Protein AF-A0AB39V0V2-F1 (afdb_monomer)

pLDDT: mean 86.11, std 14.92, range [29.5, 98.44]

Mean predicted aligned error: 8.28 Å

Secondary structure (DSSP, 8-state):
-PPP--------S-TTS--TTEEEPTTS-EEE--HHHHHHTTTSS-EEEEE--STTTTS--EEEEEEE-GGGGB-TTT--B---TTHHHHHHH----SEEEEEETTEEEEEETT-SGGGGSPPPTTSSTT--B-HHHHHHHHHHHHTT--S--TTTT-S--HHHHHHT----TT-PPPTT-TTTT---TTS--EEEEEEESS-BS-SSSSTT-SS--TTS-----SS-TT--HHHHHHHHHHT-TTSSEEEEEEEEE-TTS-EEEEEEEEEEEES-GGGEEEETTT-TTTT-BSHHHHHHHHHHHS-S-TTSSS--PPEEEEEEEPP----EEEE-TTS-EEEE---EE----TT---S--TTT--PEEPEEEEEEEEE-SSEEEEEEEEESSTT---EEEEEPPPEE--

Sequence (410 aa):
MTPEDLVVRVEVCKTGLLEPNCKVYPSGTAKPTGILHQYGEDDRMRFGLLTGSNDNNLQGGILRKNVESFANEVNPVTGQFSGTSGIVSTLDALRIVNFIYKNNQGKDVWYYKCGWSWVTKPLENGYCNMWGNPVAEMMYEALRYFAGKKTPTADFVAGTRPLDKSLGLPDLSDTWIDPYDTRAGGYPHCAKPFQIVISDINPSYDSDRVPGSAFKDSSGVFFTGDMPASLDVKKLGDDITQHEPDVPGKHFIGESKLSSGVSEKDSTPSPKQVDSLGRIRGLAPEEPTKMGSYYAASLAYWGFMNDVHQGAAGTQNVQTFAVALSSPLPTIKIPLRNGRFVTLVPFAKSVGTTKNRTTTPYTENEPTNQIVDFYVESLSATSGSFLINFEDVEEGGTMTWMPLPDIAIP

Solvent-accessible surface area (backbone atoms only — not comparable to full-atom values): 23519 Å² total; per-residue (Å²): 131,80,86,76,91,73,89,82,79,86,84,68,35,40,94,96,62,65,52,95,50,41,45,73,24,81,70,72,38,48,32,77,55,51,70,64,51,74,30,12,59,78,57,78,40,65,50,54,35,72,42,73,35,43,43,30,16,38,34,26,39,44,48,37,29,62,64,35,66,44,38,72,40,41,35,84,46,57,62,42,72,61,78,44,88,28,63,66,48,34,64,70,41,64,69,94,66,62,67,43,80,44,77,58,92,90,39,82,46,73,48,51,79,61,64,82,78,56,65,75,47,80,90,51,75,48,49,54,44,84,46,60,36,12,50,25,21,30,51,51,51,52,50,42,39,62,35,48,43,52,60,66,62,65,79,38,65,57,79,78,54,65,60,38,54,73,49,60,44,55,77,37,61,88,62,49,55,27,52,58,40,57,92,75,73,24,38,63,54,84,66,77,47,73,43,78,47,77,44,61,76,71,42,15,38,22,38,29,74,39,32,49,39,76,35,52,39,99,84,71,46,68,39,80,64,92,68,63,85,85,59,25,32,20,60,42,15,43,57,53,32,76,76,36,80,84,58,53,42,78,40,53,30,6,30,28,48,41,96,88,70,53,71,52,67,56,40,40,63,43,77,36,70,38,75,34,51,23,34,38,29,3,45,39,75,80,35,15,69,43,37,7,44,50,38,43,58,21,51,40,51,48,32,52,76,33,64,48,28,88,90,44,66,82,70,48,37,29,45,70,45,79,48,69,44,84,76,89,78,78,75,49,72,45,80,43,99,84,79,47,68,52,73,51,74,85,79,49,62,43,86,74,74,97,84,76,85,80,86,77,61,86,56,75,58,46,40,48,25,41,78,76,46,79,43,80,76,42,76,59,100,47,34,42,33,47,43,45,34,29,33,54,35,55,86,69,70,56,84,42,88,49,82,55,75,81,44,81,48,133

Structure (mmCIF, N/CA/C/O backbone):
data_AF-A0AB39V0V2-F1
#
_entry.id   AF-A0AB39V0V2-F1
#
loop_
_atom_site.group_PDB
_atom_site.id
_atom_site.type_symbol
_atom_site.label_atom_id
_atom_site.label_alt_id
_atom_site.label_comp_id
_atom_site.label_asym_id
_atom_site.label_entity_id
_atom_site.label_seq_id
_atom_site.pdbx_PDB_ins_code
_atom_site.Cartn_x
_atom_site.Cartn_y
_atom_site.Cartn_z
_atom_site.occupancy
_atom_site.B_iso_or_equiv
_atom_site.auth_seq_id
_atom_site.auth_comp_id
_atom_site.auth_asym_id
_atom_site.auth_atom_id
_atom_site.pdbx_PDB_model_num
ATOM 1 N N . MET A 1 1 ? 2.447 41.686 5.052 1.00 43.62 1 MET A N 1
ATOM 2 C CA . MET A 1 1 ? 1.411 40.997 5.844 1.00 43.62 1 MET A CA 1
ATOM 3 C C . MET A 1 1 ? 1.952 39.617 6.143 1.00 43.62 1 MET A C 1
ATOM 5 O O . MET A 1 1 ? 2.301 38.924 5.199 1.00 43.62 1 MET A O 1
ATOM 9 N N . THR A 1 2 ? 2.140 39.270 7.411 1.00 47.88 2 THR A N 1
ATOM 10 C CA . THR A 1 2 ? 2.381 37.876 7.804 1.00 47.88 2 THR A CA 1
ATOM 11 C C . THR A 1 2 ? 1.064 37.119 7.631 1.00 47.88 2 THR A C 1
ATOM 13 O O . THR A 1 2 ? 0.041 37.660 8.060 1.00 47.88 2 THR A O 1
ATOM 16 N N . PRO A 1 3 ? 1.043 35.943 6.983 1.00 54.75 3 PRO A N 1
ATOM 17 C CA . PRO A 1 3 ? -0.140 35.091 6.977 1.00 54.75 3 PRO A CA 1
ATOM 18 C C . PRO A 1 3 ? -0.592 34.838 8.419 1.00 54.75 3 PRO A C 1
ATOM 20 O O . PRO A 1 3 ? 0.240 34.581 9.289 1.00 54.75 3 PRO A O 1
ATOM 23 N N . GLU A 1 4 ? -1.886 34.986 8.685 1.00 74.44 4 GLU A N 1
ATOM 24 C CA . GLU A 1 4 ? -2.479 34.627 9.971 1.00 74.44 4 GLU A CA 1
ATOM 25 C C . GLU A 1 4 ? -3.065 33.222 9.835 1.00 74.44 4 GLU A C 1
ATOM 27 O O . GLU A 1 4 ? -3.968 33.001 9.025 1.00 74.44 4 GLU A O 1
ATOM 32 N N . ASP A 1 5 ? -2.530 32.271 10.600 1.00 71.25 5 ASP A N 1
ATOM 33 C CA . ASP A 1 5 ? -3.052 30.908 10.633 1.00 71.25 5 ASP A CA 1
ATOM 34 C C . ASP A 1 5 ? -4.394 30.903 11.371 1.00 71.25 5 ASP A C 1
ATOM 36 O O . ASP A 1 5 ? -4.467 31.042 12.595 1.00 71.25 5 ASP A O 1
ATOM 40 N N . LEU A 1 6 ? -5.479 30.738 10.618 1.00 81.12 6 LEU A N 1
ATOM 41 C CA . LEU A 1 6 ? -6.822 30.621 11.171 1.00 81.12 6 LEU A CA 1
ATOM 42 C C . LEU A 1 6 ? -7.184 29.147 11.348 1.00 81.12 6 LEU A C 1
ATOM 44 O O . LEU A 1 6 ? -7.180 28.365 10.398 1.00 81.12 6 LEU A O 1
ATOM 48 N N . VAL A 1 7 ? -7.567 28.765 12.567 1.00 82.06 7 VAL A N 1
ATOM 49 C CA . VAL A 1 7 ? -8.121 27.432 12.821 1.00 82.06 7 VAL A CA 1
ATOM 50 C C . VAL A 1 7 ? -9.560 27.397 12.313 1.00 82.06 7 VAL A C 1
ATOM 52 O O . VAL A 1 7 ? -10.483 27.869 12.978 1.00 82.06 7 VAL A O 1
ATOM 55 N N . VAL A 1 8 ? -9.758 26.812 11.136 1.00 82.56 8 VAL A N 1
ATOM 56 C CA . VAL A 1 8 ? -11.090 26.562 10.580 1.00 82.56 8 VAL A CA 1
ATOM 57 C C . VAL A 1 8 ? -11.610 25.231 11.120 1.00 82.56 8 VAL A C 1
ATOM 59 O O . VAL A 1 8 ? -10.967 24.194 10.974 1.00 82.56 8 VAL A O 1
ATOM 62 N N . ARG A 1 9 ? -12.785 25.247 11.757 1.00 84.38 9 ARG A N 1
ATOM 63 C CA . ARG A 1 9 ? -13.488 24.034 12.201 1.00 84.38 9 ARG A CA 1
ATOM 64 C C . ARG A 1 9 ? -14.801 23.910 11.447 1.00 84.38 9 ARG A C 1
ATOM 66 O O . ARG A 1 9 ? -15.604 24.840 11.461 1.00 84.38 9 ARG A O 1
ATOM 73 N N . VAL A 1 10 ? -15.020 22.758 10.821 1.00 84.00 10 VAL A N 1
ATOM 74 C CA . VAL A 1 10 ? -16.275 22.447 10.132 1.00 84.00 10 VAL A CA 1
ATOM 75 C C . VAL A 1 10 ? -17.222 21.772 11.119 1.00 84.00 10 VAL A C 1
ATOM 77 O O . VAL A 1 10 ? -16.910 20.722 11.679 1.00 84.00 10 VAL A O 1
ATOM 80 N N . GLU A 1 11 ? -18.380 22.387 11.355 1.00 86.56 11 GLU A N 1
ATOM 81 C CA . GLU A 1 11 ? -19.471 21.771 12.110 1.00 86.56 11 GLU A CA 1
ATOM 82 C C . GLU A 1 11 ? -20.291 20.886 11.163 1.00 86.56 11 GLU A C 1
ATOM 84 O O . GLU A 1 11 ? -20.930 21.382 10.238 1.00 86.56 11 GLU A O 1
ATOM 89 N N . VAL A 1 12 ? -20.264 19.574 11.394 1.00 89.31 12 VAL A N 1
ATOM 90 C CA . VAL A 1 12 ? -20.989 18.563 10.607 1.00 89.31 12 VAL A CA 1
ATOM 91 C C . VAL A 1 12 ? -22.216 18.060 11.362 1.00 89.31 12 VAL A C 1
ATOM 93 O O . VAL A 1 12 ? -22.239 18.066 12.594 1.00 89.31 12 VAL A O 1
ATOM 96 N N . CYS A 1 13 ? -23.236 17.604 10.630 1.00 92.00 13 CYS A N 1
ATOM 97 C CA . CYS A 1 13 ? -24.512 17.154 11.199 1.00 92.00 13 CYS A CA 1
ATOM 98 C C . CYS A 1 13 ? -25.177 18.183 12.125 1.00 92.00 13 CYS A C 1
ATOM 100 O O . CYS A 1 13 ? -25.738 17.850 13.171 1.00 92.00 13 CYS A O 1
ATOM 102 N N . LYS A 1 14 ? -25.140 19.450 11.708 1.00 91.44 14 LYS A N 1
ATOM 103 C CA . LYS A 1 14 ? -25.810 20.555 12.389 1.00 91.44 14 LYS A CA 1
ATOM 104 C C . LYS A 1 14 ? -27.323 20.480 12.185 1.00 91.44 14 LYS A C 1
ATOM 106 O O . LYS A 1 14 ? -27.796 20.285 11.066 1.00 91.44 14 LYS A O 1
ATOM 111 N N . THR A 1 15 ? -28.098 20.704 13.244 1.00 88.75 15 THR A N 1
ATOM 112 C CA . THR A 1 15 ? -29.564 20.793 13.154 1.00 88.75 15 THR A CA 1
ATOM 113 C C . THR A 1 15 ? -29.985 21.816 12.094 1.00 88.75 15 THR A C 1
ATOM 115 O O . THR A 1 15 ? -29.557 22.967 12.131 1.00 88.75 15 THR A O 1
ATOM 118 N N . GLY A 1 16 ? -30.826 21.390 11.147 1.00 89.69 16 GLY A N 1
ATOM 119 C CA . GLY A 1 16 ? -31.263 22.202 10.003 1.00 89.69 16 GLY A CA 1
ATOM 120 C C . GLY A 1 16 ? -30.380 22.094 8.751 1.00 89.69 16 GLY A C 1
ATOM 121 O O . GLY A 1 16 ? -30.812 22.534 7.693 1.00 89.69 16 GLY A O 1
ATOM 122 N N . LEU A 1 17 ? -29.197 21.473 8.847 1.00 91.50 17 LEU A N 1
ATOM 123 C CA . LEU A 1 17 ? -28.256 21.207 7.746 1.00 91.50 17 LEU A CA 1
ATOM 124 C C . LEU A 1 17 ? -27.748 19.752 7.806 1.00 91.50 17 LEU A C 1
ATOM 126 O O . LEU A 1 17 ? -26.554 19.489 7.681 1.00 91.50 17 LEU A O 1
ATOM 130 N N . LEU A 1 18 ? -28.645 18.801 8.082 1.00 91.38 18 LEU A N 1
ATOM 131 C CA . LEU A 1 18 ? -28.282 17.388 8.185 1.00 91.38 18 LEU A CA 1
ATOM 132 C C . LEU A 1 18 ? -28.082 16.778 6.796 1.00 91.38 18 LEU A C 1
ATOM 134 O O . LEU A 1 18 ? -28.956 16.868 5.936 1.00 91.38 18 LEU A O 1
ATOM 138 N N . GLU A 1 19 ? -26.948 16.116 6.615 1.00 92.31 19 GLU A N 1
ATOM 139 C CA . GLU A 1 19 ? -26.642 15.321 5.429 1.00 92.31 19 GLU A CA 1
ATOM 140 C C . GLU A 1 19 ? -27.215 13.894 5.565 1.00 92.31 19 GLU A C 1
ATOM 142 O O . GLU A 1 19 ? -27.475 13.437 6.683 1.00 92.31 19 GLU A O 1
ATOM 147 N N . PRO A 1 20 ? -27.398 13.142 4.459 1.00 93.25 20 PRO A N 1
ATOM 148 C CA . PRO A 1 20 ? -27.966 11.788 4.500 1.00 93.25 20 PRO A CA 1
ATOM 149 C C . PRO A 1 20 ? -27.191 10.786 5.368 1.00 93.25 20 PRO A C 1
ATOM 151 O O . PRO A 1 20 ? -27.759 9.802 5.833 1.00 93.25 20 PRO A O 1
ATOM 154 N N . ASN A 1 21 ? -25.897 11.020 5.587 1.00 93.69 21 ASN A N 1
ATOM 155 C CA . ASN A 1 21 ? -25.030 10.188 6.418 1.00 93.69 21 ASN A CA 1
ATOM 156 C C . ASN A 1 21 ? -25.037 10.587 7.908 1.00 93.69 21 ASN A C 1
ATOM 158 O O . ASN A 1 21 ? -24.301 9.992 8.700 1.00 93.69 21 ASN A O 1
ATOM 162 N N . CYS A 1 22 ? -25.847 11.566 8.316 1.00 94.81 22 CYS A N 1
ATOM 163 C CA . CYS A 1 22 ? -25.999 11.952 9.715 1.00 94.81 22 CYS A CA 1
ATOM 164 C C . CYS A 1 22 ? -26.947 11.003 10.460 1.00 94.81 22 CYS A C 1
ATOM 166 O O . CYS A 1 22 ? -28.155 10.992 10.227 1.00 94.81 22 CYS A O 1
ATOM 168 N N . LYS A 1 23 ? -26.405 10.246 11.417 1.00 94.06 23 LYS A N 1
ATOM 169 C CA . LYS A 1 23 ? -27.163 9.362 12.312 1.00 94.06 23 LYS A CA 1
ATOM 170 C C . LYS A 1 23 ? -27.414 10.059 13.646 1.00 94.06 23 LYS A C 1
ATOM 172 O O . LYS A 1 23 ? -26.481 10.591 14.247 1.00 94.06 23 LYS A O 1
ATOM 177 N N . VAL A 1 24 ? -28.657 10.026 14.124 1.00 94.38 24 VAL A N 1
ATOM 178 C CA . VAL A 1 24 ? -29.021 10.491 15.471 1.00 94.38 24 VAL A CA 1
ATOM 179 C C . VAL A 1 24 ? -28.856 9.339 16.457 1.00 94.38 24 VAL A C 1
ATOM 181 O O . VAL A 1 24 ? -29.475 8.287 16.299 1.00 94.38 24 VAL A O 1
ATOM 184 N N . TYR A 1 25 ? -28.017 9.539 17.467 1.00 94.75 25 TYR A N 1
ATOM 185 C CA . TYR A 1 25 ? -27.771 8.572 18.536 1.00 94.75 25 TYR A CA 1
ATOM 186 C C . TYR A 1 25 ? -28.737 8.782 19.718 1.00 94.75 25 TYR A C 1
ATOM 188 O O . TYR A 1 25 ? -29.336 9.856 19.822 1.00 94.75 25 TYR A O 1
ATOM 196 N N . PRO A 1 26 ? -28.901 7.799 20.631 1.00 96.62 26 PRO A N 1
ATOM 197 C CA . PRO A 1 26 ? -29.847 7.879 21.751 1.00 96.62 26 PRO A CA 1
ATOM 198 C C . PRO A 1 26 ? -29.734 9.133 22.631 1.00 96.62 26 PRO A C 1
ATOM 200 O O . PRO A 1 26 ? -30.733 9.562 23.201 1.00 96.62 26 PRO A O 1
ATOM 203 N N . SER A 1 27 ? -28.556 9.760 22.720 1.00 94.19 27 SER A N 1
ATOM 204 C CA . SER A 1 27 ? -28.368 11.036 23.425 1.00 94.19 27 SER A CA 1
ATOM 205 C C . SER A 1 27 ? -29.031 12.244 22.744 1.00 94.19 27 SER A C 1
ATOM 207 O O . SER A 1 27 ? -28.947 13.351 23.268 1.00 94.19 27 SER A O 1
ATOM 209 N N . GLY A 1 28 ? -29.621 12.069 21.559 1.00 91.25 28 GLY A N 1
ATOM 210 C CA . GLY A 1 28 ? -30.130 13.146 20.707 1.00 91.25 28 GLY A CA 1
ATOM 211 C C . GLY A 1 28 ? -29.056 13.825 19.849 1.00 91.25 28 GLY A C 1
ATOM 212 O O . GLY A 1 28 ? -29.362 14.763 19.117 1.00 91.25 28 GLY A O 1
ATOM 213 N N . THR A 1 29 ? -27.804 13.361 19.909 1.00 90.69 29 THR A N 1
ATOM 214 C CA . THR A 1 29 ? -26.690 13.931 19.139 1.00 90.69 29 THR A CA 1
ATOM 215 C C . THR A 1 29 ? -26.644 13.328 17.738 1.00 90.69 29 THR A C 1
ATOM 217 O O . THR A 1 29 ? -26.641 12.105 17.591 1.00 90.69 29 THR A O 1
ATOM 220 N N . ALA A 1 30 ? -26.553 14.172 16.708 1.00 93.69 30 ALA A N 1
ATOM 221 C CA . ALA A 1 30 ? -26.309 13.734 15.337 1.00 93.69 30 ALA A CA 1
ATOM 222 C C . ALA A 1 30 ? -24.800 13.658 15.044 1.00 93.69 30 ALA A C 1
ATOM 224 O O . ALA A 1 30 ? -24.048 14.571 15.399 1.00 93.69 30 ALA A O 1
ATOM 225 N N . LYS A 1 31 ? -24.349 12.575 14.404 1.00 93.69 31 LYS A N 1
ATOM 226 C CA . LYS A 1 31 ? -22.950 12.370 13.993 1.00 93.69 31 LYS A CA 1
ATOM 227 C C . LYS A 1 31 ? -22.867 11.839 12.564 1.00 93.69 31 LYS A C 1
ATOM 229 O O . LYS A 1 31 ? -23.744 11.065 12.170 1.00 93.69 31 LYS A O 1
ATOM 234 N N . PRO A 1 32 ? -21.833 12.224 11.794 1.00 93.81 32 PRO A N 1
ATOM 235 C CA . PRO A 1 32 ? -21.615 11.649 10.478 1.00 93.81 32 PRO A CA 1
ATOM 236 C C . PRO A 1 32 ? -21.217 10.185 10.642 1.00 93.81 32 PRO A C 1
ATOM 238 O O . PRO A 1 32 ? -20.422 9.834 11.513 1.00 93.81 32 PRO A O 1
ATOM 241 N N . THR A 1 33 ? -21.777 9.332 9.801 1.00 94.19 33 THR A N 1
ATOM 242 C CA . THR A 1 33 ? -21.478 7.901 9.767 1.00 94.19 33 THR A CA 1
ATOM 243 C C . THR A 1 33 ? -20.974 7.501 8.385 1.00 94.19 33 THR A C 1
ATOM 245 O O . THR A 1 33 ? -21.123 8.236 7.410 1.00 94.19 33 THR A O 1
ATOM 248 N N . GLY A 1 34 ? -20.320 6.346 8.310 1.00 92.12 34 GLY A N 1
ATOM 249 C CA . GLY A 1 34 ? -19.738 5.805 7.081 1.00 92.12 34 GLY A CA 1
ATOM 250 C C . GLY A 1 34 ? -19.678 4.282 7.132 1.00 92.12 34 GLY A C 1
ATOM 251 O O . GLY A 1 34 ? -20.298 3.678 8.001 1.00 92.12 34 GLY A O 1
ATOM 252 N N . ILE A 1 35 ? -18.903 3.657 6.244 1.00 91.50 35 ILE A N 1
ATOM 253 C CA . ILE A 1 35 ? -18.859 2.189 6.088 1.00 91.50 35 ILE A CA 1
ATOM 254 C C . ILE A 1 35 ? -18.529 1.470 7.407 1.00 91.50 35 ILE A C 1
ATOM 256 O O . ILE A 1 35 ? -19.228 0.529 7.776 1.00 91.50 35 ILE A O 1
ATOM 260 N N . LEU A 1 36 ? -17.525 1.946 8.154 1.00 93.62 36 LEU A N 1
ATOM 261 C CA . LEU A 1 36 ? -17.166 1.362 9.455 1.00 93.62 36 LEU A CA 1
ATOM 262 C C . LEU A 1 36 ? -18.333 1.402 10.447 1.00 93.62 36 LEU A C 1
ATOM 264 O O . LEU A 1 36 ? -18.591 0.424 11.135 1.00 93.62 36 LEU A O 1
ATOM 268 N N . HIS A 1 37 ? -19.089 2.498 10.473 1.00 94.56 37 HIS A N 1
ATOM 269 C CA . HIS A 1 37 ? -20.271 2.628 11.325 1.00 94.56 37 HIS A CA 1
ATOM 270 C C . HIS A 1 37 ? -21.397 1.699 10.849 1.00 94.56 37 HIS A C 1
ATOM 272 O O . HIS A 1 37 ? -21.966 0.949 11.635 1.00 94.56 37 HIS A O 1
ATOM 278 N N . GLN A 1 38 ? -21.683 1.709 9.542 1.00 92.50 38 GLN A N 1
ATOM 279 C CA . GLN A 1 38 ? -22.791 0.973 8.931 1.00 92.50 38 GLN A CA 1
ATOM 280 C C . GLN A 1 38 ? -22.679 -0.545 9.104 1.00 92.50 38 GLN A C 1
ATOM 282 O O . GLN A 1 38 ? -23.706 -1.201 9.263 1.00 92.50 38 GLN A O 1
ATOM 287 N N . TYR A 1 39 ? -21.465 -1.093 9.028 1.00 94.25 39 TYR A N 1
ATOM 288 C CA . TYR A 1 39 ? -21.240 -2.539 9.101 1.00 94.25 39 TYR A CA 1
ATOM 289 C C . TYR A 1 39 ? -20.540 -2.989 10.385 1.00 94.25 39 TYR A C 1
ATOM 291 O O . TYR A 1 39 ? -20.510 -4.184 10.670 1.00 94.25 39 TYR A O 1
ATOM 299 N N . GLY A 1 40 ? -19.932 -2.068 11.131 1.00 94.06 40 GLY A N 1
ATOM 300 C CA . GLY A 1 40 ? -19.109 -2.385 12.293 1.00 94.06 40 GLY A CA 1
ATOM 301 C C . GLY A 1 40 ? -19.770 -2.111 13.643 1.00 94.06 40 GLY A C 1
ATOM 302 O O . GLY A 1 40 ? -19.405 -2.770 14.610 1.00 94.06 40 GLY A O 1
ATOM 303 N N . GLU A 1 41 ? -20.745 -1.196 13.738 1.00 93.19 41 GLU A N 1
ATOM 304 C CA . GLU A 1 41 ? -21.463 -0.956 15.006 1.00 93.19 41 GLU A CA 1
ATOM 305 C C . GLU A 1 41 ? -22.414 -2.098 15.377 1.00 93.19 41 GLU A C 1
ATOM 307 O O . GLU A 1 41 ? -22.618 -2.375 16.556 1.00 93.19 41 GLU A O 1
ATOM 312 N N . ASP A 1 42 ? -23.012 -2.747 14.379 1.00 92.19 42 ASP A N 1
ATOM 313 C CA . ASP A 1 42 ? -23.912 -3.887 14.559 1.00 92.19 42 ASP A CA 1
ATOM 314 C C . ASP A 1 42 ? -23.267 -5.216 14.164 1.00 92.19 42 ASP A C 1
ATOM 316 O O . ASP A 1 42 ? -23.951 -6.232 14.030 1.00 92.19 42 ASP A O 1
ATOM 320 N N . ASP A 1 43 ? -21.939 -5.214 14.015 1.00 93.75 43 ASP A N 1
ATOM 321 C CA . ASP A 1 43 ? -21.153 -6.425 13.869 1.00 93.75 43 ASP A CA 1
ATOM 322 C C . ASP A 1 43 ? -21.511 -7.271 12.624 1.00 93.75 43 ASP A C 1
ATOM 324 O O . ASP A 1 43 ? -21.269 -8.483 12.597 1.00 93.75 43 ASP A O 1
ATOM 328 N N . ARG A 1 44 ? -22.022 -6.652 11.551 1.00 93.19 44 ARG A N 1
ATOM 329 C CA . ARG A 1 44 ? -22.174 -7.317 10.239 1.00 93.19 44 ARG A CA 1
ATOM 330 C C . ARG A 1 44 ? -20.835 -7.643 9.588 1.00 93.19 44 ARG A C 1
ATOM 332 O O . ARG A 1 44 ? -20.734 -8.616 8.845 1.00 93.19 44 ARG A O 1
ATOM 339 N N . MET A 1 45 ? -19.824 -6.825 9.852 1.00 94.94 45 MET A N 1
ATOM 340 C CA . MET A 1 45 ? -18.439 -7.041 9.454 1.00 94.94 45 MET A CA 1
ATOM 341 C C . MET A 1 45 ? -17.516 -6.827 10.652 1.00 94.94 45 MET A C 1
ATOM 343 O O . MET A 1 45 ? -17.864 -6.176 11.638 1.00 94.94 45 MET A O 1
ATOM 347 N N . ARG 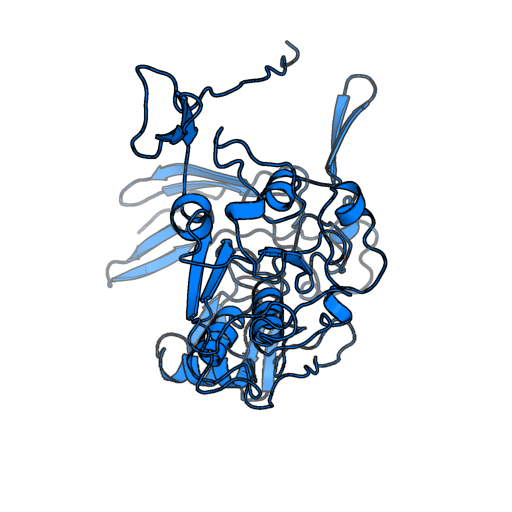A 1 46 ? -16.328 -7.418 10.571 1.00 95.94 46 ARG A N 1
ATOM 348 C CA . ARG A 1 46 ? -15.228 -7.207 11.512 1.00 95.94 46 ARG A CA 1
ATOM 349 C C . ARG A 1 46 ? -14.103 -6.525 10.762 1.00 95.94 46 ARG A C 1
ATOM 351 O O . ARG A 1 46 ? -13.883 -6.826 9.590 1.00 95.94 46 ARG A O 1
ATOM 358 N N . PHE A 1 47 ? -13.422 -5.606 11.429 1.00 96.88 47 PHE A N 1
ATOM 359 C CA . PHE A 1 47 ? -12.432 -4.753 10.790 1.00 96.88 47 PHE A CA 1
ATOM 360 C C . PHE A 1 47 ? -11.100 -4.873 11.515 1.00 96.88 47 PHE A C 1
ATOM 362 O O . PHE A 1 47 ? -11.040 -4.830 12.742 1.00 96.88 47 PHE A O 1
ATOM 369 N N . GLY A 1 48 ? -10.042 -5.025 10.727 1.00 97.06 48 GLY A N 1
ATOM 370 C CA . GLY A 1 48 ? -8.661 -4.840 11.148 1.00 97.06 48 GLY A CA 1
ATOM 371 C C . GLY A 1 48 ? -8.046 -3.690 10.357 1.00 97.06 48 GLY A C 1
ATOM 372 O O . GLY A 1 48 ? -8.663 -3.164 9.427 1.00 97.06 48 GLY A O 1
ATOM 373 N N . LEU A 1 49 ? -6.830 -3.302 10.723 1.00 97.88 49 LEU A N 1
ATOM 374 C CA . LEU A 1 49 ? -6.088 -2.266 10.013 1.00 97.88 49 LEU A CA 1
ATOM 375 C C . LEU A 1 49 ? -4.624 -2.655 9.908 1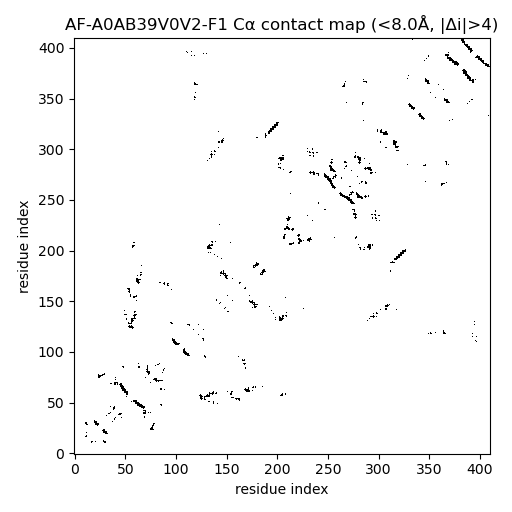.00 97.88 49 LEU A C 1
ATOM 377 O O . LEU A 1 49 ? -3.999 -2.990 10.912 1.00 97.88 49 LEU A O 1
ATOM 381 N N . LEU A 1 50 ? -4.084 -2.544 8.702 1.00 97.69 50 LEU A N 1
ATOM 382 C CA . LEU A 1 50 ? -2.663 -2.617 8.406 1.00 97.69 50 LEU A CA 1
ATOM 383 C C . LEU A 1 50 ? -2.284 -1.334 7.668 1.00 97.69 50 LEU A C 1
ATOM 385 O O . LEU A 1 50 ? -3.028 -0.881 6.798 1.00 97.69 50 LEU A O 1
ATOM 389 N N . THR A 1 51 ? -1.159 -0.732 8.038 1.00 96.19 51 THR A N 1
ATOM 390 C CA . THR A 1 51 ? -0.637 0.469 7.370 1.00 96.19 51 THR A CA 1
ATOM 391 C C . THR A 1 51 ? 0.851 0.313 7.099 1.00 96.19 51 THR A C 1
ATOM 393 O O . THR A 1 51 ? 1.513 -0.495 7.750 1.00 96.19 51 THR A O 1
ATOM 396 N N . GLY A 1 52 ? 1.405 1.159 6.232 1.00 93.94 52 GLY A N 1
ATOM 397 C CA . GLY A 1 52 ? 2.850 1.362 6.173 1.00 93.94 52 GLY A CA 1
ATOM 398 C C . GLY A 1 52 ? 3.430 1.826 7.519 1.00 93.94 52 GLY A C 1
ATOM 399 O O . GLY A 1 52 ? 2.704 2.211 8.452 1.00 93.94 52 GLY A O 1
ATOM 400 N N . SER A 1 53 ? 4.753 1.769 7.611 1.00 93.31 53 SER A N 1
ATOM 401 C CA . SER A 1 53 ? 5.559 2.253 8.735 1.00 93.31 53 SER A CA 1
ATOM 402 C C . SER A 1 53 ? 6.343 3.480 8.295 1.00 93.31 53 SER A C 1
ATOM 404 O O . SER A 1 53 ? 6.898 3.469 7.203 1.00 93.31 53 SER A O 1
ATOM 406 N N . ASN A 1 54 ? 6.457 4.517 9.126 1.00 91.88 54 ASN A N 1
ATOM 407 C CA . ASN A 1 54 ? 7.360 5.625 8.795 1.00 91.88 54 ASN A CA 1
ATOM 408 C C . ASN A 1 54 ? 8.819 5.177 8.935 1.00 91.88 54 ASN A C 1
ATOM 410 O O . ASN A 1 54 ? 9.682 5.571 8.158 1.00 91.88 54 ASN A O 1
ATOM 414 N N . ASP A 1 55 ? 9.107 4.348 9.937 1.00 93.00 55 ASP A N 1
ATOM 415 C CA . ASP A 1 55 ? 10.462 3.881 10.231 1.00 93.00 55 ASP A CA 1
ATOM 416 C C . ASP A 1 55 ? 10.942 2.784 9.258 1.00 93.00 55 ASP A C 1
ATOM 418 O O . ASP A 1 55 ? 12.144 2.627 9.085 1.00 93.00 55 ASP A O 1
ATOM 422 N N . ASN A 1 56 ? 10.020 2.066 8.601 1.00 93.75 56 ASN A N 1
ATOM 423 C CA . ASN A 1 56 ? 10.290 1.106 7.519 1.00 93.75 56 ASN A CA 1
ATOM 424 C C . ASN A 1 56 ? 9.479 1.482 6.266 1.00 93.75 56 ASN A C 1
ATOM 426 O O . ASN A 1 56 ? 8.676 0.706 5.762 1.00 93.75 56 ASN A O 1
ATOM 430 N N . ASN A 1 57 ? 9.646 2.718 5.800 1.00 92.06 57 ASN A N 1
ATOM 431 C CA . ASN A 1 57 ? 8.830 3.342 4.755 1.00 92.06 57 ASN A CA 1
ATOM 432 C C . ASN A 1 57 ? 8.912 2.679 3.374 1.00 92.06 57 ASN A C 1
ATOM 434 O O . ASN A 1 57 ? 7.990 2.829 2.575 1.00 92.06 57 ASN A O 1
ATOM 438 N N . LEU A 1 58 ? 9.984 1.939 3.091 1.00 93.25 58 LEU A N 1
ATOM 439 C CA . LEU A 1 58 ? 10.155 1.247 1.812 1.00 93.25 58 LEU A CA 1
ATOM 440 C C . LEU A 1 58 ? 9.814 -0.240 1.891 1.00 93.25 58 LEU A C 1
ATOM 442 O O . LEU A 1 58 ? 10.090 -0.951 0.935 1.00 93.25 58 LEU A O 1
ATOM 446 N N . GLN A 1 59 ? 9.328 -0.729 3.037 1.00 92.69 59 GLN A N 1
ATOM 447 C CA . GLN A 1 59 ? 9.158 -2.160 3.268 1.00 92.69 59 GLN A CA 1
ATOM 448 C C . GLN A 1 59 ? 7.868 -2.480 4.023 1.00 92.69 59 GLN A C 1
ATOM 450 O O . GLN A 1 59 ? 7.667 -2.041 5.155 1.00 92.69 59 GLN A O 1
ATOM 455 N N . GLY A 1 60 ? 7.039 -3.327 3.417 1.00 87.06 60 GLY A N 1
ATOM 456 C CA . GLY A 1 60 ? 5.859 -3.941 4.024 1.00 87.06 60 GLY A CA 1
ATOM 457 C C . GLY A 1 60 ? 4.923 -3.018 4.799 1.00 87.06 60 GLY A C 1
ATOM 458 O O . GLY A 1 60 ? 4.724 -1.848 4.478 1.00 87.06 60 GLY A O 1
ATOM 459 N N . GLY A 1 61 ? 4.279 -3.590 5.817 1.00 93.31 61 GLY A N 1
ATOM 460 C CA . GLY A 1 61 ? 3.353 -2.871 6.681 1.00 93.31 61 GLY A CA 1
ATOM 461 C C . GLY A 1 61 ? 3.209 -3.511 8.053 1.00 93.31 61 GLY A C 1
ATOM 462 O O . GLY A 1 61 ? 3.648 -4.633 8.297 1.00 93.31 61 GLY A O 1
ATOM 463 N N . ILE A 1 62 ? 2.594 -2.765 8.961 1.00 96.12 62 ILE A N 1
ATOM 464 C CA . ILE A 1 62 ? 2.418 -3.124 10.364 1.00 96.12 62 ILE A CA 1
ATOM 465 C C . ILE A 1 62 ? 0.928 -3.248 10.648 1.00 96.12 62 ILE A C 1
ATOM 467 O O . ILE A 1 62 ? 0.140 -2.356 10.321 1.00 96.12 62 ILE A O 1
ATOM 471 N N . LEU A 1 63 ? 0.541 -4.347 11.296 1.00 97.56 63 LEU A N 1
ATOM 472 C CA . LEU A 1 63 ? -0.809 -4.513 11.816 1.00 97.56 63 LEU A CA 1
ATOM 473 C C . LEU A 1 63 ? -1.042 -3.510 12.957 1.00 97.56 63 LEU A C 1
ATOM 475 O O . LEU A 1 63 ? -0.351 -3.530 13.976 1.00 97.56 63 LEU A O 1
ATOM 479 N N . ARG A 1 64 ? -2.027 -2.634 12.772 1.00 97.19 64 ARG A N 1
ATOM 480 C CA . ARG A 1 64 ? -2.441 -1.577 13.709 1.00 97.19 64 ARG A CA 1
ATOM 481 C C . ARG A 1 64 ? -3.686 -1.958 14.509 1.00 97.19 64 ARG A C 1
ATOM 483 O O . ARG A 1 64 ? -3.917 -1.416 15.583 1.00 97.19 64 ARG A O 1
ATOM 490 N N . LYS A 1 65 ? -4.484 -2.902 14.004 1.00 97.12 65 LYS A N 1
ATOM 491 C CA . LYS A 1 65 ? -5.621 -3.496 14.719 1.00 97.12 65 LYS A CA 1
ATOM 492 C C . LYS A 1 65 ? -5.865 -4.910 14.195 1.00 97.12 65 LYS A C 1
ATOM 494 O O . LYS A 1 65 ? -5.964 -5.090 12.980 1.00 97.12 65 LYS A O 1
ATOM 499 N N . ASN A 1 66 ? -5.983 -5.885 15.097 1.00 97.38 66 ASN A N 1
ATOM 500 C CA . ASN A 1 66 ? -6.495 -7.214 14.754 1.00 97.38 66 ASN A CA 1
ATOM 501 C C . ASN A 1 66 ? -7.915 -7.093 14.184 1.00 97.38 66 ASN A C 1
ATOM 503 O O . ASN A 1 66 ? -8.621 -6.128 14.467 1.00 97.38 66 ASN A O 1
ATOM 507 N N . VAL A 1 67 ? -8.353 -8.074 13.398 1.00 97.00 67 VAL A N 1
ATOM 508 C CA . VAL A 1 67 ? -9.747 -8.119 12.947 1.00 97.00 67 VAL A CA 1
ATOM 509 C C . VAL A 1 67 ? -10.649 -8.341 14.158 1.00 97.00 67 VAL A C 1
ATOM 511 O O . VAL A 1 67 ? -10.667 -9.418 14.748 1.00 97.00 67 VAL A O 1
ATOM 514 N N . GLU A 1 68 ? -11.401 -7.311 14.539 1.00 95.44 68 GLU A N 1
ATOM 515 C CA . GLU A 1 68 ? -12.322 -7.357 15.673 1.00 95.44 68 GLU A CA 1
ATOM 516 C C . GLU A 1 68 ? -13.568 -6.483 15.462 1.00 95.44 68 GLU A C 1
ATOM 518 O O . GLU A 1 68 ? -13.775 -5.904 14.389 1.00 95.44 68 GLU A O 1
ATOM 523 N N . SER A 1 69 ? -14.464 -6.463 16.454 1.00 95.19 69 SER A N 1
ATOM 524 C CA . SER A 1 69 ? -15.661 -5.617 16.423 1.00 95.19 69 SER A CA 1
ATOM 525 C C . SER A 1 69 ? -15.254 -4.148 16.433 1.00 95.19 69 SER A C 1
ATOM 527 O O . SER A 1 69 ? -14.486 -3.733 17.295 1.00 95.19 69 SER A O 1
ATOM 529 N N . PHE A 1 70 ? -15.790 -3.354 15.504 1.00 96.19 70 PHE A N 1
ATOM 530 C CA . PHE A 1 70 ? -15.578 -1.903 15.488 1.00 96.19 70 PHE A CA 1
ATOM 531 C C . PHE A 1 70 ? -16.428 -1.179 16.543 1.00 96.19 70 PHE A C 1
ATOM 533 O O . PHE A 1 70 ? -16.128 -0.044 16.910 1.00 96.19 70 PHE A O 1
ATOM 540 N N . ALA A 1 71 ? -17.457 -1.834 17.090 1.00 95.25 71 ALA A N 1
ATOM 541 C CA . ALA A 1 71 ? -18.301 -1.260 18.132 1.00 95.25 71 ALA A CA 1
ATOM 542 C C . ALA A 1 71 ? -17.504 -0.848 19.387 1.00 95.25 71 ALA A C 1
ATOM 544 O O . ALA A 1 71 ? -17.950 0.016 20.138 1.00 95.25 71 ALA A O 1
ATOM 545 N N . ASN A 1 72 ? -16.303 -1.404 19.606 1.00 94.62 72 ASN A N 1
ATOM 546 C CA . ASN A 1 72 ? -15.424 -0.997 20.706 1.00 94.62 72 ASN A CA 1
ATOM 547 C C . ASN A 1 72 ? -14.785 0.399 20.526 1.00 94.62 72 ASN A C 1
ATOM 549 O O . ASN A 1 72 ? -14.261 0.961 21.495 1.00 94.62 72 ASN A O 1
ATOM 553 N N . GLU A 1 73 ? -14.851 0.981 19.325 1.00 96.38 73 GLU A N 1
ATOM 554 C CA . GLU A 1 73 ? -14.327 2.314 19.005 1.00 96.38 73 GLU A CA 1
ATOM 555 C C . GLU A 1 73 ? -15.401 3.412 19.010 1.00 96.38 73 GLU A C 1
ATOM 557 O O . GLU A 1 73 ? -15.050 4.589 18.946 1.00 96.38 73 GLU A O 1
ATOM 562 N N . VAL A 1 74 ? -16.692 3.073 19.137 1.00 95.88 74 VAL A N 1
ATOM 563 C CA . VAL A 1 74 ? -17.811 4.032 19.083 1.00 95.88 74 VAL A CA 1
ATOM 564 C C . VAL A 1 74 ? -18.701 3.902 20.316 1.00 95.88 74 VAL A C 1
ATOM 566 O O . VAL A 1 74 ? -19.146 2.819 20.681 1.00 95.88 74 VAL A O 1
ATOM 569 N N . ASN A 1 75 ? -19.022 5.024 20.957 1.00 94.62 75 ASN A N 1
ATOM 570 C CA . ASN A 1 75 ? -20.001 5.054 22.035 1.00 94.62 75 ASN A CA 1
ATOM 571 C C . ASN A 1 75 ? -21.426 4.896 21.460 1.00 94.62 75 ASN A C 1
ATOM 573 O O . ASN A 1 75 ? -21.889 5.798 20.755 1.00 94.62 75 ASN A O 1
ATOM 577 N N . PRO A 1 76 ? -22.173 3.829 21.803 1.00 93.69 76 PRO A N 1
ATOM 578 C CA . PRO A 1 76 ? -23.484 3.559 21.206 1.00 93.69 76 PRO A CA 1
ATOM 579 C C . PRO A 1 76 ? -24.574 4.559 21.625 1.00 93.69 76 PRO A C 1
ATOM 581 O O . PRO A 1 76 ? -25.631 4.616 21.001 1.00 93.69 76 PRO A O 1
ATOM 584 N N . VAL A 1 77 ? -24.343 5.353 22.677 1.00 95.19 77 VAL A N 1
ATOM 585 C CA . VAL A 1 77 ? -25.291 6.356 23.184 1.00 95.19 77 VAL A CA 1
ATOM 586 C C . VAL A 1 77 ? -25.053 7.723 22.550 1.00 95.19 77 VAL A C 1
ATOM 588 O O . VAL A 1 77 ? -26.022 8.430 22.285 1.00 95.19 77 VAL A O 1
ATOM 591 N N . THR A 1 78 ? -23.794 8.106 22.310 1.00 94.38 78 THR A N 1
ATOM 592 C CA . THR A 1 78 ? -23.433 9.465 21.855 1.00 94.38 78 THR A CA 1
ATOM 593 C C . THR A 1 78 ? -22.890 9.539 20.428 1.00 9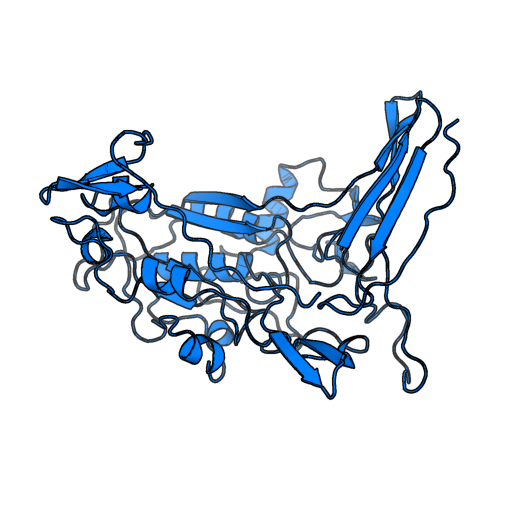4.38 78 THR A C 1
ATOM 595 O O . THR A 1 78 ? -22.804 10.638 19.872 1.00 94.38 78 THR A O 1
ATOM 598 N N . GLY A 1 79 ? -22.481 8.407 19.848 1.00 92.62 79 GLY A N 1
ATOM 599 C CA . GLY A 1 79 ? -21.811 8.334 18.546 1.00 92.62 79 GLY A CA 1
ATOM 600 C C . GLY A 1 79 ? -20.405 8.929 18.525 1.00 92.62 79 GLY A C 1
ATOM 601 O O . GLY A 1 79 ? -19.861 9.194 17.458 1.00 92.62 79 GLY A O 1
ATOM 602 N N . GLN A 1 80 ? -19.827 9.220 19.692 1.00 93.62 80 GLN A N 1
ATOM 603 C CA . GLN A 1 80 ? -18.452 9.702 19.801 1.00 93.62 80 GLN A CA 1
ATOM 604 C C . GLN A 1 80 ? -17.480 8.529 19.802 1.00 93.62 80 GLN A C 1
ATOM 606 O O . GLN A 1 80 ? -17.778 7.480 20.374 1.00 93.62 80 GLN A O 1
ATOM 611 N N . PHE A 1 81 ? -16.295 8.731 19.232 1.00 94.88 81 PHE A N 1
ATOM 612 C CA . PHE A 1 81 ? -15.230 7.747 19.340 1.00 94.88 81 PHE A CA 1
ATOM 613 C C . PHE A 1 81 ? -14.767 7.594 20.794 1.00 94.88 81 PHE A C 1
ATOM 615 O O . PHE A 1 81 ? -14.652 8.579 21.525 1.00 94.88 81 PHE A O 1
ATOM 622 N N . SER A 1 82 ? -14.528 6.355 21.221 1.00 90.12 82 SER A N 1
ATOM 623 C CA . SER A 1 82 ? -14.251 5.991 22.620 1.00 90.12 82 SER A CA 1
ATOM 624 C C . SER A 1 82 ? -12.796 6.211 23.053 1.00 90.12 82 SER A C 1
ATOM 626 O O . SER A 1 82 ? -12.472 6.015 24.222 1.00 90.12 82 SER A O 1
ATOM 628 N N . GLY A 1 83 ? -11.914 6.612 22.129 1.00 88.00 83 GLY A N 1
ATOM 629 C CA . GLY A 1 83 ? -10.472 6.730 22.371 1.00 88.00 83 GLY A CA 1
ATOM 630 C C . GLY A 1 83 ? -9.740 5.384 22.437 1.00 88.00 83 GLY A C 1
ATOM 631 O O . GLY A 1 83 ? -8.552 5.358 22.753 1.00 88.00 83 GLY A O 1
ATOM 632 N N . THR A 1 84 ? -10.428 4.273 22.146 1.00 93.50 84 THR A N 1
ATOM 633 C CA . THR A 1 84 ? -9.820 2.945 22.006 1.00 93.50 84 THR A CA 1
ATOM 634 C C . THR A 1 84 ? -8.710 2.981 20.955 1.00 93.50 84 THR A C 1
ATOM 636 O O . THR A 1 84 ? -8.891 3.521 19.864 1.00 93.50 84 THR A O 1
ATOM 639 N N . SER A 1 85 ? -7.562 2.386 21.285 1.00 93.94 85 SER A N 1
ATOM 640 C CA . SER A 1 85 ? -6.460 2.214 20.340 1.00 93.94 85 SER A CA 1
ATOM 641 C C . SER A 1 85 ? -6.876 1.221 19.252 1.00 93.94 85 SER A C 1
ATOM 643 O O . SER A 1 85 ? -7.164 0.062 19.547 1.00 93.94 85 SER A O 1
ATOM 645 N N . GLY A 1 86 ? -6.972 1.684 18.010 1.00 94.88 86 GLY A N 1
ATOM 646 C CA . GLY A 1 86 ? -7.519 0.898 16.910 1.00 94.88 86 GLY A CA 1
ATOM 647 C C . GLY A 1 86 ? -7.513 1.659 15.589 1.00 94.88 86 GLY A C 1
ATOM 648 O O . GLY A 1 86 ? -6.580 2.410 15.304 1.00 94.88 86 GLY A O 1
ATOM 649 N N . ILE A 1 87 ? -8.543 1.462 14.768 1.00 96.62 87 ILE A N 1
ATOM 650 C CA . ILE A 1 87 ? -8.641 2.044 13.426 1.00 96.62 87 ILE A CA 1
ATOM 651 C C . ILE A 1 87 ? -8.677 3.571 13.502 1.00 96.62 87 ILE A C 1
ATOM 653 O O . ILE A 1 87 ? -7.856 4.233 12.871 1.00 96.62 87 ILE A O 1
ATOM 657 N N . VAL A 1 88 ? -9.589 4.135 14.295 1.00 95.81 88 VAL A N 1
ATOM 658 C CA . VAL A 1 88 ? -9.821 5.583 14.370 1.00 95.81 88 VAL A CA 1
ATOM 659 C C . VAL A 1 88 ? -8.589 6.294 14.907 1.00 95.81 88 VAL A C 1
ATOM 661 O O . VAL A 1 88 ? -8.119 7.237 14.279 1.00 95.81 88 VAL A O 1
ATOM 664 N N . SER A 1 89 ? -8.028 5.824 16.027 1.00 95.38 89 SER A N 1
ATOM 665 C CA . SER A 1 89 ? -6.840 6.451 16.616 1.00 95.38 89 SER A CA 1
ATOM 666 C C . SER A 1 89 ? -5.625 6.371 15.691 1.00 95.38 89 SER A C 1
ATOM 668 O O . SER A 1 89 ? -4.803 7.279 15.686 1.00 95.38 89 SER A O 1
ATOM 670 N N . THR A 1 90 ? -5.496 5.289 14.914 1.00 96.44 90 THR A N 1
ATOM 671 C CA . THR A 1 90 ? -4.405 5.146 13.942 1.00 96.44 90 THR A CA 1
ATOM 672 C C . THR A 1 90 ? -4.563 6.155 12.816 1.00 96.44 90 THR A C 1
ATOM 674 O O . THR A 1 90 ? -3.617 6.877 12.524 1.00 96.44 90 THR A O 1
ATOM 677 N N . LEU A 1 91 ? -5.748 6.225 12.200 1.00 94.38 91 LEU A N 1
ATOM 678 C CA . LEU A 1 91 ? -6.007 7.140 11.088 1.00 94.38 91 LEU A CA 1
ATOM 679 C C . LEU A 1 91 ? -5.884 8.611 11.515 1.00 94.38 91 LEU A C 1
ATOM 681 O O . LEU A 1 91 ? -5.353 9.407 10.749 1.00 94.38 91 LEU A O 1
ATOM 685 N N . ASP A 1 92 ? -6.303 8.956 12.736 1.00 93.62 92 ASP A N 1
ATOM 686 C CA . ASP A 1 92 ? -6.148 10.301 13.316 1.00 93.62 92 ASP A CA 1
ATOM 687 C C . ASP A 1 92 ? -4.676 10.662 13.603 1.00 93.62 92 ASP A C 1
ATOM 689 O O . ASP A 1 92 ? -4.274 11.822 13.515 1.00 93.62 92 ASP A O 1
ATOM 693 N N . ALA A 1 93 ? -3.843 9.664 13.913 1.00 94.25 93 ALA A N 1
ATOM 694 C CA . ALA A 1 93 ? -2.422 9.857 14.188 1.00 94.25 93 ALA A CA 1
ATOM 695 C C . ALA A 1 93 ? -1.556 10.016 12.924 1.00 94.25 93 ALA A C 1
ATOM 697 O O . ALA A 1 93 ? -0.435 10.531 13.024 1.00 94.25 93 ALA A O 1
ATOM 698 N N . LEU A 1 94 ? -2.038 9.584 11.750 1.00 91.31 94 LEU A N 1
ATOM 699 C CA . LEU A 1 94 ? -1.310 9.721 10.486 1.00 91.31 94 LEU A CA 1
ATOM 700 C C . LEU A 1 94 ? -1.133 11.201 10.130 1.00 91.31 94 LEU A C 1
ATOM 702 O O . LEU A 1 94 ? -2.091 11.958 9.998 1.00 91.31 94 LEU A O 1
ATOM 706 N N . ARG A 1 95 ? 0.121 11.620 9.959 1.00 87.56 95 ARG A N 1
ATOM 707 C CA . ARG A 1 95 ? 0.487 13.000 9.624 1.00 87.56 95 ARG A CA 1
ATOM 708 C C . ARG A 1 95 ? 1.856 13.050 8.972 1.00 87.56 95 ARG A C 1
ATOM 710 O O . ARG A 1 95 ? 2.652 12.128 9.128 1.00 87.56 95 ARG A O 1
ATOM 717 N N . ILE A 1 96 ? 2.147 14.165 8.308 1.00 85.31 96 ILE A N 1
ATOM 718 C CA . ILE A 1 96 ? 3.484 14.435 7.780 1.00 85.31 96 ILE A CA 1
ATOM 719 C C . ILE A 1 96 ? 4.484 14.451 8.945 1.00 85.31 96 ILE A C 1
ATOM 721 O O . ILE A 1 96 ? 4.327 15.213 9.902 1.00 85.31 96 ILE A O 1
ATOM 725 N N . VAL A 1 97 ? 5.519 13.615 8.862 1.00 84.69 97 VAL A N 1
ATOM 726 C CA . VAL A 1 97 ? 6.630 13.568 9.818 1.00 84.69 97 VAL A CA 1
ATOM 727 C C . VAL A 1 97 ? 7.897 14.161 9.228 1.00 84.69 97 VAL A C 1
ATOM 729 O O . VAL A 1 97 ? 8.086 14.220 8.016 1.00 84.69 97 VAL A O 1
ATOM 732 N N . ASN A 1 98 ? 8.802 14.594 10.108 1.00 83.56 98 ASN A N 1
ATOM 733 C CA . ASN A 1 98 ? 10.131 15.093 9.747 1.00 83.56 98 ASN A CA 1
ATOM 734 C C . ASN A 1 98 ? 10.154 16.305 8.790 1.00 83.56 98 ASN A C 1
ATOM 736 O O . ASN A 1 98 ? 11.240 16.697 8.357 1.00 83.56 98 ASN A O 1
ATOM 740 N N . PHE A 1 99 ? 9.011 16.940 8.517 1.00 82.50 99 PHE A N 1
ATOM 741 C CA . PHE A 1 99 ? 8.945 18.257 7.894 1.00 82.50 99 PHE A CA 1
ATOM 742 C C . PHE A 1 99 ? 9.260 19.333 8.934 1.00 82.50 99 PHE A C 1
ATOM 744 O O . PHE A 1 99 ? 8.674 19.369 10.019 1.00 82.50 99 PHE A O 1
ATOM 751 N N . ILE A 1 100 ? 10.223 20.194 8.624 1.00 76.31 100 ILE A N 1
ATOM 752 C CA . ILE A 1 100 ? 10.683 21.254 9.514 1.00 76.31 100 ILE A CA 1
ATOM 753 C C . ILE A 1 100 ? 10.317 22.587 8.883 1.00 76.31 100 ILE A C 1
ATOM 755 O O . ILE A 1 100 ? 10.745 22.864 7.771 1.00 76.31 100 ILE A O 1
ATOM 759 N N . TYR A 1 101 ? 9.612 23.428 9.638 1.00 77.56 101 TYR A N 1
ATOM 760 C CA . TYR A 1 101 ? 9.387 24.837 9.326 1.00 77.56 101 TYR A CA 1
ATOM 761 C C . TYR A 1 101 ? 9.997 25.695 10.439 1.00 77.56 101 TYR A C 1
ATOM 763 O O . TYR A 1 101 ? 9.664 25.523 11.615 1.00 77.56 101 TYR A O 1
ATOM 771 N N . LYS A 1 102 ? 10.945 26.572 10.102 1.00 76.50 102 LYS A N 1
ATOM 772 C CA . LYS A 1 102 ? 11.660 27.426 11.064 1.00 76.50 102 LYS A CA 1
ATOM 773 C C . LYS A 1 102 ? 11.841 28.827 10.505 1.00 76.50 102 LYS A C 1
ATOM 775 O O . LYS A 1 102 ? 12.343 28.979 9.399 1.00 76.50 102 LYS A O 1
ATOM 780 N N . ASN A 1 103 ? 11.568 29.848 11.312 1.00 72.62 103 ASN A N 1
ATOM 781 C CA . ASN A 1 103 ? 12.025 31.201 11.014 1.00 72.62 103 ASN A CA 1
ATOM 782 C C . ASN A 1 103 ? 13.480 31.358 11.484 1.00 72.62 103 ASN A C 1
ATOM 784 O O . ASN A 1 103 ? 13.778 31.228 12.673 1.00 72.62 103 ASN A O 1
ATOM 788 N N . ASN A 1 104 ? 14.393 31.609 10.551 1.00 70.88 104 ASN A N 1
ATOM 789 C CA . ASN A 1 104 ? 15.798 31.869 10.823 1.00 70.88 104 ASN A CA 1
ATOM 790 C C . ASN A 1 104 ? 16.130 33.329 10.484 1.00 70.88 104 ASN A C 1
ATOM 792 O O . ASN A 1 104 ? 16.357 33.675 9.325 1.00 70.88 104 ASN A O 1
ATOM 796 N N . GLN A 1 105 ? 16.149 34.188 11.508 1.00 74.31 105 GLN A N 1
ATOM 797 C CA . GLN A 1 105 ? 16.505 35.613 11.399 1.00 74.31 105 GLN A CA 1
ATOM 798 C C . GLN A 1 105 ? 15.678 36.382 10.348 1.00 74.31 105 GLN A C 1
ATOM 800 O O . GLN A 1 105 ? 16.216 37.169 9.571 1.00 74.31 105 GLN A O 1
ATOM 805 N N . GLY A 1 106 ? 14.360 36.154 10.314 1.00 71.00 106 GLY A N 1
ATOM 806 C CA . GLY A 1 106 ? 13.451 36.822 9.377 1.00 71.00 106 GLY A CA 1
ATOM 807 C C . GLY A 1 106 ? 13.353 36.155 8.003 1.00 71.00 106 GLY A C 1
ATOM 808 O O . GLY A 1 106 ? 12.690 36.696 7.123 1.00 71.00 106 GLY A O 1
ATOM 809 N N . LYS A 1 107 ? 13.983 34.989 7.814 1.00 67.62 107 LYS A N 1
ATOM 810 C CA . LYS A 1 107 ? 13.774 34.122 6.650 1.00 67.62 107 LYS A CA 1
ATOM 811 C C . LYS A 1 107 ? 13.120 32.828 7.092 1.00 67.62 107 LYS A C 1
ATOM 813 O O . LYS A 1 107 ? 13.674 32.118 7.928 1.00 67.62 107 LYS A O 1
ATOM 818 N N . ASP A 1 108 ? 11.971 32.516 6.520 1.00 73.38 108 ASP A N 1
ATOM 819 C CA . ASP A 1 108 ? 11.363 31.210 6.716 1.00 73.38 108 ASP A CA 1
ATOM 820 C C . ASP A 1 108 ? 12.182 30.160 5.956 1.00 73.38 108 ASP A C 1
ATOM 822 O O . ASP A 1 108 ? 12.599 30.365 4.816 1.00 73.38 108 ASP A O 1
ATOM 826 N N . VAL A 1 109 ? 12.492 29.065 6.643 1.00 68.81 109 VAL A N 1
ATOM 827 C CA . VAL A 1 109 ? 13.265 27.934 6.141 1.00 68.81 109 VAL A CA 1
ATOM 828 C C . VAL A 1 109 ? 12.419 26.691 6.343 1.00 68.81 109 VAL A C 1
ATOM 830 O O . VAL A 1 109 ? 12.026 26.375 7.469 1.00 68.81 109 VAL A O 1
ATOM 833 N N . TRP A 1 110 ? 12.178 25.972 5.254 1.00 72.44 110 TRP A N 1
ATOM 834 C CA . TRP A 1 110 ? 11.453 24.713 5.255 1.00 72.44 110 TRP A CA 1
ATOM 835 C C . TRP A 1 110 ? 12.266 23.630 4.561 1.00 72.44 110 TRP A C 1
ATOM 837 O O . TRP A 1 110 ? 12.903 23.880 3.541 1.00 72.44 110 TRP A O 1
ATOM 847 N N . TYR A 1 111 ? 12.297 22.440 5.150 1.00 70.75 111 TYR A N 1
ATOM 848 C CA . TYR A 1 111 ? 12.920 21.262 4.551 1.00 70.75 111 TYR A CA 1
ATOM 849 C C . TYR A 1 111 ? 12.456 20.001 5.271 1.00 70.75 111 TYR A C 1
ATOM 851 O O . TYR A 1 111 ? 12.140 20.016 6.464 1.00 70.75 111 TYR A O 1
ATOM 859 N N . TYR A 1 112 ? 12.485 18.881 4.561 1.00 75.56 112 TYR A N 1
ATOM 860 C CA . TYR A 1 112 ? 12.438 17.577 5.202 1.00 75.56 112 TYR A CA 1
ATOM 861 C C . TYR A 1 112 ? 13.789 17.271 5.837 1.00 75.56 112 TYR A C 1
ATOM 863 O O . TYR A 1 112 ? 14.836 17.510 5.236 1.00 75.56 112 TYR A O 1
ATOM 871 N N . LYS A 1 113 ? 13.784 16.686 7.040 1.00 73.19 113 LYS A N 1
ATOM 872 C CA . LYS A 1 113 ? 14.994 16.298 7.795 1.00 73.19 113 LYS A CA 1
ATOM 873 C C . LYS A 1 113 ? 16.002 15.485 6.967 1.00 73.19 113 LYS A C 1
ATOM 875 O O . LYS A 1 113 ? 17.181 15.446 7.304 1.00 73.19 113 LYS A O 1
ATOM 880 N N . CYS A 1 114 ? 15.522 14.838 5.912 1.00 73.06 114 CYS A N 1
ATOM 881 C CA . CYS A 1 114 ? 16.282 13.975 5.034 1.00 73.06 114 CYS A CA 1
ATOM 882 C C . CYS A 1 114 ? 17.184 14.743 4.024 1.00 73.06 114 CYS A C 1
ATOM 884 O O . CYS A 1 114 ? 18.147 14.192 3.496 1.00 73.06 114 CYS A O 1
ATOM 886 N N . GLY A 1 115 ? 16.986 16.061 3.879 1.00 67.62 115 GLY A N 1
ATOM 887 C CA . GLY A 1 115 ? 17.918 16.979 3.216 1.00 67.62 115 GLY A CA 1
ATOM 888 C C . GLY A 1 115 ? 18.221 16.664 1.743 1.00 67.62 115 GLY A C 1
ATOM 889 O O . GLY A 1 115 ? 17.534 15.896 1.089 1.00 67.62 115 GLY A O 1
ATOM 890 N N . TRP A 1 116 ? 19.293 17.271 1.228 1.00 62.34 116 TRP A N 1
ATOM 891 C CA . TRP A 1 116 ? 19.643 17.303 -0.204 1.00 62.34 116 TRP A CA 1
ATOM 892 C C . TRP A 1 116 ? 20.633 16.227 -0.668 1.00 62.34 116 TRP A C 1
ATOM 894 O O . TRP A 1 116 ? 21.053 16.208 -1.821 1.00 62.34 116 TRP A O 1
ATOM 904 N N . SER A 1 117 ? 21.102 15.365 0.232 1.00 54.53 117 SER A N 1
ATOM 905 C CA . SER A 1 117 ? 22.280 14.518 -0.013 1.00 54.53 117 SER A CA 1
ATOM 906 C C . SER A 1 117 ? 22.031 13.327 -0.956 1.00 54.53 117 SER A C 1
ATOM 908 O O . SER A 1 117 ? 22.969 12.597 -1.278 1.00 54.53 117 SER A O 1
ATOM 910 N N . TRP A 1 118 ? 20.796 13.140 -1.427 1.00 57.03 118 TRP A N 1
ATOM 911 C CA . TRP A 1 118 ? 20.320 11.896 -2.048 1.00 57.03 118 TRP A CA 1
ATOM 912 C C . TRP A 1 118 ? 20.210 11.952 -3.571 1.00 57.03 118 TRP A C 1
ATOM 914 O O . TRP A 1 118 ? 19.944 10.944 -4.206 1.00 57.03 118 TRP A O 1
ATOM 924 N N . VAL A 1 119 ? 20.639 13.058 -4.189 1.00 58.84 119 VAL A N 1
ATOM 925 C CA . VAL A 1 119 ? 20.866 13.128 -5.648 1.00 58.84 119 VAL A CA 1
ATOM 926 C C . VAL A 1 119 ? 21.995 12.190 -6.121 1.00 58.84 119 VAL A C 1
ATOM 928 O O . VAL A 1 119 ? 22.268 12.088 -7.312 1.00 58.84 119 VAL A O 1
ATOM 931 N N . THR A 1 120 ? 22.708 11.528 -5.199 1.00 59.09 120 THR A N 1
ATOM 932 C CA . THR A 1 120 ? 23.904 10.720 -5.501 1.00 59.09 120 THR A CA 1
ATOM 933 C C . THR A 1 120 ? 23.783 9.227 -5.183 1.00 59.09 120 THR A C 1
ATOM 935 O O . THR A 1 120 ? 24.683 8.474 -5.563 1.00 59.09 120 THR A O 1
ATOM 938 N N . LYS A 1 121 ? 22.706 8.772 -4.523 1.00 66.31 121 LYS A N 1
ATOM 939 C CA . LYS A 1 121 ? 22.487 7.349 -4.200 1.00 66.31 121 LYS A CA 1
ATOM 940 C C . LYS A 1 121 ? 20.993 7.001 -4.073 1.00 66.31 121 LYS A C 1
ATOM 942 O O . LYS A 1 121 ? 20.216 7.913 -3.811 1.00 66.31 121 LYS A O 1
ATOM 947 N N . PRO A 1 122 ? 20.597 5.719 -4.226 1.00 73.62 122 PRO A N 1
ATOM 948 C CA . PRO A 1 122 ? 19.209 5.297 -4.052 1.00 73.62 122 PRO A CA 1
ATOM 949 C C . PRO A 1 122 ? 18.694 5.592 -2.642 1.00 73.62 122 PRO A C 1
ATOM 951 O O . PRO A 1 122 ? 19.478 5.617 -1.686 1.00 73.62 122 PRO A O 1
ATOM 954 N N . LEU A 1 123 ? 17.375 5.742 -2.513 1.00 80.50 123 LEU A N 1
ATOM 955 C CA . LEU A 1 123 ? 16.728 5.874 -1.216 1.00 80.50 123 LEU A CA 1
ATOM 956 C C . LEU A 1 123 ? 16.899 4.587 -0.391 1.00 80.50 123 LEU A C 1
ATOM 958 O O . LEU A 1 123 ? 16.723 3.473 -0.885 1.00 80.50 123 LEU A O 1
ATOM 962 N N . GLU A 1 124 ? 17.267 4.754 0.877 1.00 85.31 124 GLU A N 1
ATOM 963 C CA . GLU A 1 124 ? 17.451 3.666 1.838 1.00 85.31 124 GLU A CA 1
ATOM 964 C C . GLU A 1 124 ? 16.225 3.567 2.755 1.00 85.31 124 GLU A C 1
ATOM 966 O O . GLU A 1 124 ? 15.638 4.583 3.135 1.00 85.31 124 GLU A O 1
ATOM 971 N N . ASN A 1 125 ? 15.850 2.345 3.144 1.00 89.38 125 ASN A N 1
ATOM 972 C CA . ASN A 1 125 ? 14.738 2.132 4.068 1.00 89.38 125 ASN A CA 1
ATOM 973 C C . ASN A 1 125 ? 14.999 2.806 5.431 1.00 89.38 125 ASN A C 1
ATOM 975 O O . ASN A 1 125 ? 16.119 2.783 5.944 1.00 89.38 125 ASN A O 1
ATOM 979 N N . GLY A 1 126 ? 13.958 3.404 6.011 1.00 88.44 126 GLY A N 1
ATOM 980 C CA . GLY A 1 126 ? 14.017 4.178 7.253 1.00 88.44 126 GLY A CA 1
ATOM 981 C C . GLY A 1 126 ? 14.535 5.605 7.088 1.00 88.44 126 GLY A C 1
ATOM 982 O O . GLY A 1 126 ? 14.674 6.337 8.074 1.00 88.44 126 GLY A O 1
ATOM 983 N N . TYR A 1 127 ? 14.779 6.032 5.849 1.00 84.44 127 TYR A N 1
ATOM 984 C CA . TYR A 1 127 ? 15.186 7.383 5.495 1.00 84.44 127 TYR A CA 1
ATOM 985 C C . TYR A 1 127 ? 14.162 8.050 4.567 1.00 84.44 127 TYR A C 1
ATOM 987 O O . TYR A 1 127 ? 13.427 7.364 3.867 1.00 84.44 127 TYR A O 1
ATOM 995 N N . CYS A 1 128 ? 14.087 9.391 4.586 1.00 84.38 128 CYS A N 1
ATOM 996 C CA . CYS A 1 128 ? 13.007 10.175 3.960 1.00 84.38 128 CYS A CA 1
ATOM 997 C C . CYS A 1 128 ? 11.635 9.513 4.198 1.00 84.38 128 CYS A C 1
ATOM 999 O O . CYS A 1 128 ? 10.949 9.098 3.274 1.00 84.38 128 CYS A O 1
ATOM 1001 N N . ASN A 1 129 ? 11.252 9.406 5.473 1.00 86.75 129 ASN A N 1
ATOM 1002 C CA . ASN A 1 129 ? 10.167 8.547 5.970 1.00 86.75 129 ASN A CA 1
ATOM 1003 C C . ASN A 1 129 ? 8.765 8.812 5.384 1.00 86.75 129 ASN A C 1
ATOM 1005 O O . ASN A 1 129 ? 7.851 8.043 5.649 1.00 86.75 129 ASN A O 1
ATOM 1009 N N . MET A 1 130 ? 8.592 9.902 4.631 1.00 85.06 130 MET A N 1
ATOM 1010 C CA . MET A 1 130 ? 7.344 10.246 3.943 1.00 85.06 130 MET A CA 1
ATOM 1011 C C . MET A 1 130 ? 7.242 9.670 2.524 1.00 85.06 130 MET A C 1
ATOM 1013 O O . MET A 1 130 ? 6.196 9.814 1.898 1.00 85.06 130 MET A O 1
ATOM 1017 N N . TRP A 1 131 ? 8.306 9.048 2.010 1.00 86.75 131 TRP A N 1
ATOM 1018 C CA . TRP A 1 131 ? 8.342 8.434 0.683 1.00 86.75 131 TRP A CA 1
ATOM 1019 C C . TRP A 1 131 ? 8.356 6.918 0.777 1.00 86.75 131 TRP A C 1
ATOM 1021 O O . TRP A 1 131 ? 8.906 6.360 1.719 1.00 86.75 131 TRP A O 1
ATOM 1031 N N . GLY A 1 132 ? 7.812 6.269 -0.246 1.00 89.31 132 GLY A N 1
ATOM 1032 C CA . GLY A 1 132 ? 7.658 4.823 -0.300 1.00 89.31 132 GLY A CA 1
ATOM 1033 C C . GLY A 1 132 ? 6.199 4.417 -0.192 1.00 89.31 132 GLY A C 1
ATOM 1034 O O . GLY A 1 132 ? 5.419 5.010 0.553 1.00 89.31 132 GLY A O 1
ATOM 1035 N N . ASN A 1 133 ? 5.827 3.423 -0.989 1.00 92.44 133 ASN A N 1
ATOM 1036 C CA . ASN A 1 133 ? 4.464 2.931 -1.062 1.00 92.44 133 ASN A CA 1
ATOM 1037 C C . ASN A 1 133 ? 4.476 1.417 -1.340 1.00 92.44 133 ASN A C 1
ATOM 1039 O O . ASN A 1 133 ? 4.079 1.002 -2.436 1.00 92.44 133 ASN A O 1
ATOM 1043 N N . PRO A 1 134 ? 4.970 0.591 -0.389 1.00 95.88 134 PRO A N 1
ATOM 1044 C CA . PRO A 1 134 ? 5.238 -0.835 -0.589 1.00 95.88 134 PRO A CA 1
ATOM 1045 C C . PRO A 1 134 ? 3.939 -1.674 -0.598 1.00 95.88 134 PRO A C 1
ATOM 1047 O O . PRO A 1 134 ? 3.746 -2.582 0.211 1.00 95.88 134 PRO A O 1
ATOM 1050 N N . VAL A 1 135 ? 2.995 -1.354 -1.494 1.00 96.88 135 VAL A N 1
ATOM 1051 C CA . VAL A 1 135 ? 1.621 -1.892 -1.500 1.00 96.88 135 VAL A CA 1
ATOM 1052 C C . VAL A 1 135 ? 1.589 -3.405 -1.639 1.00 96.88 135 VAL A C 1
ATOM 1054 O O . VAL A 1 135 ? 0.895 -4.059 -0.861 1.00 96.88 135 VAL A O 1
ATOM 1057 N N . ALA A 1 136 ? 2.327 -3.983 -2.590 1.00 97.81 136 ALA A N 1
ATOM 1058 C CA . ALA A 1 136 ? 2.378 -5.436 -2.722 1.00 97.81 136 ALA A CA 1
ATOM 1059 C C . ALA A 1 136 ? 2.895 -6.102 -1.437 1.00 97.81 136 ALA A C 1
ATOM 1061 O O . ALA A 1 136 ? 2.335 -7.094 -0.984 1.00 97.81 136 ALA A O 1
ATOM 1062 N N . GLU A 1 137 ? 3.902 -5.537 -0.784 1.00 97.94 137 GLU A N 1
ATOM 1063 C CA . GLU A 1 137 ? 4.445 -6.095 0.458 1.00 97.94 137 GLU A CA 1
ATOM 1064 C C . GLU A 1 137 ? 3.439 -5.997 1.618 1.00 97.94 137 GLU A C 1
ATOM 1066 O O . GLU A 1 137 ? 3.274 -6.953 2.377 1.00 97.94 137 GLU A O 1
ATOM 1071 N N . MET A 1 138 ? 2.683 -4.895 1.705 1.00 98.06 138 MET A N 1
ATOM 1072 C CA . MET A 1 138 ? 1.559 -4.756 2.641 1.00 98.06 138 MET A CA 1
ATOM 1073 C C . MET A 1 138 ? 0.439 -5.767 2.366 1.00 98.06 138 MET A C 1
ATOM 1075 O O . MET A 1 138 ? -0.102 -6.364 3.297 1.00 98.06 138 MET A O 1
ATOM 1079 N N . MET A 1 139 ? 0.088 -5.986 1.095 1.00 98.38 139 MET A N 1
ATOM 1080 C CA . MET A 1 139 ? -0.914 -6.982 0.699 1.00 98.38 139 MET A CA 1
ATOM 1081 C C . MET A 1 139 ? -0.442 -8.401 1.020 1.00 98.38 139 MET A C 1
ATOM 1083 O O . MET A 1 139 ? -1.228 -9.221 1.489 1.00 98.38 139 MET A O 1
ATOM 1087 N N . TYR A 1 140 ? 0.841 -8.696 0.817 1.00 98.44 140 TYR A N 1
ATOM 1088 C CA . TYR A 1 140 ? 1.438 -9.965 1.217 1.00 98.44 140 TYR A CA 1
ATOM 1089 C C . TYR A 1 140 ? 1.322 -10.175 2.732 1.00 98.44 140 TYR A C 1
ATOM 1091 O O . TYR A 1 140 ? 0.900 -11.244 3.174 1.00 98.44 140 TYR A O 1
ATOM 1099 N N . GLU A 1 141 ? 1.603 -9.143 3.526 1.00 98.00 141 GLU A N 1
ATOM 1100 C CA . GLU A 1 141 ? 1.481 -9.204 4.982 1.00 98.00 141 GLU A CA 1
ATOM 1101 C C . GLU A 1 141 ? 0.023 -9.390 5.444 1.00 98.00 141 GLU A C 1
ATOM 1103 O O . GLU A 1 141 ? -0.245 -10.169 6.361 1.00 98.00 141 GLU A O 1
ATOM 1108 N N . ALA A 1 142 ? -0.941 -8.772 4.754 1.00 97.94 142 ALA A N 1
ATOM 1109 C CA . ALA A 1 142 ? -2.367 -9.001 4.989 1.00 97.94 142 ALA A CA 1
ATOM 1110 C C . ALA A 1 142 ? -2.790 -10.447 4.664 1.00 97.94 142 ALA A C 1
ATOM 1112 O O . ALA A 1 142 ? -3.527 -11.066 5.436 1.00 97.94 142 ALA A O 1
ATOM 1113 N N . LEU A 1 143 ? -2.293 -11.027 3.564 1.00 98.25 143 LEU A N 1
ATOM 1114 C CA . LEU A 1 143 ? -2.534 -12.437 3.232 1.00 98.25 143 LEU A CA 1
ATOM 1115 C C . LEU A 1 143 ? -1.928 -13.377 4.282 1.00 98.25 143 LEU A C 1
ATOM 1117 O O . LEU A 1 143 ? -2.570 -14.359 4.650 1.00 98.25 143 LEU A O 1
ATOM 1121 N N . ARG A 1 144 ? -0.734 -13.071 4.810 1.00 98.00 144 ARG A N 1
ATOM 1122 C CA . ARG A 1 144 ? -0.125 -13.830 5.919 1.00 98.00 144 ARG A CA 1
ATOM 1123 C C . ARG A 1 144 ? -0.968 -13.767 7.186 1.00 98.00 144 ARG A C 1
ATOM 1125 O O . ARG A 1 144 ? -1.141 -14.787 7.850 1.00 98.00 144 ARG A O 1
ATOM 1132 N N . TYR A 1 145 ? -1.505 -12.594 7.509 1.00 98.00 145 TYR A N 1
ATOM 1133 C CA . TYR A 1 145 ? -2.402 -12.428 8.648 1.00 98.00 145 TYR A CA 1
ATOM 1134 C C . TYR A 1 145 ? -3.659 -13.301 8.500 1.00 98.00 145 TYR A C 1
ATOM 1136 O O . TYR A 1 145 ? -3.975 -14.084 9.396 1.00 98.00 145 TYR A O 1
ATOM 1144 N N . PHE A 1 146 ? -4.318 -13.271 7.335 1.00 97.94 146 PHE A N 1
ATOM 1145 C CA . PHE A 1 146 ? -5.457 -14.156 7.054 1.00 97.94 146 PHE A CA 1
ATOM 1146 C C . PHE A 1 146 ? -5.088 -15.639 6.963 1.00 97.94 146 PHE A C 1
ATOM 1148 O O . PHE A 1 146 ? -5.957 -16.476 7.179 1.00 97.94 146 PHE A O 1
ATOM 1155 N N . ALA A 1 147 ? -3.826 -15.975 6.691 1.00 97.38 147 ALA A N 1
ATOM 1156 C CA . ALA A 1 147 ? -3.305 -17.341 6.722 1.00 97.38 147 ALA A CA 1
ATOM 1157 C C . ALA A 1 147 ? -3.021 -17.869 8.143 1.00 97.38 147 ALA A C 1
ATOM 1159 O O . ALA A 1 147 ? -2.482 -18.967 8.291 1.00 97.38 147 ALA A O 1
ATOM 1160 N N . GLY A 1 148 ? -3.345 -17.094 9.186 1.00 96.38 148 GLY A N 1
ATOM 1161 C CA . GLY A 1 148 ? -3.211 -17.506 10.585 1.00 96.38 148 GLY A CA 1
ATOM 1162 C C . GLY A 1 148 ? -1.782 -17.411 11.123 1.00 96.38 148 GLY A C 1
ATOM 1163 O O . GLY A 1 148 ? -1.459 -17.981 12.172 1.00 96.38 148 GLY A O 1
ATOM 1164 N N . LYS A 1 149 ? -0.887 -16.698 10.422 1.00 96.44 149 LYS A N 1
ATOM 1165 C CA . LYS A 1 149 ? 0.443 -16.385 10.961 1.00 96.44 149 LYS A CA 1
ATOM 1166 C C . LYS A 1 149 ? 0.285 -15.553 12.235 1.00 96.44 149 LYS A C 1
ATOM 1168 O O . LYS A 1 149 ? -0.643 -14.764 12.363 1.00 96.44 149 LYS A O 1
ATOM 1173 N N . LYS A 1 150 ? 1.198 -15.742 13.190 1.00 93.94 150 LYS A N 1
ATOM 1174 C CA . LYS A 1 150 ? 1.147 -15.079 14.509 1.00 93.94 150 LYS A CA 1
ATOM 1175 C C . LYS A 1 150 ? 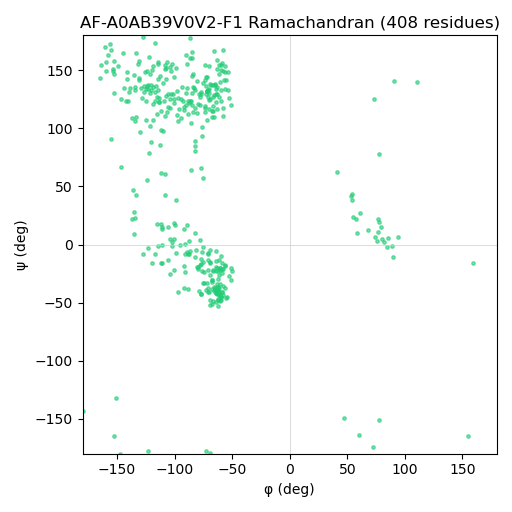2.240 -14.040 14.720 1.00 93.94 150 LYS A C 1
ATOM 1177 O O . LYS A 1 150 ? 2.310 -13.438 15.784 1.00 93.94 150 LYS A O 1
ATOM 1182 N N . THR A 1 151 ? 3.104 -13.860 13.730 1.00 94.94 151 THR A N 1
ATOM 1183 C CA . THR A 1 151 ? 4.201 -12.900 13.782 1.00 94.94 151 THR A CA 1
ATOM 1184 C C . THR A 1 151 ? 4.377 -12.243 12.417 1.00 94.94 151 THR A C 1
ATOM 1186 O O . THR A 1 151 ? 4.276 -12.931 11.386 1.00 94.94 151 THR A O 1
ATOM 1189 N N . PRO A 1 152 ? 4.698 -10.944 12.396 1.00 96.31 152 PRO A N 1
ATOM 1190 C CA . PRO A 1 152 ? 4.964 -10.225 11.168 1.00 96.31 152 PRO A CA 1
ATOM 1191 C C . PRO A 1 152 ? 6.223 -10.745 10.470 1.00 96.31 152 PRO A C 1
ATOM 1193 O O . PRO A 1 152 ? 7.017 -11.507 11.032 1.00 96.31 152 PRO A O 1
ATOM 1196 N N . THR A 1 153 ? 6.391 -10.352 9.214 1.00 96.88 153 THR A N 1
ATOM 1197 C CA . THR A 1 153 ? 7.615 -10.602 8.455 1.00 96.88 153 THR A CA 1
ATOM 1198 C C . THR A 1 153 ? 8.730 -9.790 9.105 1.00 96.88 153 THR A C 1
ATOM 1200 O O . THR A 1 153 ? 8.587 -8.583 9.297 1.00 96.88 153 THR A O 1
ATOM 1203 N N . ALA A 1 154 ? 9.843 -10.442 9.452 1.00 94.56 154 ALA A N 1
ATOM 1204 C CA . ALA A 1 154 ? 10.914 -9.820 10.234 1.00 94.56 154 ALA A CA 1
ATOM 1205 C C . ALA A 1 154 ? 11.463 -8.535 9.588 1.00 94.56 154 ALA A C 1
ATOM 1207 O O . ALA A 1 154 ? 11.723 -7.567 10.299 1.00 94.56 154 ALA A O 1
ATOM 1208 N N . ASP A 1 155 ? 11.568 -8.506 8.257 1.00 92.50 155 ASP A N 1
ATOM 1209 C CA . ASP A 1 155 ? 12.048 -7.346 7.499 1.00 92.50 155 ASP A CA 1
ATOM 1210 C C . ASP A 1 155 ? 11.133 -6.117 7.674 1.00 92.50 155 ASP A C 1
ATOM 1212 O O . ASP A 1 155 ? 11.624 -5.000 7.807 1.00 92.50 155 ASP A O 1
ATOM 1216 N N . PHE A 1 156 ? 9.811 -6.305 7.773 1.00 94.88 156 PHE A N 1
ATOM 1217 C CA . PHE A 1 156 ? 8.832 -5.205 7.869 1.00 94.88 156 PHE A CA 1
ATOM 1218 C C . PHE A 1 156 ? 8.825 -4.532 9.243 1.00 94.88 156 PHE A C 1
ATOM 1220 O O . PHE A 1 156 ? 8.452 -3.365 9.392 1.00 94.88 156 PHE A O 1
ATOM 1227 N N . VAL A 1 157 ? 9.275 -5.260 10.263 1.00 93.06 157 VAL A N 1
ATOM 1228 C CA . VAL A 1 157 ? 9.354 -4.791 11.652 1.00 93.06 157 VAL A CA 1
ATOM 1229 C C . VAL A 1 157 ? 10.794 -4.701 12.152 1.00 93.06 157 VAL A C 1
ATOM 1231 O O . VAL A 1 157 ? 11.028 -4.639 13.361 1.00 93.06 157 VAL A O 1
ATOM 1234 N N . ALA A 1 158 ? 11.767 -4.679 11.240 1.00 87.44 158 ALA A N 1
ATOM 1235 C CA . ALA A 1 158 ? 13.170 -4.544 11.588 1.00 87.44 158 ALA A CA 1
ATOM 1236 C C . ALA A 1 158 ? 13.452 -3.192 12.266 1.00 87.44 158 ALA A C 1
ATOM 1238 O O . ALA A 1 158 ? 12.788 -2.186 12.007 1.00 87.44 158 ALA A O 1
ATOM 1239 N N . GLY A 1 159 ? 14.465 -3.177 13.137 1.00 86.88 159 GLY A N 1
ATOM 1240 C CA . GLY A 1 159 ? 14.934 -1.966 13.807 1.00 86.88 159 GLY A CA 1
ATOM 1241 C C . GLY A 1 159 ? 13.994 -1.425 14.891 1.00 86.88 159 GLY A C 1
ATOM 1242 O O . GLY A 1 159 ? 13.002 -2.036 15.287 1.00 86.88 159 GLY A O 1
ATOM 1243 N N . THR A 1 160 ? 14.352 -0.259 15.426 1.00 83.31 160 THR A N 1
ATOM 1244 C CA . THR A 1 160 ? 13.499 0.492 16.356 1.00 83.31 160 THR A CA 1
ATOM 1245 C C . THR A 1 160 ? 12.511 1.350 15.573 1.00 83.31 160 THR A C 1
ATOM 1247 O O . THR A 1 160 ? 12.913 1.921 14.565 1.00 83.31 160 THR A O 1
ATOM 1250 N N . ARG A 1 161 ? 11.282 1.533 16.077 1.00 90.88 161 ARG A N 1
ATOM 1251 C CA . ARG A 1 161 ? 10.236 2.358 15.438 1.00 90.88 161 ARG A CA 1
ATOM 1252 C C . ARG A 1 161 ? 9.884 3.636 16.220 1.00 90.88 161 ARG A C 1
ATOM 1254 O O . ARG A 1 161 ? 8.783 3.753 16.769 1.00 90.88 161 ARG A O 1
ATOM 1261 N N . PRO A 1 162 ? 10.842 4.560 16.428 1.00 92.38 162 PRO A N 1
ATOM 1262 C CA . PRO A 1 162 ? 10.617 5.751 17.236 1.00 92.38 162 PRO A CA 1
ATOM 1263 C C . PRO A 1 162 ? 9.634 6.736 16.599 1.00 92.38 162 PRO A C 1
ATOM 1265 O O . PRO A 1 162 ? 8.935 7.414 17.355 1.00 92.38 162 PRO A O 1
ATOM 1268 N N . LEU A 1 163 ? 9.564 6.841 15.265 1.00 92.19 163 LEU A N 1
ATOM 1269 C CA . LEU A 1 163 ? 8.637 7.767 14.611 1.00 92.19 163 LEU A CA 1
ATOM 1270 C C . LEU A 1 163 ? 7.204 7.294 14.812 1.00 92.19 163 LEU A C 1
ATOM 1272 O O . LEU A 1 163 ? 6.403 8.047 15.369 1.00 92.19 163 LEU A O 1
ATOM 1276 N N . ASP A 1 164 ? 6.915 6.036 14.485 1.00 94.00 164 ASP A N 1
ATOM 1277 C CA . ASP A 1 164 ? 5.586 5.452 14.671 1.00 94.00 164 ASP A CA 1
ATOM 1278 C C . ASP A 1 164 ? 5.142 5.528 16.136 1.00 94.00 164 ASP A C 1
ATOM 1280 O O . ASP A 1 164 ? 4.028 5.961 16.444 1.00 94.00 164 ASP A O 1
ATOM 1284 N N . LYS A 1 165 ? 6.054 5.211 17.064 1.00 94.38 165 LYS A N 1
ATOM 1285 C CA . LYS A 1 165 ? 5.794 5.331 18.502 1.00 94.38 165 LYS A CA 1
ATOM 1286 C C . LYS A 1 165 ? 5.516 6.775 18.927 1.00 94.38 165 LYS A C 1
ATOM 1288 O O . LYS A 1 165 ? 4.650 6.996 19.769 1.00 94.38 165 LYS A O 1
ATOM 1293 N N . SER A 1 166 ? 6.223 7.760 18.368 1.00 94.25 166 SER A N 1
ATOM 1294 C CA . SER A 1 166 ? 6.001 9.183 18.680 1.00 94.25 166 SER A CA 1
ATOM 1295 C C . SER A 1 166 ? 4.666 9.718 18.155 1.00 94.25 166 SER A C 1
ATOM 1297 O O . SER A 1 166 ? 4.110 10.661 18.720 1.00 94.25 166 SER A O 1
ATOM 1299 N N . LEU A 1 167 ? 4.143 9.109 17.088 1.00 93.50 167 LEU A N 1
ATOM 1300 C CA . LEU A 1 167 ? 2.810 9.383 16.561 1.00 93.50 167 LEU A CA 1
ATOM 1301 C C . LEU A 1 167 ? 1.707 8.712 17.389 1.00 93.50 167 LEU A C 1
ATOM 1303 O O . LEU A 1 167 ? 0.556 9.123 17.300 1.00 93.50 167 LEU A O 1
ATOM 1307 N N . GLY A 1 168 ? 2.051 7.717 18.210 1.00 94.81 168 GLY A N 1
ATOM 1308 C CA . GLY A 1 168 ? 1.076 6.887 18.914 1.00 94.81 168 GLY A CA 1
ATOM 1309 C C . GLY A 1 168 ? 0.419 5.849 18.004 1.00 94.81 168 GLY A C 1
ATOM 1310 O O . GLY A 1 168 ? -0.674 5.380 18.318 1.00 94.81 168 GLY A O 1
ATOM 1311 N N . LEU A 1 169 ? 1.067 5.491 16.886 1.00 95.88 169 LEU A N 1
ATOM 1312 C CA . LEU A 1 169 ? 0.573 4.429 16.019 1.00 95.88 169 LEU A CA 1
ATOM 1313 C C . LEU A 1 169 ? 0.641 3.093 16.774 1.00 95.88 169 LEU A C 1
ATOM 1315 O O . LEU A 1 169 ? 1.705 2.756 17.307 1.00 95.88 169 LEU A O 1
ATOM 1319 N N . PRO A 1 170 ? -0.459 2.324 16.828 1.00 95.44 170 PRO A N 1
ATOM 1320 C CA . PRO A 1 170 ? -0.448 1.006 17.443 1.00 95.44 170 PRO A CA 1
ATOM 1321 C C . PRO A 1 170 ? 0.553 0.082 16.749 1.00 95.44 170 PRO A C 1
ATOM 1323 O O . PRO A 1 170 ? 0.802 0.194 15.548 1.00 95.44 170 PRO A O 1
ATOM 1326 N N . ASP A 1 171 ? 1.113 -0.857 17.498 1.00 94.44 171 ASP A N 1
ATOM 1327 C CA . ASP A 1 171 ? 2.027 -1.864 16.976 1.00 94.44 171 ASP A CA 1
ATOM 1328 C C . ASP A 1 171 ? 1.666 -3.213 17.586 1.00 94.44 171 ASP A C 1
ATOM 1330 O O . ASP A 1 171 ? 1.840 -3.431 18.787 1.00 94.44 171 ASP A O 1
ATOM 1334 N N . LEU A 1 172 ? 1.102 -4.091 16.759 1.00 95.12 172 LEU A N 1
ATOM 1335 C CA . LEU A 1 172 ? 0.627 -5.402 17.184 1.00 95.12 172 LEU A CA 1
ATOM 1336 C C . LEU A 1 172 ? 1.619 -6.514 16.821 1.00 95.12 172 LEU A C 1
ATOM 1338 O O . LEU A 1 172 ? 1.232 -7.674 16.794 1.00 95.12 172 LEU A O 1
ATOM 1342 N N . SER A 1 173 ? 2.891 -6.201 16.546 1.00 91.44 173 SER A N 1
ATOM 1343 C CA . SER A 1 173 ? 3.889 -7.180 16.074 1.00 91.44 173 SER A CA 1
ATOM 1344 C C . SER A 1 173 ? 3.998 -8.456 16.927 1.00 91.44 173 SER A C 1
ATOM 1346 O O . SER A 1 173 ? 4.268 -9.522 16.385 1.00 91.44 173 SER A O 1
ATOM 1348 N N . ASP A 1 174 ? 3.738 -8.378 18.235 1.00 92.56 174 ASP A N 1
ATOM 1349 C CA . ASP A 1 174 ? 3.805 -9.527 19.156 1.00 92.56 174 ASP A CA 1
ATOM 1350 C C . ASP A 1 174 ? 2.424 -10.112 19.518 1.00 92.56 174 ASP A C 1
ATOM 1352 O O . ASP A 1 174 ? 2.316 -11.013 20.352 1.00 92.56 174 ASP A O 1
ATOM 1356 N N . THR A 1 175 ? 1.346 -9.575 18.944 1.00 95.12 175 THR A N 1
ATOM 1357 C CA . THR A 1 175 ? -0.039 -9.835 19.372 1.00 95.12 175 THR A CA 1
ATOM 1358 C C . THR A 1 175 ? -0.993 -10.093 18.205 1.00 95.12 175 THR A C 1
ATOM 1360 O O . THR A 1 175 ? -2.198 -9.853 18.322 1.00 95.12 175 THR A O 1
ATOM 1363 N N . TRP A 1 176 ? -0.490 -10.612 17.0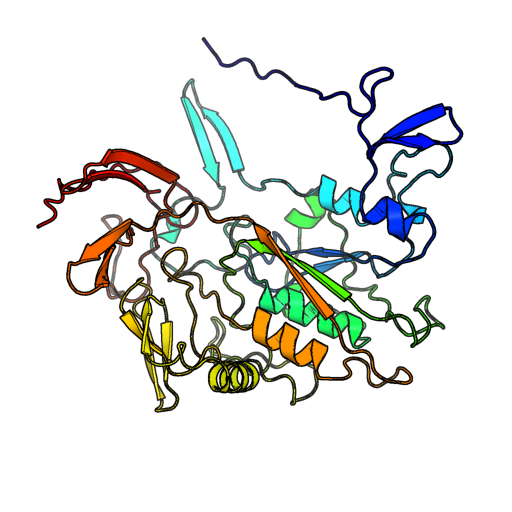79 1.00 96.62 176 TRP A N 1
ATOM 1364 C CA . TRP A 1 176 ? -1.355 -11.074 15.990 1.00 96.62 176 TRP A CA 1
ATOM 1365 C C . TRP A 1 176 ? -2.261 -12.206 16.474 1.00 96.62 176 TRP A C 1
ATOM 1367 O O . TRP A 1 176 ? -1.807 -13.225 17.004 1.00 96.62 176 TRP A O 1
ATOM 1377 N N . ILE A 1 177 ? -3.557 -12.025 16.253 1.00 96.12 177 ILE A N 1
ATOM 1378 C CA . ILE A 1 177 ? -4.580 -13.035 16.493 1.00 96.12 177 ILE A CA 1
ATOM 1379 C C . ILE A 1 177 ? -4.981 -13.603 15.141 1.00 96.12 177 ILE A C 1
ATOM 1381 O O . ILE A 1 177 ? -5.375 -12.851 14.252 1.00 96.12 177 ILE A O 1
ATOM 1385 N N . ASP A 1 178 ? -4.898 -14.924 15.013 1.00 96.56 178 ASP A N 1
ATOM 1386 C CA . ASP A 1 178 ? -5.409 -15.655 13.858 1.00 96.56 178 ASP A CA 1
ATOM 1387 C C . ASP A 1 178 ? -6.920 -15.373 13.694 1.00 96.56 178 ASP A C 1
ATOM 1389 O O . ASP A 1 178 ? -7.700 -15.731 14.589 1.00 96.56 178 ASP A O 1
ATOM 1393 N N . PRO A 1 179 ? -7.355 -14.764 12.570 1.00 96.50 179 PRO A N 1
ATOM 1394 C CA . PRO A 1 179 ? -8.757 -14.430 12.329 1.00 96.50 179 PRO A CA 1
ATOM 1395 C C . PRO A 1 179 ? -9.712 -15.622 12.349 1.00 96.50 179 PRO A C 1
ATOM 1397 O O . PRO A 1 179 ? -10.917 -15.402 12.451 1.00 96.50 179 PRO A O 1
ATOM 1400 N N . TYR A 1 180 ? -9.212 -16.857 12.256 1.00 96.88 180 TYR A N 1
ATOM 1401 C CA . TYR A 1 180 ? -10.009 -18.082 12.215 1.00 96.88 180 TYR A CA 1
ATOM 1402 C C . TYR A 1 180 ? -9.807 -19.003 13.432 1.00 96.88 180 TYR A C 1
ATOM 1404 O O . TYR A 1 180 ? -10.509 -20.014 13.562 1.00 96.88 180 TYR A O 1
ATOM 1412 N N . ASP A 1 181 ? -8.940 -18.647 14.390 1.00 95.25 181 ASP A N 1
ATOM 1413 C CA . ASP A 1 181 ? -8.821 -19.374 15.662 1.00 95.25 181 ASP A CA 1
ATOM 1414 C C . ASP A 1 181 ? -9.902 -18.920 16.653 1.00 95.25 181 ASP A C 1
ATOM 1416 O O . ASP A 1 181 ? -9.693 -18.075 17.526 1.00 95.25 181 ASP A O 1
ATOM 1420 N N . THR A 1 182 ? -11.088 -19.524 16.544 1.00 93.69 182 THR A N 1
ATOM 1421 C CA . THR A 1 182 ? -12.248 -19.237 17.418 1.00 93.69 182 THR A CA 1
ATOM 1422 C C . THR A 1 182 ? -11.980 -19.412 18.918 1.00 93.69 182 THR A C 1
ATOM 1424 O O . THR A 1 182 ? -12.713 -18.863 19.738 1.00 93.69 182 THR A O 1
ATOM 1427 N N . ARG A 1 183 ? -10.922 -20.137 19.310 1.00 92.56 183 ARG A N 1
ATOM 1428 C CA . ARG A 1 183 ? -10.521 -20.289 20.722 1.00 92.56 183 ARG A CA 1
ATOM 1429 C C . ARG A 1 183 ? -9.720 -19.095 21.241 1.00 92.56 183 ARG A C 1
ATOM 1431 O O . ARG A 1 183 ? -9.623 -18.923 22.452 1.00 92.56 183 ARG A O 1
ATOM 1438 N N . ALA A 1 184 ? -9.150 -18.298 20.339 1.00 91.12 184 ALA A N 1
ATOM 1439 C CA . ALA A 1 184 ? -8.304 -17.145 20.632 1.00 91.12 184 ALA A CA 1
ATOM 1440 C C . ALA A 1 184 ? -8.969 -15.805 20.259 1.00 91.12 184 ALA A C 1
ATOM 1442 O O . ALA A 1 184 ? -8.291 -14.785 20.200 1.00 91.12 184 ALA A O 1
ATOM 1443 N N . GLY A 1 185 ? -10.286 -15.797 20.020 1.00 88.50 185 GLY A N 1
ATOM 1444 C CA . GLY A 1 185 ? -11.036 -14.594 19.639 1.00 88.50 185 GLY A CA 1
ATOM 1445 C C . GLY A 1 185 ? -11.207 -14.391 18.130 1.00 88.50 185 GLY A C 1
ATOM 1446 O O . GLY A 1 185 ? -11.751 -13.366 17.727 1.00 88.50 185 GLY A O 1
ATOM 1447 N N . GLY A 1 186 ? -10.785 -15.359 17.308 1.00 93.12 186 GLY A N 1
ATOM 1448 C CA . GLY A 1 186 ? -11.097 -15.407 15.880 1.00 93.12 186 GLY A CA 1
ATOM 1449 C C . GLY A 1 186 ? -12.555 -15.789 15.592 1.00 93.12 186 GLY A C 1
ATOM 1450 O O . GLY A 1 186 ? -13.372 -16.010 16.490 1.00 93.12 186 GLY A O 1
ATOM 1451 N N . TYR A 1 187 ? -12.885 -15.902 14.311 1.00 95.19 187 TYR A N 1
ATOM 1452 C CA . TYR A 1 187 ? -14.244 -16.046 13.800 1.00 95.19 187 TYR A CA 1
ATOM 1453 C C . TYR A 1 187 ? -14.474 -17.401 13.127 1.00 95.19 187 TYR A C 1
ATOM 1455 O O . TYR A 1 187 ? -13.531 -18.057 12.681 1.00 95.19 187 TYR A O 1
ATOM 1463 N N . PRO A 1 188 ? -15.737 -17.856 13.033 1.00 94.25 188 PRO A N 1
ATOM 1464 C CA . PRO A 1 188 ? -16.057 -19.085 12.326 1.00 94.25 188 PRO A CA 1
ATOM 1465 C C . PRO A 1 188 ? -15.608 -19.032 10.865 1.00 94.25 188 PRO A C 1
ATOM 1467 O O . PRO A 1 188 ? -15.676 -17.995 10.212 1.00 94.25 188 PRO A O 1
ATOM 1470 N N . HIS A 1 189 ? -15.253 -20.189 10.317 1.00 93.00 189 HIS A N 1
ATOM 1471 C CA . HIS A 1 189 ? -14.759 -20.348 8.947 1.00 93.00 189 HIS A CA 1
ATOM 1472 C C . HIS A 1 189 ? -15.685 -19.818 7.829 1.00 93.00 189 HIS A C 1
ATOM 1474 O O . HIS A 1 189 ? -15.251 -19.623 6.692 1.00 93.00 189 HIS A O 1
ATOM 1480 N N . CYS A 1 190 ? -16.970 -19.600 8.127 1.00 92.62 190 CYS A N 1
ATOM 1481 C CA . CYS A 1 190 ? -17.922 -18.995 7.199 1.00 92.62 190 CYS A CA 1
ATOM 1482 C C . CYS A 1 190 ? -17.736 -17.475 7.039 1.00 92.62 190 CYS A C 1
ATOM 1484 O O . CYS A 1 190 ? -18.255 -16.915 6.071 1.00 92.62 190 CYS A O 1
ATOM 1486 N N . ALA A 1 191 ? -16.984 -16.816 7.928 1.00 94.00 191 ALA A N 1
ATOM 1487 C CA . ALA A 1 191 ? -16.593 -15.419 7.782 1.00 94.00 191 ALA A CA 1
ATOM 1488 C C . ALA A 1 191 ? -15.643 -15.266 6.585 1.00 94.00 191 ALA A C 1
ATOM 1490 O O . ALA A 1 191 ? -14.539 -15.817 6.560 1.00 94.00 191 ALA A O 1
ATOM 1491 N N . LYS A 1 192 ? -16.088 -14.539 5.560 1.00 95.00 192 LYS A N 1
ATOM 1492 C CA . LYS A 1 192 ? -15.313 -14.352 4.331 1.00 95.00 192 LYS A CA 1
ATOM 1493 C C . LYS A 1 192 ? -14.273 -13.242 4.507 1.00 95.00 192 LYS A C 1
ATOM 1495 O O . LYS A 1 192 ? -14.635 -12.184 5.025 1.00 95.00 192 LYS A O 1
ATOM 1500 N N . PRO A 1 193 ? -13.010 -13.468 4.103 1.00 96.62 193 PRO A N 1
ATOM 1501 C CA . PRO A 1 193 ? -11.973 -12.462 4.236 1.00 96.62 193 PRO A CA 1
ATOM 1502 C C . PRO A 1 193 ? -12.014 -11.487 3.055 1.00 96.62 193 PRO A C 1
ATOM 1504 O O . PRO A 1 193 ? -12.117 -11.875 1.889 1.00 96.62 193 PRO A O 1
ATOM 1507 N N . PHE A 1 194 ? -11.897 -10.203 3.373 1.00 96.62 194 PHE A N 1
ATOM 1508 C CA . PHE A 1 194 ? -11.823 -9.116 2.406 1.00 96.62 194 PHE A CA 1
ATOM 1509 C C . PHE A 1 194 ? -10.640 -8.223 2.767 1.00 96.62 194 PHE A C 1
ATOM 1511 O O . PHE A 1 194 ? -10.395 -7.975 3.949 1.00 96.62 194 PHE A O 1
ATOM 1518 N N . GLN A 1 195 ? -9.949 -7.699 1.760 1.00 96.44 195 GLN A N 1
ATOM 1519 C CA . GLN A 1 195 ? -8.967 -6.636 1.934 1.00 96.44 195 GLN A CA 1
ATOM 1520 C C . GLN A 1 195 ? -9.364 -5.418 1.102 1.00 96.44 195 GLN A C 1
ATOM 1522 O O . GLN A 1 195 ? -9.671 -5.533 -0.086 1.00 96.44 195 GLN A O 1
ATOM 1527 N N . ILE A 1 196 ? -9.371 -4.248 1.738 1.00 96.56 196 ILE A N 1
ATOM 1528 C CA . ILE A 1 196 ? -9.541 -2.960 1.066 1.00 96.56 196 ILE A CA 1
ATOM 1529 C C . ILE A 1 196 ? -8.170 -2.298 1.046 1.00 96.56 196 ILE A C 1
ATOM 1531 O O . ILE A 1 196 ? -7.599 -2.027 2.099 1.00 96.56 196 ILE A O 1
ATOM 1535 N N . VAL A 1 197 ? -7.649 -2.057 -0.150 1.00 96.31 197 VAL A N 1
ATOM 1536 C CA . VAL A 1 197 ? -6.351 -1.421 -0.364 1.00 96.31 197 VAL A CA 1
ATOM 1537 C C . VAL A 1 197 ? -6.606 0.016 -0.786 1.00 96.31 197 VAL A C 1
ATOM 1539 O O . VAL A 1 197 ? -7.237 0.254 -1.814 1.00 96.31 197 VAL A O 1
ATOM 1542 N N . ILE A 1 198 ? -6.139 0.966 0.018 1.00 93.75 198 ILE A N 1
ATOM 1543 C CA . ILE A 1 198 ? -6.221 2.397 -0.281 1.00 93.75 198 ILE A CA 1
ATOM 1544 C C . ILE A 1 198 ? -4.800 2.873 -0.531 1.00 93.75 198 ILE A C 1
ATOM 1546 O O . ILE A 1 198 ? -3.967 2.810 0.372 1.00 93.75 198 ILE A O 1
ATOM 1550 N N . SER A 1 199 ? -4.517 3.303 -1.755 1.00 92.12 199 SER A N 1
ATOM 1551 C CA . SER A 1 199 ? -3.198 3.803 -2.125 1.00 92.12 199 SER A CA 1
ATOM 1552 C C . SER A 1 199 ? -3.271 4.658 -3.390 1.00 92.12 199 SER A C 1
ATOM 1554 O O . SER A 1 199 ? -4.307 4.718 -4.055 1.00 92.12 199 SER A O 1
ATOM 1556 N N . ASP A 1 200 ? -2.173 5.331 -3.703 1.00 86.12 200 ASP A N 1
ATOM 1557 C CA . ASP A 1 200 ? -1.944 5.936 -5.010 1.00 86.12 200 ASP A CA 1
ATOM 1558 C C . ASP A 1 200 ? -1.872 4.871 -6.131 1.00 86.12 200 ASP A C 1
ATOM 1560 O O . ASP A 1 200 ? -1.637 3.685 -5.875 1.00 86.12 200 ASP A O 1
ATOM 1564 N N . ILE A 1 201 ? -2.101 5.295 -7.378 1.00 86.50 201 ILE A N 1
ATOM 1565 C CA . ILE A 1 201 ? -2.035 4.430 -8.564 1.00 86.50 201 ILE A CA 1
ATOM 1566 C C . ILE A 1 201 ? -0.617 3.962 -8.909 1.00 86.50 201 ILE A C 1
ATOM 1568 O O . ILE A 1 201 ? -0.490 2.996 -9.665 1.00 86.50 201 ILE A O 1
ATOM 1572 N N . ASN A 1 202 ? 0.424 4.592 -8.357 1.00 88.06 202 ASN A N 1
ATOM 1573 C CA . ASN A 1 202 ? 1.813 4.189 -8.528 1.00 88.06 202 ASN A CA 1
ATOM 1574 C C . ASN A 1 202 ? 2.398 3.684 -7.194 1.00 88.06 202 ASN A C 1
ATOM 1576 O O . ASN A 1 202 ? 3.020 4.429 -6.435 1.00 88.06 202 ASN A O 1
ATOM 1580 N N . PRO A 1 203 ? 2.213 2.390 -6.867 1.00 91.94 203 PRO A N 1
ATOM 1581 C CA . PRO A 1 203 ? 3.002 1.734 -5.832 1.00 91.94 203 PRO A CA 1
ATOM 1582 C C . PRO A 1 203 ? 4.502 1.894 -6.084 1.00 91.94 203 PRO A C 1
ATOM 1584 O O . PRO A 1 203 ? 4.946 1.898 -7.231 1.00 91.94 203 PRO A O 1
ATOM 1587 N N . SER A 1 204 ? 5.293 1.949 -5.016 1.00 92.06 204 SER A N 1
ATOM 1588 C CA . SER A 1 204 ? 6.752 2.045 -5.084 1.00 92.06 204 SER A CA 1
ATOM 1589 C C . SER A 1 204 ? 7.425 1.218 -4.008 1.00 92.06 204 SER A C 1
ATOM 1591 O O . SER A 1 204 ? 6.913 1.068 -2.904 1.00 92.06 204 SER A O 1
ATOM 1593 N N . TYR A 1 205 ? 8.613 0.711 -4.331 1.00 94.06 205 TYR A N 1
ATOM 1594 C CA . TYR A 1 205 ? 9.419 -0.134 -3.455 1.00 94.06 205 TYR A CA 1
ATOM 1595 C C . TYR A 1 205 ? 8.634 -1.354 -2.956 1.00 94.06 205 TYR A C 1
ATOM 1597 O O . TYR A 1 205 ? 8.743 -1.747 -1.809 1.00 94.06 205 TYR A O 1
ATOM 1605 N N . ASP A 1 206 ? 7.812 -1.942 -3.828 1.00 96.19 206 ASP A N 1
ATOM 1606 C CA . ASP A 1 206 ? 6.962 -3.091 -3.501 1.00 96.19 206 ASP A CA 1
ATOM 1607 C C . ASP A 1 206 ? 7.403 -4.375 -4.231 1.00 96.19 206 ASP A C 1
ATOM 1609 O O . ASP A 1 206 ? 6.635 -5.324 -4.398 1.00 96.19 206 ASP A O 1
ATOM 1613 N N . SER A 1 207 ? 8.640 -4.381 -4.736 1.00 96.12 207 SER A N 1
ATOM 1614 C CA . SER A 1 207 ? 9.115 -5.392 -5.677 1.00 96.12 207 SER A CA 1
ATOM 1615 C C . SER A 1 207 ? 10.066 -6.419 -5.078 1.00 96.12 207 SER A C 1
ATOM 1617 O O . SER A 1 207 ? 10.317 -7.414 -5.747 1.00 96.12 207 SER A O 1
ATOM 1619 N N . ASP A 1 208 ? 10.620 -6.241 -3.879 1.00 94.56 208 ASP A N 1
ATOM 1620 C CA . ASP A 1 208 ? 11.741 -7.061 -3.397 1.00 94.56 208 ASP A CA 1
ATOM 1621 C C . ASP A 1 208 ? 11.466 -7.869 -2.122 1.00 94.56 208 ASP A C 1
ATOM 1623 O O . ASP A 1 208 ? 12.181 -8.849 -1.900 1.00 94.56 208 ASP A O 1
ATOM 1627 N N . ARG A 1 209 ? 10.412 -7.578 -1.341 1.00 95.44 209 ARG A N 1
ATOM 1628 C CA . ARG A 1 209 ? 10.014 -8.383 -0.162 1.00 95.44 209 ARG A CA 1
ATOM 1629 C C . ARG A 1 209 ? 8.730 -9.188 -0.350 1.00 95.44 209 ARG A C 1
ATOM 1631 O O . ARG A 1 209 ? 7.901 -9.301 0.552 1.00 95.44 209 ARG A O 1
ATOM 1638 N N . VAL A 1 210 ? 8.586 -9.809 -1.519 1.00 97.00 210 VAL A N 1
ATOM 1639 C CA . VAL A 1 210 ? 7.487 -10.740 -1.822 1.00 97.00 210 VAL A CA 1
ATOM 1640 C C . VAL A 1 210 ? 7.999 -12.055 -2.429 1.00 97.00 210 VAL A C 1
ATOM 1642 O O . VAL A 1 210 ? 8.954 -12.041 -3.215 1.00 97.00 210 VAL A O 1
ATOM 1645 N N . PRO A 1 211 ? 7.412 -13.221 -2.083 1.00 97.31 211 PRO A N 1
ATOM 1646 C CA . PRO A 1 211 ? 7.911 -14.515 -2.552 1.00 97.31 211 PRO A CA 1
ATOM 1647 C C . PRO A 1 211 ? 7.799 -14.694 -4.066 1.00 97.31 211 PRO A C 1
ATOM 1649 O O . PRO A 1 211 ? 6.782 -14.373 -4.679 1.00 97.31 211 PRO A O 1
ATOM 1652 N N . GLY A 1 212 ? 8.850 -15.249 -4.670 1.00 97.00 212 GLY A N 1
ATOM 1653 C CA . GLY A 1 212 ? 8.922 -15.449 -6.120 1.00 97.00 212 GLY A CA 1
ATOM 1654 C C . GLY A 1 212 ? 9.218 -14.174 -6.909 1.00 97.00 212 GLY A C 1
ATOM 1655 O O . GLY A 1 212 ? 9.105 -14.188 -8.130 1.00 97.00 212 GLY A O 1
ATOM 1656 N N . SER A 1 213 ? 9.602 -13.075 -6.250 1.00 97.19 213 SER A N 1
ATOM 1657 C CA . SER A 1 213 ? 9.996 -11.852 -6.946 1.00 97.19 213 SER A CA 1
ATOM 1658 C C . SER A 1 213 ? 11.121 -12.089 -7.965 1.00 97.19 213 SER A C 1
ATOM 1660 O O . SER A 1 213 ? 12.086 -12.817 -7.720 1.00 97.19 213 SER A O 1
ATOM 1662 N N . ALA A 1 214 ? 11.028 -11.412 -9.112 1.00 96.75 214 ALA A N 1
ATOM 1663 C CA . ALA A 1 214 ? 12.099 -11.327 -10.102 1.00 96.75 214 ALA A CA 1
ATOM 1664 C C . ALA A 1 214 ? 13.220 -10.352 -9.691 1.00 96.75 214 ALA A C 1
ATOM 1666 O O . ALA A 1 214 ? 14.243 -10.229 -10.381 1.00 96.75 214 ALA A O 1
ATOM 1667 N N . PHE A 1 215 ? 13.037 -9.630 -8.590 1.00 95.50 215 PHE A N 1
ATOM 1668 C CA . PHE A 1 215 ? 13.917 -8.580 -8.116 1.00 95.50 215 PHE A CA 1
ATOM 1669 C C . PHE A 1 215 ? 14.521 -8.957 -6.768 1.00 95.50 215 PHE A C 1
ATOM 1671 O O . PHE A 1 215 ? 13.874 -9.513 -5.888 1.00 95.50 215 PHE A O 1
ATOM 1678 N N . LYS A 1 216 ? 15.820 -8.694 -6.662 1.00 94.06 216 LYS A N 1
ATOM 1679 C CA . LYS A 1 216 ? 16.584 -8.872 -5.437 1.00 94.06 216 LYS A CA 1
ATOM 1680 C C . LYS A 1 216 ? 16.520 -7.587 -4.636 1.00 94.06 216 LYS A C 1
ATOM 1682 O O . LYS A 1 216 ? 16.393 -6.508 -5.223 1.00 94.06 216 LYS A O 1
ATOM 1687 N N . ASP A 1 217 ? 16.704 -7.728 -3.339 1.00 90.12 217 ASP A N 1
ATOM 1688 C CA . ASP A 1 217 ? 16.894 -6.594 -2.456 1.00 90.12 217 ASP A CA 1
ATOM 1689 C C . ASP A 1 217 ? 18.243 -5.893 -2.672 1.00 90.12 217 ASP A C 1
ATOM 1691 O O . ASP A 1 217 ? 19.071 -6.291 -3.502 1.00 90.12 217 ASP A O 1
ATOM 1695 N N . SER A 1 218 ? 18.485 -4.849 -1.880 1.00 84.94 218 SER A N 1
ATOM 1696 C CA . SER A 1 218 ? 19.744 -4.096 -1.883 1.00 84.94 218 SER A CA 1
ATOM 1697 C C . SER A 1 218 ? 20.981 -4.937 -1.534 1.00 84.94 218 SER A C 1
ATOM 1699 O O . SER A 1 218 ? 22.092 -4.557 -1.899 1.00 84.94 218 SER A O 1
ATOM 1701 N N . SER A 1 219 ? 20.807 -6.092 -0.882 1.00 88.12 219 SER A N 1
ATOM 1702 C CA . SER A 1 219 ? 21.879 -7.047 -0.562 1.00 88.12 219 SER A CA 1
ATOM 1703 C C . SER A 1 219 ? 22.080 -8.108 -1.653 1.00 88.12 219 SER A C 1
ATOM 1705 O O . SER A 1 219 ? 22.953 -8.969 -1.534 1.00 88.12 219 SER A O 1
ATOM 1707 N N . GLY A 1 220 ? 21.303 -8.063 -2.740 1.00 91.06 220 GLY A N 1
ATOM 1708 C CA . GLY A 1 220 ? 21.396 -9.011 -3.846 1.00 91.06 220 GLY A CA 1
ATOM 1709 C C . GLY A 1 220 ? 20.757 -10.374 -3.556 1.00 91.06 220 GLY A C 1
ATOM 1710 O O . GLY A 1 220 ? 21.064 -11.350 -4.261 1.00 91.06 220 GLY A O 1
ATOM 1711 N N . VAL A 1 221 ? 19.870 -10.442 -2.561 1.00 94.00 221 VAL A N 1
ATOM 1712 C CA . VAL A 1 221 ? 19.188 -11.655 -2.101 1.00 94.00 221 VAL A CA 1
ATOM 1713 C C . VAL A 1 221 ? 17.719 -11.627 -2.529 1.00 94.00 221 VAL A C 1
ATOM 1715 O O . VAL A 1 221 ? 17.077 -10.580 -2.554 1.00 94.00 221 VAL A O 1
ATOM 1718 N N . PHE A 1 222 ? 17.189 -12.791 -2.911 1.00 95.94 222 PHE A N 1
ATOM 1719 C CA . PHE A 1 222 ? 15.757 -12.951 -3.158 1.00 95.94 222 PHE A CA 1
ATOM 1720 C C . PHE A 1 222 ? 15.028 -13.194 -1.842 1.00 95.94 222 PHE A C 1
ATOM 1722 O O . PHE A 1 222 ? 15.449 -14.036 -1.044 1.00 95.94 222 PHE A O 1
ATOM 1729 N N . PHE A 1 223 ? 13.913 -12.500 -1.643 1.00 96.25 223 PHE A N 1
ATOM 1730 C CA . PHE A 1 223 ? 13.077 -12.720 -0.475 1.00 96.25 223 PHE A CA 1
ATOM 1731 C C . PHE A 1 223 ? 12.491 -14.136 -0.464 1.00 96.25 223 PHE A C 1
ATOM 1733 O O . PHE A 1 223 ? 11.991 -14.643 -1.471 1.00 96.25 223 PHE A O 1
ATOM 1740 N N . THR A 1 224 ? 12.549 -14.769 0.706 1.00 94.31 224 THR A N 1
ATOM 1741 C CA . THR A 1 224 ? 11.932 -16.070 0.966 1.00 94.31 224 THR A CA 1
ATOM 1742 C C . THR A 1 224 ? 10.848 -15.877 2.013 1.00 94.31 224 THR A C 1
ATOM 1744 O O . THR A 1 224 ? 11.144 -15.562 3.162 1.00 94.31 224 THR A O 1
ATOM 1747 N N . GLY A 1 225 ? 9.593 -16.057 1.605 1.00 93.81 225 GLY A N 1
ATOM 1748 C CA . GLY A 1 225 ? 8.456 -16.018 2.516 1.00 93.81 225 GLY A CA 1
ATOM 1749 C C . GLY A 1 225 ? 8.163 -17.360 3.173 1.00 93.81 225 GLY A C 1
ATOM 1750 O O . GLY A 1 225 ? 8.779 -18.380 2.873 1.00 93.81 225 GLY A O 1
ATOM 1751 N N . ASP A 1 226 ? 7.160 -17.356 4.042 1.00 95.06 226 ASP A N 1
ATOM 1752 C CA . ASP A 1 226 ? 6.655 -18.527 4.765 1.00 95.06 226 ASP A CA 1
ATOM 1753 C C . ASP A 1 226 ? 5.243 -18.947 4.303 1.00 95.06 226 ASP A C 1
ATOM 1755 O O . ASP A 1 226 ? 4.566 -19.731 4.979 1.00 95.06 226 ASP A O 1
ATOM 1759 N N . MET A 1 227 ? 4.797 -18.404 3.168 1.00 96.06 227 MET A N 1
ATOM 1760 C CA . MET A 1 227 ? 3.578 -18.790 2.459 1.00 96.06 227 MET A CA 1
ATOM 1761 C C . MET A 1 227 ? 3.853 -19.96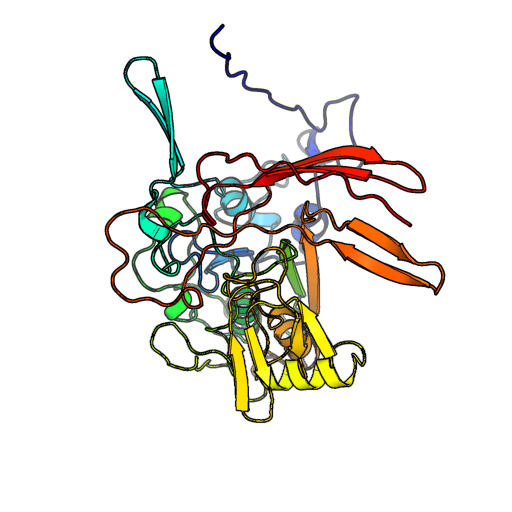2 1.497 1.00 96.06 227 MET A C 1
ATOM 1763 O O . MET A 1 227 ? 5.010 -20.209 1.145 1.00 96.06 227 MET A O 1
ATOM 1767 N N . PRO A 1 228 ? 2.823 -20.717 1.063 1.00 95.62 228 PRO A N 1
ATOM 1768 C CA . PRO A 1 228 ? 3.008 -21.851 0.158 1.00 95.62 228 PRO A CA 1
ATOM 1769 C C . PRO A 1 228 ? 3.722 -21.470 -1.145 1.00 95.62 228 PRO A C 1
ATOM 1771 O O . PRO A 1 228 ? 3.506 -20.387 -1.679 1.00 95.62 228 PRO A O 1
ATOM 1774 N N . ALA A 1 229 ? 4.489 -22.402 -1.721 1.00 94.69 229 ALA A N 1
ATOM 1775 C CA . ALA A 1 229 ? 5.261 -22.183 -2.953 1.00 94.69 229 ALA A CA 1
ATOM 1776 C C . ALA A 1 229 ? 4.415 -21.825 -4.195 1.00 94.69 229 ALA A C 1
ATOM 1778 O O . ALA A 1 229 ? 4.960 -21.401 -5.211 1.00 94.69 229 ALA A O 1
ATOM 1779 N N . SER A 1 230 ? 3.092 -22.006 -4.130 1.00 95.50 230 SER A N 1
ATOM 1780 C CA . SER A 1 230 ? 2.144 -21.510 -5.134 1.00 95.50 230 SER A CA 1
ATOM 1781 C C . SER A 1 230 ? 2.053 -19.981 -5.175 1.00 95.50 230 SER A C 1
ATOM 1783 O O . SER A 1 230 ? 1.623 -19.433 -6.186 1.00 95.50 230 SER A O 1
ATOM 1785 N N . LEU A 1 231 ? 2.417 -19.294 -4.086 1.00 98.00 231 LEU A N 1
ATOM 1786 C CA . LEU A 1 231 ? 2.536 -17.841 -4.046 1.00 98.00 231 LEU A CA 1
ATOM 1787 C C . LEU A 1 231 ? 3.914 -17.472 -4.611 1.00 98.00 231 LEU A C 1
ATOM 1789 O O . LEU A 1 231 ? 4.908 -17.404 -3.894 1.00 98.00 231 LEU A O 1
ATOM 1793 N N . ASP A 1 232 ? 3.959 -17.285 -5.927 1.00 98.19 232 ASP A N 1
ATOM 1794 C CA . ASP A 1 232 ? 5.144 -16.891 -6.690 1.00 98.19 232 ASP A CA 1
ATOM 1795 C C . ASP A 1 232 ? 4.745 -15.714 -7.585 1.00 98.19 232 ASP A C 1
ATOM 1797 O O . ASP A 1 232 ? 4.128 -15.900 -8.637 1.00 98.19 232 ASP A O 1
ATOM 1801 N N . VAL A 1 233 ? 5.018 -14.487 -7.129 1.00 98.38 233 VAL A N 1
ATOM 1802 C CA . VAL A 1 233 ? 4.466 -13.274 -7.762 1.00 98.38 233 VAL A CA 1
ATOM 1803 C C . VAL A 1 233 ? 4.928 -13.092 -9.205 1.00 98.38 233 VAL A C 1
ATOM 1805 O O . VAL A 1 233 ? 4.178 -12.579 -10.032 1.00 98.38 233 VAL A O 1
ATOM 1808 N N . LYS A 1 234 ? 6.128 -13.569 -9.552 1.00 97.88 234 LYS A N 1
ATOM 1809 C CA . LYS A 1 234 ? 6.607 -13.548 -10.932 1.00 97.88 234 LYS A CA 1
ATOM 1810 C C . LYS A 1 234 ? 5.772 -14.483 -11.805 1.00 97.88 234 LYS A C 1
ATOM 1812 O O . LYS A 1 234 ? 5.348 -14.062 -12.878 1.00 97.88 234 LYS A O 1
ATOM 1817 N N . LYS A 1 235 ? 5.542 -15.732 -11.378 1.00 98.00 235 LYS A N 1
ATOM 1818 C CA . LYS A 1 235 ? 4.722 -16.686 -12.150 1.00 98.00 235 LYS A CA 1
ATOM 1819 C C . LYS A 1 235 ? 3.276 -16.224 -12.268 1.00 98.00 235 LYS A C 1
ATOM 1821 O O . LYS A 1 235 ? 2.718 -16.279 -13.352 1.00 98.00 235 LYS A O 1
ATOM 1826 N N . LEU A 1 236 ? 2.706 -15.703 -11.186 1.00 98.44 236 LEU A N 1
ATOM 1827 C CA . LEU A 1 236 ? 1.356 -15.142 -11.193 1.00 98.44 236 LEU A CA 1
ATOM 1828 C C . LEU A 1 236 ? 1.259 -13.949 -12.157 1.00 98.44 236 LEU A C 1
ATOM 1830 O O . LEU A 1 236 ? 0.301 -13.854 -12.916 1.00 98.44 236 LEU A O 1
ATOM 1834 N N . GLY A 1 237 ? 2.275 -13.082 -12.196 1.00 98.06 237 GLY A N 1
ATOM 1835 C CA . GLY A 1 237 ? 2.367 -12.011 -13.189 1.00 98.06 237 GLY A CA 1
ATOM 1836 C C . GLY A 1 237 ? 2.527 -12.519 -14.629 1.00 98.06 237 GLY A C 1
ATOM 1837 O O . GLY A 1 237 ? 1.934 -11.944 -15.544 1.00 98.06 237 GLY A O 1
ATOM 1838 N N . ASP A 1 238 ? 3.278 -13.608 -14.844 1.00 97.56 238 ASP A N 1
ATOM 1839 C CA . ASP A 1 238 ? 3.367 -14.293 -16.144 1.00 97.56 238 ASP A CA 1
ATOM 1840 C C . ASP A 1 238 ? 1.989 -14.864 -16.566 1.00 97.56 238 ASP A C 1
ATOM 1842 O O . ASP A 1 238 ? 1.615 -14.759 -17.734 1.00 97.56 238 ASP A O 1
ATOM 1846 N N . ASP A 1 239 ? 1.204 -15.410 -15.633 1.00 97.50 239 ASP A N 1
ATOM 1847 C CA . ASP A 1 239 ? -0.139 -15.958 -15.888 1.00 97.50 239 ASP A CA 1
ATOM 1848 C C . ASP A 1 239 ? -1.183 -14.870 -16.177 1.00 97.50 239 ASP A C 1
ATOM 1850 O O . ASP A 1 239 ? -1.998 -15.018 -17.092 1.00 97.50 239 ASP A O 1
ATOM 1854 N N . ILE A 1 240 ? -1.139 -13.751 -15.445 1.00 97.75 240 ILE A N 1
ATOM 1855 C CA . ILE A 1 240 ? -1.979 -12.577 -15.732 1.00 97.75 240 ILE A CA 1
ATOM 1856 C C . ILE A 1 240 ? -1.669 -12.065 -17.142 1.00 97.75 240 ILE A C 1
ATOM 1858 O O . ILE A 1 240 ? -2.581 -11.850 -17.934 1.00 97.75 240 ILE A O 1
ATOM 1862 N N . THR A 1 241 ? -0.385 -11.958 -17.499 1.00 97.81 241 THR A N 1
ATOM 1863 C CA . THR A 1 241 ? 0.038 -11.486 -18.828 1.00 97.81 241 THR A CA 1
ATOM 1864 C C . THR A 1 241 ? -0.528 -12.343 -19.965 1.00 97.81 241 THR A C 1
ATOM 1866 O O . THR A 1 241 ? -0.885 -11.809 -21.010 1.00 97.81 241 THR A O 1
ATOM 1869 N N . GLN A 1 242 ? -0.661 -13.662 -19.782 1.00 96.69 242 GLN A N 1
ATOM 1870 C CA . GLN A 1 242 ? -1.241 -14.546 -20.808 1.00 96.69 242 GLN A CA 1
ATOM 1871 C C . GLN A 1 242 ? -2.692 -14.188 -21.171 1.00 96.69 242 GLN A C 1
ATOM 1873 O O . GLN A 1 242 ? -3.150 -14.542 -22.257 1.00 96.69 242 GLN A O 1
ATOM 1878 N N . HIS A 1 243 ? -3.399 -13.484 -20.285 1.00 96.44 243 HIS A N 1
ATOM 1879 C CA . HIS A 1 243 ? -4.777 -13.037 -20.483 1.00 96.44 243 HIS A CA 1
ATOM 1880 C C . HIS A 1 243 ? -4.876 -11.551 -20.867 1.00 96.44 243 HIS A C 1
ATOM 1882 O O . HIS A 1 243 ? -5.974 -11.069 -21.132 1.00 96.44 243 HIS A O 1
ATOM 1888 N N . GLU A 1 244 ? -3.743 -10.851 -20.955 1.00 96.19 244 GLU A N 1
ATOM 1889 C CA . GLU A 1 244 ? -3.636 -9.422 -21.255 1.00 96.19 244 GLU A CA 1
ATOM 1890 C C . GLU A 1 244 ? -2.752 -9.230 -22.505 1.00 96.19 244 GLU A C 1
ATOM 1892 O O . GLU A 1 244 ? -1.563 -8.911 -22.398 1.00 96.19 244 GLU A O 1
ATOM 1897 N N . PRO A 1 245 ? -3.293 -9.453 -23.722 1.00 93.75 245 PRO A N 1
ATOM 1898 C CA . PRO A 1 245 ? -2.503 -9.499 -24.958 1.00 93.75 245 PRO A CA 1
ATOM 1899 C C . PRO A 1 245 ? -1.822 -8.171 -25.324 1.00 93.75 245 PRO A C 1
ATOM 1901 O O . PRO A 1 245 ? -0.926 -8.168 -26.165 1.00 93.75 245 PRO A O 1
ATOM 1904 N N . ASP A 1 246 ? -2.222 -7.068 -24.689 1.00 93.06 246 ASP A N 1
ATOM 1905 C CA . ASP A 1 246 ? -1.653 -5.733 -24.890 1.00 93.06 246 ASP A CA 1
ATOM 1906 C C . ASP A 1 246 ? -0.422 -5.452 -24.004 1.00 93.06 246 ASP A C 1
ATOM 1908 O O . ASP A 1 246 ? 0.209 -4.404 -24.149 1.00 93.06 246 ASP A O 1
ATOM 1912 N N . VAL A 1 247 ? -0.070 -6.359 -23.082 1.00 95.50 247 VAL A N 1
ATOM 1913 C CA . VAL A 1 247 ? 1.105 -6.220 -22.198 1.00 95.50 247 VAL A CA 1
ATOM 1914 C C . VAL A 1 247 ? 2.431 -6.529 -22.908 1.00 95.50 247 VAL A C 1
ATOM 1916 O O . VAL A 1 247 ? 3.414 -5.829 -22.652 1.00 95.50 247 VAL A O 1
ATOM 1919 N N . PRO A 1 248 ? 2.552 -7.573 -23.752 1.00 96.69 248 PRO A N 1
ATOM 1920 C CA . PRO A 1 248 ? 3.788 -7.802 -24.486 1.00 96.69 248 PRO A CA 1
ATOM 1921 C C . PRO A 1 248 ? 4.013 -6.720 -25.546 1.00 96.69 248 PRO A C 1
ATOM 1923 O O . PRO A 1 248 ? 3.198 -6.521 -26.444 1.00 96.69 248 PRO A O 1
ATOM 1926 N N . GLY A 1 249 ? 5.166 -6.056 -25.506 1.00 95.00 249 GLY A N 1
ATOM 1927 C CA . GLY A 1 249 ? 5.443 -4.956 -26.422 1.00 95.00 249 GLY A CA 1
ATOM 1928 C C . GLY A 1 249 ? 6.460 -3.962 -25.890 1.00 95.00 249 GLY A C 1
ATOM 1929 O O . GLY A 1 249 ? 7.198 -4.234 -24.945 1.00 95.00 249 GLY A O 1
ATOM 1930 N N . LYS A 1 250 ? 6.523 -2.793 -26.527 1.00 93.38 250 LYS A N 1
ATOM 1931 C CA . LYS A 1 250 ? 7.335 -1.670 -26.056 1.00 93.38 250 LYS A CA 1
ATOM 1932 C C . LYS A 1 250 ? 6.488 -0.780 -25.151 1.00 93.38 250 LYS A C 1
ATOM 1934 O O . LYS A 1 250 ? 5.555 -0.144 -25.631 1.00 93.38 250 LYS A O 1
ATOM 1939 N N . HIS A 1 251 ? 6.865 -0.694 -23.878 1.00 91.19 251 HIS A N 1
ATOM 1940 C CA . HIS A 1 251 ? 6.188 0.135 -22.879 1.00 91.19 251 HIS A CA 1
ATOM 1941 C C . HIS A 1 251 ? 7.177 1.076 -22.205 1.00 91.19 251 HIS A C 1
ATOM 1943 O O . HIS A 1 251 ? 8.351 0.747 -22.039 1.00 91.19 251 HIS A O 1
ATOM 1949 N N . PHE A 1 252 ? 6.697 2.249 -21.801 1.00 89.69 252 PHE A N 1
ATOM 1950 C CA . PHE A 1 252 ? 7.447 3.116 -20.904 1.00 89.69 252 PHE A CA 1
ATOM 1951 C C . PHE A 1 252 ? 7.470 2.468 -19.522 1.00 89.69 252 PHE A C 1
ATOM 1953 O O . PHE A 1 252 ? 6.419 2.257 -18.925 1.00 89.69 252 PHE A O 1
ATOM 1960 N N . ILE A 1 253 ? 8.657 2.108 -19.043 1.00 91.94 253 ILE A N 1
ATOM 1961 C CA . ILE A 1 253 ? 8.860 1.458 -17.743 1.00 91.94 253 ILE A CA 1
ATOM 1962 C C . ILE A 1 253 ? 10.314 1.653 -17.314 1.00 91.94 253 ILE A C 1
ATOM 1964 O O . ILE A 1 253 ? 11.183 1.752 -18.175 1.00 91.94 253 ILE A O 1
ATOM 1968 N N . GLY A 1 254 ? 10.609 1.727 -16.018 1.00 90.25 254 GLY A N 1
ATOM 1969 C CA . GLY A 1 254 ? 11.961 1.977 -15.506 1.00 90.25 254 GLY A CA 1
ATOM 1970 C C . GLY A 1 254 ? 12.932 0.801 -15.652 1.00 90.25 254 GLY A C 1
ATOM 1971 O O . GLY A 1 254 ? 14.102 0.991 -16.000 1.00 90.25 254 GLY A O 1
ATOM 1972 N N . GLU A 1 255 ? 12.447 -0.421 -15.431 1.00 93.19 255 GLU A N 1
ATOM 1973 C CA . GLU A 1 255 ? 13.225 -1.659 -15.495 1.00 93.19 255 GLU A CA 1
ATOM 1974 C C . GLU A 1 255 ? 12.378 -2.811 -16.059 1.00 93.19 255 GLU A C 1
ATOM 1976 O O . GLU A 1 255 ? 11.240 -3.030 -15.639 1.00 93.19 255 GLU A O 1
ATOM 1981 N N . SER A 1 256 ? 12.958 -3.579 -16.984 1.00 95.81 256 SER A N 1
ATOM 1982 C CA . SER A 1 256 ? 12.365 -4.797 -17.539 1.00 95.81 256 SER A CA 1
ATOM 1983 C C . SER A 1 256 ? 13.378 -5.937 -17.590 1.00 95.81 256 SER A C 1
ATOM 1985 O O . SER A 1 256 ? 14.521 -5.746 -18.012 1.00 95.81 256 SER A O 1
ATOM 1987 N N . LYS A 1 257 ? 12.959 -7.136 -17.179 1.00 96.00 257 LYS A N 1
ATOM 1988 C CA . LYS A 1 257 ? 13.748 -8.372 -17.260 1.00 96.00 257 LYS A CA 1
ATOM 1989 C C . LYS A 1 257 ? 13.027 -9.372 -18.146 1.00 96.00 257 LYS A C 1
ATOM 1991 O O . LYS A 1 257 ? 12.042 -9.959 -17.716 1.00 96.00 257 LYS A O 1
ATOM 1996 N N . LEU A 1 258 ? 13.525 -9.614 -19.351 1.00 95.25 258 LEU A N 1
ATOM 1997 C CA . LEU A 1 258 ? 12.938 -10.568 -20.288 1.00 95.25 258 LEU A CA 1
ATOM 1998 C C . LEU A 1 258 ? 13.193 -12.019 -19.866 1.00 95.25 258 LEU A C 1
ATOM 2000 O O . LEU A 1 258 ? 14.197 -12.343 -19.228 1.00 95.25 258 LEU A O 1
ATOM 2004 N N . SER A 1 259 ? 12.309 -12.918 -20.292 1.00 92.00 259 SER A N 1
ATOM 2005 C CA . SER A 1 259 ? 12.417 -14.367 -20.063 1.00 92.00 259 SER A CA 1
ATOM 2006 C C . SER A 1 259 ? 13.663 -14.978 -20.712 1.00 92.00 259 SER A C 1
ATOM 2008 O O . SER A 1 259 ? 14.169 -15.995 -20.248 1.00 92.00 259 SER A O 1
ATOM 2010 N N . SER A 1 260 ? 14.207 -14.312 -21.734 1.00 92.00 260 SER A N 1
ATOM 2011 C CA . SER A 1 260 ? 15.487 -14.632 -22.371 1.00 92.00 260 SER A CA 1
ATOM 2012 C C . SER A 1 260 ? 16.716 -14.328 -21.502 1.00 92.00 260 SER A C 1
ATOM 2014 O O . SER A 1 260 ? 17.830 -14.671 -21.891 1.00 92.00 260 SER A O 1
ATOM 2016 N N . GLY A 1 261 ? 16.540 -13.674 -20.348 1.00 89.25 261 GLY A N 1
ATOM 2017 C CA . GLY A 1 261 ? 17.619 -13.242 -19.456 1.00 89.25 261 GLY A CA 1
ATOM 2018 C C . GLY A 1 261 ? 18.174 -11.848 -19.763 1.00 89.25 261 GLY A C 1
ATOM 2019 O O . GLY A 1 261 ? 19.054 -11.374 -19.047 1.00 89.25 261 GLY A O 1
ATOM 2020 N N . VAL A 1 262 ? 17.663 -11.169 -20.795 1.00 91.62 262 VAL A N 1
ATOM 2021 C CA . VAL A 1 262 ? 18.021 -9.776 -21.099 1.00 91.62 262 VAL A CA 1
ATOM 2022 C C . VAL A 1 262 ? 17.376 -8.848 -20.070 1.00 91.62 262 VAL A C 1
ATOM 2024 O O . VAL A 1 262 ? 16.173 -8.920 -19.840 1.00 91.62 262 VAL A O 1
ATOM 2027 N N . SER A 1 263 ? 18.167 -7.960 -19.470 1.00 90.88 263 SER A N 1
ATOM 2028 C CA . SER A 1 263 ? 17.691 -6.953 -18.520 1.00 90.88 263 SER A CA 1
ATOM 2029 C C . SER A 1 263 ? 17.939 -5.559 -19.083 1.00 90.88 263 SER A C 1
ATOM 2031 O O . SER A 1 263 ? 19.078 -5.200 -19.371 1.00 90.88 263 SER A O 1
ATOM 2033 N N . GLU A 1 264 ? 16.881 -4.764 -19.201 1.00 91.12 264 GLU A N 1
ATOM 2034 C CA . GLU A 1 264 ? 16.932 -3.353 -19.581 1.00 91.12 264 GLU A CA 1
ATOM 2035 C C . GLU A 1 264 ? 16.613 -2.515 -18.340 1.00 91.12 264 GLU A C 1
ATOM 2037 O O . GLU A 1 264 ? 15.483 -2.510 -17.852 1.00 91.12 264 GLU A O 1
ATOM 2042 N N . LYS A 1 265 ? 17.615 -1.811 -17.812 1.00 88.00 265 LYS A N 1
ATOM 2043 C CA . LYS A 1 265 ? 17.465 -0.878 -16.694 1.00 88.00 265 LYS A CA 1
ATOM 2044 C C . LYS A 1 265 ? 18.200 0.406 -17.039 1.00 88.00 265 LYS A C 1
ATOM 2046 O O . LYS A 1 265 ? 19.425 0.424 -17.073 1.00 88.00 265 LYS A O 1
ATOM 2051 N N . ASP A 1 266 ? 17.444 1.464 -17.283 1.00 80.00 266 ASP A N 1
ATOM 2052 C CA . ASP A 1 266 ? 17.991 2.819 -17.392 1.00 80.00 266 ASP A CA 1
ATOM 2053 C C . ASP A 1 266 ? 17.323 3.781 -16.395 1.00 80.00 266 ASP A C 1
ATOM 2055 O O . ASP A 1 266 ? 17.715 4.939 -16.310 1.00 80.00 266 ASP A O 1
ATOM 2059 N N . SER A 1 267 ? 16.332 3.300 -15.627 1.00 77.00 267 SER A N 1
ATOM 2060 C CA . SER A 1 267 ? 15.591 4.077 -14.628 1.00 77.00 267 SER A CA 1
ATOM 2061 C C . SER A 1 267 ? 14.957 5.358 -15.196 1.00 77.00 267 SER A C 1
ATOM 2063 O O . SER A 1 267 ? 14.686 6.308 -14.464 1.00 77.00 267 SER A O 1
ATOM 2065 N N . THR A 1 268 ? 14.716 5.404 -16.506 1.00 80.56 268 THR A N 1
ATOM 2066 C CA . THR A 1 268 ? 14.037 6.491 -17.216 1.00 80.56 268 THR A CA 1
ATOM 2067 C C . THR A 1 268 ? 12.710 5.996 -17.794 1.00 80.56 268 THR A C 1
ATOM 2069 O O . THR A 1 268 ? 12.561 4.795 -18.056 1.00 80.56 268 THR A O 1
ATOM 2072 N N . PRO A 1 269 ? 11.735 6.893 -18.030 1.00 80.81 269 PRO A N 1
ATOM 2073 C CA . PRO A 1 269 ? 10.496 6.545 -18.708 1.00 80.81 269 PRO A CA 1
ATOM 2074 C C . PRO A 1 269 ? 10.757 6.435 -20.219 1.00 80.81 269 PRO A C 1
ATOM 2076 O O . PRO A 1 269 ? 10.284 7.245 -21.011 1.00 80.81 269 PRO A O 1
ATOM 2079 N N . SER A 1 270 ? 11.555 5.441 -20.620 1.00 85.31 270 SER A N 1
ATOM 2080 C CA . SER A 1 270 ? 11.894 5.112 -22.008 1.00 85.31 270 SER A CA 1
ATOM 2081 C C . SER A 1 270 ? 11.203 3.808 -22.446 1.00 85.31 270 SER A C 1
ATOM 2083 O O . SER A 1 270 ? 10.886 2.973 -21.590 1.00 85.31 270 SER A O 1
ATOM 2085 N N . PRO A 1 271 ? 10.954 3.594 -23.755 1.00 90.12 271 PRO A N 1
ATOM 2086 C CA . PRO A 1 271 ? 10.339 2.362 -24.237 1.00 90.12 271 PRO A CA 1
ATOM 2087 C C . PRO A 1 271 ? 11.257 1.143 -24.062 1.00 90.12 271 PRO A C 1
ATOM 2089 O O . PRO A 1 271 ? 12.222 0.961 -24.812 1.00 90.12 271 PRO A O 1
ATOM 2092 N N . LYS A 1 272 ? 10.911 0.250 -23.136 1.00 92.50 272 LYS A N 1
ATOM 2093 C CA . LYS A 1 272 ? 11.597 -1.033 -22.921 1.00 92.50 272 LYS A CA 1
ATOM 2094 C C . LYS A 1 272 ? 10.748 -2.181 -23.418 1.00 92.50 272 LYS A C 1
ATOM 2096 O O . LYS A 1 272 ? 9.522 -2.077 -23.489 1.00 92.50 272 LYS A O 1
ATOM 2101 N N . GLN A 1 273 ? 11.409 -3.260 -23.827 1.00 96.19 273 GLN A N 1
ATOM 2102 C CA . GLN A 1 273 ? 10.674 -4.466 -24.200 1.00 96.19 273 GLN A CA 1
ATOM 2103 C C . GLN A 1 273 ? 10.073 -5.089 -22.939 1.00 96.19 273 GLN A C 1
ATOM 2105 O O . GLN A 1 273 ? 10.782 -5.295 -21.959 1.00 96.19 273 GLN A O 1
ATOM 2110 N N . VAL A 1 274 ? 8.785 -5.402 -22.979 1.00 96.81 274 VAL A N 1
ATOM 2111 C CA . VAL A 1 274 ? 8.043 -6.111 -21.939 1.00 96.81 274 VAL A CA 1
ATOM 2112 C C . VAL A 1 274 ? 7.483 -7.385 -22.550 1.00 96.81 274 VAL A C 1
ATOM 2114 O O . VAL A 1 274 ? 7.015 -7.400 -23.688 1.00 96.81 274 VAL A O 1
ATOM 2117 N N . ASP A 1 275 ? 7.573 -8.469 -21.801 1.00 96.12 275 ASP A N 1
ATOM 2118 C CA . ASP A 1 275 ? 6.967 -9.763 -22.107 1.00 96.12 275 ASP A CA 1
ATOM 2119 C C . ASP A 1 275 ? 6.128 -10.295 -20.933 1.00 96.12 275 ASP A C 1
ATOM 2121 O O . ASP A 1 275 ? 5.454 -11.304 -21.104 1.00 96.12 275 ASP A O 1
ATOM 2125 N N . SER A 1 276 ? 6.176 -9.657 -19.753 1.00 97.12 276 SER A N 1
ATOM 2126 C CA . SER A 1 276 ? 5.360 -10.009 -18.587 1.00 97.12 276 SER A CA 1
ATOM 2127 C C . SER A 1 276 ? 5.320 -8.928 -17.510 1.00 97.12 276 SER A C 1
ATOM 2129 O O . SER A 1 276 ? 6.348 -8.335 -17.177 1.00 97.12 276 SER A O 1
ATOM 2131 N N . LEU A 1 277 ? 4.152 -8.768 -16.877 1.00 97.25 277 LEU A N 1
ATOM 2132 C CA . LEU A 1 277 ? 3.964 -7.975 -15.656 1.00 97.25 277 LEU A CA 1
ATOM 2133 C C . LEU A 1 277 ? 4.787 -8.505 -14.468 1.00 97.25 277 LEU A C 1
ATOM 2135 O O . LEU A 1 277 ? 5.169 -7.743 -13.585 1.00 97.25 277 LEU A O 1
ATOM 2139 N N . GLY A 1 278 ? 5.108 -9.803 -14.449 1.00 97.50 278 GLY A N 1
ATOM 2140 C CA . GLY A 1 278 ? 5.846 -10.443 -13.357 1.00 97.50 278 GLY A CA 1
ATOM 2141 C C . GLY A 1 278 ? 7.328 -10.057 -13.269 1.00 97.50 278 GLY A C 1
ATOM 2142 O O . GLY A 1 278 ? 8.014 -10.451 -12.321 1.00 97.50 278 GLY A O 1
ATOM 2143 N N . ARG A 1 279 ? 7.853 -9.333 -14.266 1.00 97.00 279 ARG A N 1
ATOM 2144 C CA . ARG A 1 279 ? 9.293 -9.064 -14.434 1.00 97.00 279 ARG A CA 1
ATOM 2145 C C . ARG A 1 279 ? 9.621 -7.622 -14.817 1.00 97.00 279 ARG A C 1
ATOM 2147 O O . ARG A 1 279 ? 10.704 -7.345 -15.335 1.00 97.00 279 ARG A O 1
ATOM 2154 N N . ILE A 1 280 ? 8.708 -6.706 -14.527 1.00 96.69 280 ILE A N 1
ATOM 2155 C CA . ILE A 1 280 ? 8.887 -5.276 -14.759 1.00 96.69 280 ILE A CA 1
ATOM 2156 C C . ILE A 1 280 ? 8.677 -4.491 -13.467 1.00 96.69 280 ILE A C 1
ATOM 2158 O O . ILE A 1 280 ? 7.908 -4.912 -12.601 1.00 96.69 280 ILE A O 1
ATOM 2162 N N . ARG A 1 281 ? 9.378 -3.363 -13.333 1.00 95.31 281 ARG A N 1
ATOM 2163 C CA . ARG A 1 281 ? 9.191 -2.421 -12.224 1.00 95.31 281 ARG A CA 1
ATOM 2164 C C . ARG A 1 281 ? 9.647 -1.005 -12.577 1.00 95.31 281 ARG A C 1
ATOM 2166 O O . ARG A 1 281 ? 10.286 -0.792 -13.604 1.00 95.31 281 ARG A O 1
ATOM 2173 N N . GLY A 1 282 ? 9.372 -0.055 -11.690 1.00 92.38 282 GLY A N 1
ATOM 2174 C CA . GLY A 1 282 ? 9.582 1.371 -11.918 1.00 92.38 282 GLY A CA 1
ATOM 2175 C C . GLY A 1 282 ? 8.464 1.903 -12.801 1.00 92.38 282 GLY A C 1
ATOM 2176 O O . GLY A 1 282 ? 8.646 2.039 -14.013 1.00 92.38 282 GLY A O 1
ATOM 2177 N N . LEU A 1 283 ? 7.297 2.133 -12.201 1.00 91.00 283 LEU A N 1
ATOM 2178 C CA . LEU A 1 283 ? 6.094 2.552 -12.910 1.00 91.00 283 LEU A CA 1
ATOM 2179 C C . LEU A 1 283 ? 6.333 3.915 -13.553 1.00 91.00 283 LEU A C 1
ATOM 2181 O O . LEU A 1 283 ? 6.622 4.898 -12.883 1.00 91.00 283 LEU A O 1
ATOM 2185 N N . ALA A 1 284 ? 6.280 3.959 -14.877 1.00 86.19 284 ALA A N 1
ATOM 2186 C CA . ALA A 1 284 ? 6.534 5.166 -15.641 1.00 86.19 284 ALA A CA 1
ATOM 2187 C C . ALA A 1 284 ? 5.206 5.768 -16.123 1.00 86.19 284 ALA A C 1
ATOM 2189 O O . ALA A 1 284 ? 4.270 5.026 -16.425 1.00 86.19 284 ALA A O 1
ATOM 2190 N N . PRO A 1 285 ? 5.133 7.100 -16.264 1.00 76.00 285 PRO A N 1
ATOM 2191 C CA . PRO A 1 285 ? 6.253 8.049 -16.197 1.00 76.00 285 PRO A CA 1
ATOM 2192 C C . PRO A 1 285 ? 6.626 8.579 -14.815 1.00 76.00 285 PRO A C 1
ATOM 2194 O O . PRO A 1 285 ? 7.639 9.259 -14.694 1.00 76.00 285 PRO A O 1
ATOM 2197 N N . GLU A 1 286 ? 5.819 8.283 -13.807 1.00 74.31 286 GLU A N 1
ATOM 2198 C CA . GLU A 1 286 ? 5.846 8.983 -12.525 1.00 74.31 286 GLU A CA 1
ATOM 2199 C C . GLU A 1 286 ? 7.013 8.548 -11.632 1.00 74.31 286 GLU A C 1
ATOM 2201 O O . GLU A 1 286 ? 7.715 9.376 -11.056 1.00 74.31 286 GLU A O 1
ATOM 2206 N N . GLU A 1 287 ? 7.267 7.242 -11.572 1.00 82.56 287 GLU A N 1
ATOM 2207 C CA . GLU A 1 287 ? 8.173 6.624 -10.608 1.00 82.56 287 GLU A CA 1
ATOM 2208 C C . GLU A 1 287 ? 9.106 5.553 -11.236 1.00 82.56 287 GLU A C 1
ATOM 2210 O O . GLU A 1 287 ? 9.276 4.461 -10.676 1.00 82.56 287 GLU A O 1
ATOM 2215 N N . PRO A 1 288 ? 9.774 5.816 -12.387 1.00 86.69 288 PRO A N 1
ATOM 2216 C CA . PRO A 1 288 ? 10.623 4.827 -13.065 1.00 86.69 288 PRO A CA 1
ATOM 2217 C C . PRO A 1 288 ? 11.843 4.400 -12.229 1.00 86.69 288 PRO A C 1
ATOM 2219 O O . PRO A 1 288 ? 12.429 3.345 -12.464 1.00 86.69 288 PRO A O 1
ATOM 2222 N N . THR A 1 289 ? 12.221 5.206 -11.241 1.00 84.56 289 THR A N 1
ATOM 2223 C CA . THR A 1 289 ? 13.313 4.974 -10.285 1.00 84.56 289 THR A CA 1
ATOM 2224 C C . THR A 1 289 ? 12.859 4.266 -9.009 1.00 84.56 289 THR A C 1
ATOM 2226 O O . THR A 1 289 ? 13.673 3.584 -8.386 1.00 84.56 289 THR A O 1
ATOM 2229 N N . LYS A 1 290 ? 11.573 4.343 -8.638 1.00 87.19 290 LYS A N 1
ATOM 2230 C CA . LYS A 1 290 ? 11.088 3.911 -7.314 1.00 87.19 290 LYS A CA 1
ATOM 2231 C C . LYS A 1 290 ? 10.668 2.451 -7.229 1.00 87.19 290 LYS A C 1
ATOM 2233 O O . LYS A 1 290 ? 9.986 2.054 -6.297 1.00 87.19 290 LYS A O 1
ATOM 2238 N N . MET A 1 291 ? 11.069 1.625 -8.193 1.00 91.56 291 MET A N 1
ATOM 2239 C CA . MET A 1 291 ? 10.973 0.161 -8.094 1.00 91.56 291 MET A CA 1
ATOM 2240 C C . MET A 1 291 ? 9.555 -0.400 -7.853 1.00 91.56 291 MET A C 1
ATOM 2242 O O . MET A 1 291 ? 9.433 -1.531 -7.391 1.00 91.56 291 MET A O 1
ATOM 2246 N N . GLY A 1 292 ? 8.505 0.355 -8.187 1.00 94.19 292 GLY A N 1
ATOM 2247 C CA . GLY A 1 292 ? 7.112 -0.096 -8.139 1.00 94.19 292 GLY A CA 1
ATOM 2248 C C . GLY A 1 292 ? 6.803 -1.188 -9.153 1.00 94.19 292 GLY A C 1
ATOM 2249 O O . GLY A 1 292 ? 7.255 -1.098 -10.292 1.00 94.19 292 GLY A O 1
ATOM 2250 N N . SER A 1 293 ? 6.060 -2.213 -8.767 1.00 96.06 293 SER A N 1
ATOM 2251 C CA . SER A 1 293 ? 5.781 -3.409 -9.562 1.00 96.06 293 SER A CA 1
ATOM 2252 C C . SER A 1 293 ? 4.281 -3.644 -9.752 1.00 96.06 293 SER A C 1
ATOM 2254 O O . SER A 1 293 ? 3.435 -2.884 -9.293 1.00 96.06 293 SER A O 1
ATOM 2256 N N . TYR A 1 294 ? 3.944 -4.740 -10.431 1.00 96.75 294 TYR A N 1
ATOM 2257 C CA . TYR A 1 294 ? 2.569 -5.222 -10.589 1.00 96.75 294 TYR A CA 1
ATOM 2258 C C . TYR A 1 294 ? 2.245 -6.365 -9.609 1.00 96.75 294 TYR A C 1
ATOM 2260 O O . TYR A 1 294 ? 1.281 -7.116 -9.795 1.00 96.75 294 TYR A O 1
ATOM 2268 N N . TYR A 1 295 ? 3.048 -6.537 -8.553 1.00 98.25 295 TYR A N 1
ATOM 2269 C CA . TYR A 1 295 ? 2.881 -7.648 -7.614 1.00 98.25 295 TYR A CA 1
ATOM 2270 C C . TYR A 1 295 ? 1.648 -7.512 -6.721 1.00 98.25 295 TYR A C 1
ATOM 2272 O O . TYR A 1 295 ? 1.104 -8.536 -6.311 1.00 98.25 295 TYR A O 1
ATOM 2280 N N . ALA A 1 296 ? 1.114 -6.303 -6.534 1.00 97.44 296 ALA A N 1
ATOM 2281 C CA . ALA A 1 296 ? -0.199 -6.101 -5.922 1.00 97.44 296 ALA A CA 1
ATOM 2282 C C . ALA A 1 296 ? -1.297 -6.902 -6.655 1.00 97.44 296 ALA A C 1
ATOM 2284 O O . ALA A 1 296 ? -2.074 -7.623 -6.025 1.00 97.44 296 ALA A O 1
ATOM 2285 N N . ALA A 1 297 ? -1.307 -6.873 -7.995 1.00 97.12 297 ALA A N 1
ATOM 2286 C CA . ALA A 1 297 ? -2.247 -7.654 -8.802 1.00 97.12 297 ALA A CA 1
ATOM 2287 C C . ALA A 1 297 ? -2.004 -9.167 -8.667 1.00 97.12 297 ALA A C 1
ATOM 2289 O O . ALA A 1 297 ? -2.950 -9.942 -8.535 1.00 97.12 297 ALA A O 1
ATOM 2290 N N . SER A 1 298 ? -0.735 -9.582 -8.628 1.00 98.44 298 SER A N 1
ATOM 2291 C CA . SER A 1 298 ? -0.355 -10.991 -8.446 1.00 98.44 298 SER A CA 1
ATOM 2292 C C . SER A 1 298 ? -0.840 -11.550 -7.103 1.00 98.44 298 SER A C 1
ATOM 2294 O O . SER A 1 298 ? -1.389 -12.650 -7.046 1.00 98.44 298 SER A O 1
ATOM 2296 N N . LEU A 1 299 ? -0.692 -10.780 -6.024 1.00 98.44 299 LEU A N 1
ATOM 2297 C CA . LEU A 1 299 ? -1.135 -11.161 -4.682 1.00 98.44 299 LEU A CA 1
ATOM 2298 C C . LEU A 1 299 ? -2.660 -11.173 -4.561 1.00 98.44 299 LEU A C 1
ATOM 2300 O O . LEU A 1 299 ? -3.211 -12.107 -3.980 1.00 98.44 299 LEU A O 1
ATOM 2304 N N . ALA A 1 300 ? -3.348 -10.186 -5.147 1.00 98.19 300 ALA A N 1
ATOM 2305 C CA . ALA A 1 300 ? -4.809 -10.175 -5.212 1.00 98.19 300 ALA A CA 1
ATOM 2306 C C . ALA A 1 300 ? -5.351 -11.408 -5.952 1.00 98.19 300 ALA A C 1
ATOM 2308 O O . ALA A 1 300 ? -6.269 -12.068 -5.464 1.00 98.19 300 ALA A O 1
ATOM 2309 N N . TYR A 1 301 ? -4.750 -11.746 -7.098 1.00 98.06 301 TYR A N 1
ATOM 2310 C CA . TYR A 1 301 ? -5.116 -12.925 -7.878 1.00 98.06 301 TYR A CA 1
ATOM 2311 C C . TYR A 1 301 ? -4.884 -14.220 -7.091 1.00 98.06 301 TYR A C 1
ATOM 2313 O O . TYR A 1 301 ? -5.783 -15.057 -6.994 1.00 98.06 301 TYR A O 1
ATOM 2321 N N . TRP A 1 302 ? -3.715 -14.371 -6.458 1.00 98.38 302 TRP A N 1
ATOM 2322 C CA . TRP A 1 302 ? -3.418 -15.560 -5.660 1.00 98.38 302 TRP A CA 1
ATOM 2323 C C . TRP A 1 302 ? -4.369 -15.718 -4.473 1.00 98.38 302 TRP A C 1
ATOM 2325 O O . TRP A 1 302 ? -4.916 -16.806 -4.290 1.00 98.38 302 TRP A O 1
ATOM 2335 N N . GLY A 1 303 ? -4.610 -14.642 -3.715 1.00 98.00 303 GLY A N 1
ATOM 2336 C CA . GLY A 1 303 ? -5.529 -14.648 -2.575 1.00 98.00 303 GLY A CA 1
ATOM 2337 C C . GLY A 1 303 ? -6.964 -14.993 -2.974 1.00 98.00 303 GLY A C 1
ATOM 2338 O O . GLY A 1 303 ? -7.649 -15.693 -2.234 1.00 98.00 303 GLY A O 1
ATOM 2339 N N . PHE A 1 304 ? -7.405 -14.578 -4.165 1.00 97.50 304 PHE A N 1
ATOM 2340 C CA . PHE A 1 304 ? -8.732 -14.916 -4.678 1.00 97.50 304 PHE A CA 1
ATOM 2341 C C . PHE A 1 304 ? -8.844 -16.371 -5.150 1.00 97.50 304 PHE A C 1
ATOM 2343 O O . PHE A 1 304 ? -9.906 -16.975 -5.018 1.00 97.50 304 PHE A O 1
ATOM 2350 N N . MET A 1 305 ? -7.771 -16.947 -5.696 1.00 96.94 305 MET A N 1
ATOM 2351 C CA . MET A 1 305 ? -7.796 -18.288 -6.295 1.00 96.94 305 MET A CA 1
ATOM 2352 C C . MET A 1 305 ? -7.428 -19.414 -5.328 1.00 96.94 305 MET A C 1
ATOM 2354 O O . MET A 1 305 ? -7.744 -20.572 -5.599 1.00 96.94 305 MET A O 1
ATOM 2358 N N . ASN A 1 306 ? -6.777 -19.100 -4.210 1.00 96.62 306 ASN A N 1
ATOM 2359 C CA . ASN A 1 306 ? -6.246 -20.093 -3.285 1.00 96.62 306 ASN A CA 1
ATOM 2360 C C . ASN A 1 306 ? -6.881 -19.950 -1.906 1.00 96.62 306 ASN A C 1
ATOM 2362 O O . ASN A 1 306 ? -7.242 -18.860 -1.468 1.00 96.62 306 ASN A O 1
ATOM 2366 N N . ASP A 1 307 ? -6.982 -21.077 -1.210 1.00 96.31 307 ASP A N 1
ATOM 2367 C CA . ASP A 1 307 ? -7.288 -21.065 0.209 1.00 96.31 307 ASP A CA 1
ATOM 2368 C C . ASP A 1 307 ? -6.055 -20.596 0.991 1.00 96.31 307 ASP A C 1
ATOM 2370 O O . ASP A 1 307 ? -5.015 -21.263 0.990 1.00 96.31 307 ASP A O 1
ATOM 2374 N N . VAL A 1 308 ? -6.156 -19.429 1.629 1.00 96.62 308 VAL A N 1
ATOM 2375 C CA . VAL A 1 308 ? -5.022 -18.847 2.355 1.00 96.62 308 VAL A CA 1
ATOM 2376 C C . VAL A 1 308 ? -4.828 -19.487 3.729 1.00 96.62 308 VAL A C 1
ATOM 2378 O O . VAL A 1 308 ? -3.720 -19.427 4.255 1.00 96.62 308 VAL A O 1
ATOM 2381 N N . HIS A 1 309 ? -5.857 -20.123 4.305 1.00 96.19 309 HIS A N 1
ATOM 2382 C CA . HIS A 1 309 ? -5.836 -20.591 5.690 1.00 96.19 309 HIS A CA 1
ATOM 2383 C C . HIS A 1 309 ? -6.048 -22.110 5.809 1.00 96.19 309 HIS A C 1
ATOM 2385 O O . HIS A 1 309 ? -7.134 -22.601 6.106 1.00 96.19 309 HIS A O 1
ATOM 2391 N N . GLN A 1 310 ? -4.952 -22.869 5.739 1.00 88.31 310 GLN A N 1
ATOM 2392 C CA . GLN A 1 310 ? -4.981 -24.343 5.746 1.00 88.31 310 GLN A CA 1
ATOM 2393 C C . GLN A 1 310 ? -5.591 -24.991 7.007 1.00 88.31 310 GLN A C 1
ATOM 2395 O O . GLN A 1 310 ? -5.945 -26.168 6.984 1.00 88.31 310 GLN A O 1
ATOM 2400 N N . GLY A 1 311 ? -5.664 -24.265 8.129 1.00 88.25 311 GLY A N 1
ATOM 2401 C CA . GLY A 1 311 ? -6.201 -24.777 9.396 1.00 88.25 311 GLY A CA 1
ATOM 2402 C C . GLY A 1 311 ? -7.703 -24.555 9.604 1.00 88.25 311 GLY A C 1
ATOM 2403 O O . GLY A 1 311 ? -8.257 -25.061 10.580 1.00 88.25 311 GLY A O 1
ATOM 2404 N N . ALA A 1 312 ? -8.361 -23.788 8.731 1.00 92.69 312 ALA A N 1
ATOM 2405 C CA . ALA A 1 312 ? -9.770 -23.439 8.861 1.00 92.69 312 ALA A CA 1
ATOM 2406 C C . ALA A 1 312 ? -10.604 -24.354 7.960 1.00 92.69 312 ALA A C 1
ATOM 2408 O O . ALA A 1 312 ? -10.124 -24.900 6.973 1.00 92.69 312 ALA A O 1
ATOM 2409 N N . ALA A 1 313 ? -11.861 -24.593 8.333 1.00 92.19 313 ALA A N 1
ATOM 2410 C CA . ALA A 1 313 ? -12.729 -25.442 7.527 1.00 92.19 313 ALA A CA 1
ATOM 2411 C C . ALA A 1 313 ? -13.188 -24.716 6.247 1.00 92.19 313 ALA A C 1
ATOM 2413 O O . ALA A 1 313 ? -13.556 -23.544 6.273 1.00 92.19 313 ALA A O 1
ATOM 2414 N N . GLY A 1 314 ? -13.263 -25.427 5.124 1.00 90.56 314 GLY A N 1
ATOM 2415 C CA . GLY A 1 314 ? -13.658 -24.821 3.849 1.00 90.56 314 GLY A CA 1
ATOM 2416 C C . GLY A 1 314 ? -12.519 -24.017 3.224 1.00 90.56 314 GLY A C 1
ATOM 2417 O O . GLY A 1 314 ? -11.370 -24.387 3.395 1.00 90.56 314 GLY A O 1
ATOM 2418 N N . THR A 1 315 ? -12.850 -22.975 2.456 1.00 93.31 315 THR A N 1
ATOM 2419 C CA . THR A 1 315 ? -11.851 -22.152 1.762 1.00 93.31 315 THR A CA 1
ATOM 2420 C C . THR A 1 315 ? -11.962 -20.678 2.145 1.00 93.31 315 THR A C 1
ATOM 2422 O O . THR A 1 315 ? -13.057 -20.087 2.159 1.00 93.31 315 THR A O 1
ATOM 2425 N N . GLN A 1 316 ? -10.810 -20.080 2.439 1.00 96.06 316 GLN A N 1
ATOM 2426 C CA . GLN A 1 316 ? -10.644 -18.692 2.858 1.00 96.06 316 GLN A CA 1
ATOM 2427 C C . GLN A 1 316 ? -10.003 -17.867 1.734 1.00 96.06 316 GLN A C 1
ATOM 2429 O O . GLN A 1 316 ? -8.936 -17.285 1.877 1.00 96.06 316 GLN A O 1
ATOM 2434 N N . ASN A 1 317 ? -10.675 -17.805 0.587 1.00 97.00 317 ASN A N 1
ATOM 2435 C CA . ASN A 1 317 ? -10.252 -16.972 -0.537 1.00 97.00 317 ASN A CA 1
ATOM 2436 C C . ASN A 1 317 ? -10.456 -15.487 -0.194 1.00 97.00 317 ASN A C 1
ATOM 2438 O O . ASN A 1 317 ? -11.572 -15.071 0.131 1.00 97.00 317 ASN A O 1
ATOM 2442 N N . VAL A 1 318 ? -9.393 -14.691 -0.292 1.00 98.00 318 VAL A N 1
ATOM 2443 C CA . VAL A 1 318 ? -9.391 -13.256 0.018 1.00 98.00 318 VAL A CA 1
ATOM 2444 C C . VAL A 1 318 ? -9.807 -12.456 -1.210 1.00 98.00 318 VAL A C 1
ATOM 2446 O O . VAL A 1 318 ? -9.181 -12.535 -2.265 1.00 98.00 318 VAL A O 1
ATOM 2449 N N . GLN A 1 319 ? -10.853 -11.642 -1.069 1.00 97.62 319 GLN A N 1
ATOM 2450 C CA . GLN A 1 319 ? -11.271 -10.698 -2.107 1.00 97.62 319 GLN A CA 1
ATOM 2451 C C . GLN A 1 319 ? -10.641 -9.324 -1.884 1.00 97.62 319 GLN A C 1
ATOM 2453 O O . GLN A 1 319 ? -10.627 -8.813 -0.765 1.00 97.62 319 GLN A O 1
ATOM 2458 N N . THR A 1 320 ? -10.137 -8.719 -2.961 1.00 97.62 320 THR A N 1
ATOM 2459 C CA . THR A 1 320 ? -9.446 -7.423 -2.924 1.00 97.62 320 THR A CA 1
ATOM 2460 C C . THR A 1 320 ? -10.314 -6.336 -3.540 1.00 97.62 320 THR A C 1
ATOM 2462 O O . THR A 1 320 ? -10.739 -6.468 -4.685 1.00 97.62 320 THR A O 1
ATOM 2465 N N . PHE A 1 321 ? -10.516 -5.243 -2.810 1.00 96.38 321 PHE A N 1
ATOM 2466 C CA . PHE A 1 321 ? -11.091 -4.005 -3.330 1.00 96.38 321 PHE A CA 1
ATOM 2467 C C . PHE A 1 321 ? -10.021 -2.918 -3.302 1.00 96.38 321 PHE A C 1
ATOM 2469 O O . PHE A 1 321 ? -9.468 -2.630 -2.244 1.00 96.38 321 PHE A O 1
ATOM 2476 N N . ALA A 1 322 ? -9.726 -2.317 -4.451 1.00 94.25 322 ALA A N 1
ATOM 2477 C CA . ALA A 1 322 ? -8.750 -1.239 -4.548 1.00 94.25 322 ALA A CA 1
ATOM 2478 C C . ALA A 1 322 ? -9.459 0.116 -4.642 1.00 94.25 322 ALA A C 1
ATOM 2480 O O . ALA A 1 322 ? -10.348 0.306 -5.473 1.00 94.25 322 ALA A O 1
ATOM 2481 N N . VAL A 1 323 ? -9.045 1.058 -3.800 1.00 93.00 323 VAL A N 1
ATOM 2482 C CA . VAL A 1 323 ? -9.405 2.473 -3.882 1.00 93.00 323 VAL A CA 1
ATOM 2483 C C . VAL A 1 323 ? -8.146 3.223 -4.284 1.00 93.00 323 VAL A C 1
ATOM 2485 O O . VAL A 1 323 ? -7.278 3.501 -3.458 1.00 93.00 323 VAL A O 1
ATOM 2488 N N . ALA A 1 324 ? -8.055 3.503 -5.578 1.00 88.44 324 ALA A N 1
ATOM 2489 C CA . ALA A 1 324 ? -6.971 4.265 -6.166 1.00 88.44 324 ALA A CA 1
ATOM 2490 C C . ALA A 1 324 ? -7.196 5.766 -5.948 1.00 88.44 324 ALA A C 1
ATOM 2492 O O . ALA A 1 324 ? -8.210 6.320 -6.384 1.00 88.44 324 ALA A O 1
ATOM 2493 N N . LEU A 1 325 ? -6.249 6.423 -5.287 1.00 84.00 325 LEU A N 1
ATOM 2494 C CA . LEU A 1 325 ? -6.182 7.879 -5.227 1.00 84.00 325 LEU A CA 1
ATOM 2495 C C . LEU A 1 325 ? -5.625 8.379 -6.566 1.00 84.00 325 LEU A C 1
ATOM 2497 O O . LEU A 1 325 ? -4.659 7.827 -7.079 1.00 84.00 325 LEU A O 1
ATOM 2501 N N . SER A 1 326 ? -6.284 9.365 -7.181 1.00 71.62 326 SER A N 1
ATOM 2502 C CA . SER A 1 326 ? -5.893 9.850 -8.510 1.00 71.62 326 SER A CA 1
ATOM 2503 C C . SER A 1 326 ? -4.496 10.462 -8.474 1.00 71.62 326 SER A C 1
ATOM 2505 O O . SER A 1 326 ? -4.264 11.390 -7.700 1.00 71.62 326 SER A O 1
ATOM 250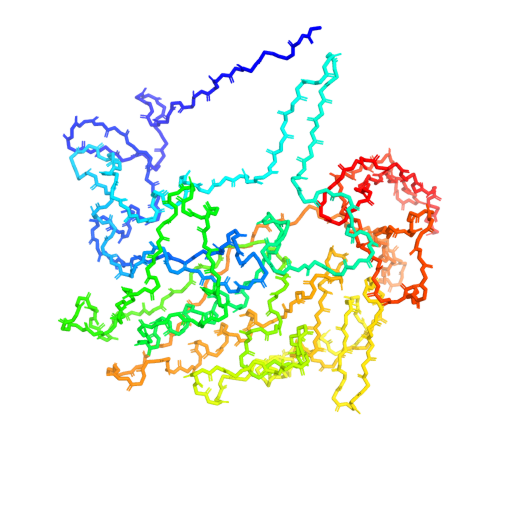7 N N . SER A 1 327 ? -3.628 10.042 -9.394 1.00 64.81 327 SER A N 1
ATOM 2508 C CA . SER A 1 327 ? -2.434 10.815 -9.731 1.00 64.81 327 SER A CA 1
ATOM 2509 C C . SER A 1 327 ? -2.825 12.073 -10.527 1.00 64.81 327 SER A C 1
ATOM 2511 O O . SER A 1 327 ? -3.758 12.020 -11.340 1.00 64.81 327 SER A O 1
ATOM 2513 N N . PRO A 1 328 ? -2.132 13.207 -10.326 1.00 61.47 328 PRO A N 1
ATOM 2514 C CA . PRO A 1 328 ? -2.347 14.432 -11.085 1.00 61.47 328 PRO A CA 1
ATOM 2515 C C . PRO A 1 328 ? -1.625 14.483 -12.450 1.00 61.47 328 PRO A C 1
ATOM 2517 O O . PRO A 1 328 ? -1.590 15.556 -13.054 1.00 61.47 328 PRO A O 1
ATOM 2520 N N . LEU A 1 329 ? -1.032 13.395 -12.969 1.00 67.75 329 LEU A N 1
ATOM 2521 C CA . LEU A 1 329 ? -0.164 13.523 -14.147 1.00 67.75 329 LEU A CA 1
ATOM 2522 C C . LEU A 1 329 ? -0.888 13.833 -15.477 1.00 67.75 329 LEU A C 1
ATOM 2524 O O . LEU A 1 329 ? -1.742 13.069 -15.941 1.00 67.75 329 LEU A O 1
ATOM 2528 N N . PRO A 1 330 ? -0.462 14.894 -16.185 1.00 69.38 330 PRO A N 1
ATOM 2529 C CA . PRO A 1 330 ? -0.973 15.234 -17.501 1.00 69.38 330 PRO A CA 1
ATOM 2530 C C . PRO A 1 330 ? -0.332 14.347 -18.577 1.00 69.38 330 PRO A C 1
ATOM 2532 O O . PRO A 1 330 ? 0.889 14.244 -18.690 1.00 69.38 330 PRO A O 1
ATOM 2535 N N . THR A 1 331 ? -1.155 13.743 -19.435 1.00 73.88 331 THR A N 1
ATOM 2536 C CA . THR A 1 331 ? -0.683 13.117 -20.681 1.00 73.88 331 THR A CA 1
ATOM 2537 C C . THR A 1 331 ? -1.140 13.948 -21.871 1.00 73.88 331 THR A C 1
ATOM 2539 O O . THR A 1 331 ? -2.341 14.133 -22.073 1.00 73.88 331 THR A O 1
ATOM 2542 N N . ILE A 1 332 ? -0.202 14.398 -22.707 1.00 82.12 332 ILE A N 1
ATOM 2543 C CA . ILE A 1 332 ? -0.525 15.149 -23.926 1.00 82.12 332 ILE A CA 1
ATOM 2544 C C . ILE A 1 332 ? -0.578 14.160 -25.093 1.00 82.12 332 ILE A C 1
ATOM 2546 O O . ILE A 1 332 ? 0.448 13.631 -25.523 1.00 82.12 332 ILE A O 1
ATOM 2550 N N . LYS A 1 333 ? -1.782 13.893 -25.611 1.00 83.19 333 LYS A N 1
ATOM 2551 C CA . LYS A 1 333 ? -1.998 13.035 -26.788 1.00 83.19 333 LYS A CA 1
ATOM 2552 C C . LYS A 1 333 ? -2.373 13.887 -27.993 1.00 83.19 333 LYS A C 1
ATOM 2554 O O . LYS A 1 333 ? -3.454 14.466 -28.032 1.00 83.19 333 LYS A O 1
ATOM 2559 N N . ILE A 1 334 ? -1.496 13.918 -28.989 1.00 84.88 334 ILE A N 1
ATOM 2560 C CA . ILE A 1 334 ? -1.699 14.640 -30.244 1.00 84.88 334 ILE A CA 1
ATOM 2561 C C . ILE A 1 334 ? -2.194 13.637 -31.296 1.00 84.88 334 ILE A C 1
ATOM 2563 O O . ILE A 1 334 ? -1.433 12.738 -31.673 1.00 84.88 334 ILE A O 1
ATOM 2567 N N . PRO A 1 335 ? -3.454 13.732 -31.758 1.00 83.62 335 PRO A N 1
ATOM 2568 C CA . PRO A 1 335 ? -3.984 12.828 -32.770 1.00 83.62 335 PRO A CA 1
ATOM 2569 C C . PRO A 1 335 ? -3.333 13.082 -34.133 1.00 83.62 335 PRO A C 1
ATOM 2571 O O . PRO A 1 335 ? -3.169 14.218 -34.567 1.00 83.62 335 PRO A O 1
ATOM 2574 N N . LEU A 1 336 ? -3.007 12.003 -34.838 1.00 84.75 336 LEU A N 1
ATOM 2575 C CA . LEU A 1 336 ? -2.548 12.013 -36.222 1.00 84.75 336 LEU A CA 1
ATOM 2576 C C . LEU A 1 336 ? -3.689 11.591 -37.154 1.00 84.75 336 LEU A C 1
ATOM 2578 O O . LEU A 1 336 ? -4.579 10.824 -36.783 1.00 84.75 336 LEU A O 1
ATOM 2582 N N . ARG A 1 337 ? -3.627 12.024 -38.420 1.00 83.56 337 ARG A N 1
ATOM 2583 C CA . ARG A 1 337 ? -4.668 11.745 -39.434 1.00 83.56 337 ARG A CA 1
ATOM 2584 C C . ARG A 1 337 ? -4.927 10.255 -39.693 1.00 83.56 337 ARG A C 1
ATOM 2586 O O . ARG A 1 337 ? -5.979 9.903 -40.208 1.00 83.56 337 ARG A O 1
ATOM 2593 N N . ASN A 1 338 ? -3.977 9.385 -39.360 1.00 87.50 338 ASN A N 1
ATOM 2594 C CA . ASN A 1 338 ? -4.077 7.932 -39.522 1.00 87.50 338 ASN A CA 1
ATOM 2595 C C . ASN A 1 338 ? -4.627 7.210 -38.276 1.00 87.50 338 ASN A C 1
ATOM 2597 O O . ASN A 1 338 ? -4.478 5.996 -38.173 1.00 87.50 338 ASN A O 1
ATOM 2601 N N . GLY A 1 339 ? -5.201 7.941 -37.313 1.00 82.69 339 GLY A N 1
ATOM 2602 C CA . GLY A 1 339 ? -5.740 7.375 -36.071 1.00 82.69 339 GLY A CA 1
ATOM 2603 C C . GLY A 1 339 ? -4.676 6.983 -35.041 1.00 82.69 339 GLY A C 1
ATOM 2604 O O . GLY A 1 339 ? -5.015 6.449 -33.988 1.00 82.69 339 GLY A O 1
ATOM 2605 N N . ARG A 1 340 ? -3.391 7.246 -35.318 1.00 84.00 340 ARG A N 1
ATOM 2606 C CA . ARG A 1 340 ? -2.311 7.117 -34.332 1.00 84.00 340 ARG A CA 1
ATOM 2607 C C . ARG A 1 340 ? -2.190 8.390 -33.501 1.00 84.00 340 ARG A C 1
ATOM 2609 O O . ARG A 1 340 ? -2.693 9.437 -33.887 1.00 84.00 340 ARG A O 1
ATOM 2616 N N . PHE A 1 341 ? -1.459 8.311 -32.396 1.00 82.69 341 PHE A N 1
ATOM 2617 C CA . PHE A 1 341 ? -1.164 9.458 -31.543 1.00 82.69 341 PHE A CA 1
ATOM 2618 C C . PHE A 1 341 ? 0.346 9.662 -31.420 1.00 82.69 341 PHE A C 1
ATOM 2620 O O . PHE A 1 341 ? 1.108 8.691 -31.406 1.00 82.69 341 PHE A O 1
ATOM 2627 N N . VAL A 1 342 ? 0.766 10.920 -31.306 1.00 84.12 342 VAL A N 1
ATOM 2628 C CA . VAL A 1 342 ? 2.030 11.280 -30.658 1.00 84.12 342 VAL A CA 1
ATOM 2629 C C . VAL A 1 342 ? 1.701 11.553 -29.198 1.00 84.12 342 VAL A C 1
ATOM 2631 O O . VAL A 1 342 ? 0.908 12.444 -28.900 1.00 84.12 342 VAL A O 1
ATOM 2634 N N . THR A 1 343 ? 2.279 10.770 -28.295 1.00 81.25 343 THR A N 1
ATOM 2635 C CA . THR A 1 343 ? 2.128 10.979 -26.854 1.00 81.25 343 THR A CA 1
ATOM 2636 C C . THR A 1 343 ? 3.377 11.671 -26.341 1.00 81.25 343 THR A C 1
ATOM 2638 O O . THR A 1 343 ? 4.476 11.138 -26.490 1.00 81.25 343 THR A O 1
ATOM 2641 N N . LEU A 1 344 ? 3.208 12.845 -25.741 1.00 80.81 344 LEU A N 1
ATOM 2642 C CA . LEU A 1 344 ? 4.274 13.531 -25.025 1.00 80.81 344 LEU A CA 1
ATOM 2643 C C . LEU A 1 344 ? 4.081 13.282 -23.538 1.00 80.81 344 LEU A C 1
ATOM 2645 O O . LEU A 1 344 ? 3.004 13.523 -22.987 1.00 80.81 344 LEU A O 1
ATOM 2649 N N . VAL A 1 345 ? 5.140 12.773 -22.923 1.00 80.31 345 VAL A N 1
ATOM 2650 C CA . VAL A 1 345 ? 5.164 12.436 -21.510 1.00 80.31 345 VAL A CA 1
ATOM 2651 C C . VAL A 1 345 ? 6.287 13.241 -20.867 1.00 80.31 345 VAL A C 1
ATOM 2653 O O . VAL A 1 345 ? 7.459 12.926 -21.090 1.00 80.31 345 VAL A O 1
ATOM 2656 N N . PRO A 1 346 ? 5.955 14.332 -20.164 1.00 81.81 346 PRO A N 1
ATOM 2657 C CA . PRO A 1 346 ? 6.958 15.193 -19.569 1.00 81.81 346 PRO A CA 1
ATOM 2658 C C . PRO A 1 346 ? 7.635 14.477 -18.401 1.00 81.81 346 PRO A C 1
ATOM 2660 O O . PRO A 1 346 ? 6.974 13.876 -17.559 1.00 81.81 346 PRO A O 1
ATOM 2663 N N . PHE A 1 347 ? 8.961 14.549 -18.353 1.00 81.50 347 PHE A N 1
ATOM 2664 C CA . PHE A 1 347 ? 9.754 14.093 -17.219 1.00 81.50 347 PHE A CA 1
ATOM 2665 C C . PHE A 1 347 ? 11.018 14.946 -17.122 1.00 81.50 347 PHE A C 1
ATOM 2667 O O . PHE A 1 347 ? 11.498 15.467 -18.132 1.00 81.50 347 PHE A O 1
ATOM 2674 N N . ALA A 1 348 ? 11.570 15.056 -15.920 1.00 80.94 348 ALA A N 1
ATOM 2675 C CA . ALA A 1 348 ? 12.867 15.670 -15.695 1.00 80.94 348 ALA A CA 1
ATOM 2676 C C . ALA A 1 348 ? 13.734 14.770 -14.808 1.00 80.94 348 ALA A C 1
ATOM 2678 O O . ALA A 1 348 ? 13.239 13.899 -14.082 1.00 80.94 348 ALA A O 1
ATOM 2679 N N . LYS A 1 349 ? 15.047 14.943 -14.950 1.00 77.81 349 LYS A N 1
ATOM 2680 C CA . LYS A 1 349 ? 16.075 14.223 -14.203 1.00 77.81 349 LYS A CA 1
ATOM 2681 C C . LYS A 1 349 ? 17.050 15.220 -13.597 1.00 77.81 349 LYS A C 1
ATOM 2683 O O . LYS A 1 349 ? 17.556 16.099 -14.301 1.00 77.81 349 LYS A O 1
ATOM 2688 N N . SER A 1 350 ? 17.391 15.024 -12.328 1.00 75.00 350 SER A N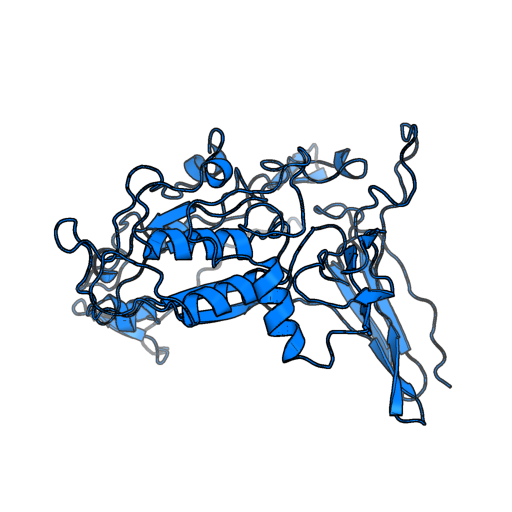 1
ATOM 2689 C CA . SER A 1 350 ? 18.419 15.823 -11.659 1.00 75.00 350 SER A CA 1
ATOM 2690 C C . SER A 1 350 ? 19.813 15.382 -12.103 1.00 75.00 350 SER A C 1
ATOM 2692 O O . SER A 1 350 ? 20.424 14.485 -11.522 1.00 75.00 350 SER A O 1
ATOM 2694 N N . VAL A 1 351 ? 20.347 16.043 -13.130 1.00 68.50 351 VAL A N 1
ATOM 2695 C CA . VAL A 1 351 ? 21.674 15.764 -13.703 1.00 68.50 351 VAL A CA 1
ATOM 2696 C C . VAL A 1 351 ? 22.803 16.506 -12.957 1.00 68.50 351 VAL A C 1
ATOM 2698 O O . VAL A 1 351 ? 23.518 17.333 -13.511 1.00 68.50 351 VAL A O 1
ATOM 2701 N N . GLY A 1 352 ? 22.994 16.165 -11.675 1.00 59.75 352 GLY A N 1
ATOM 2702 C CA . GLY A 1 352 ? 24.219 16.413 -10.894 1.00 59.75 352 GLY A CA 1
ATOM 2703 C C . GLY A 1 352 ? 24.338 17.725 -10.095 1.00 59.75 352 GLY A C 1
ATOM 2704 O O . GLY A 1 352 ? 24.051 18.815 -10.576 1.00 59.75 352 GLY A O 1
ATOM 2705 N N . THR A 1 353 ? 24.909 17.625 -8.885 1.00 48.84 353 THR A N 1
ATOM 2706 C CA . THR A 1 353 ? 25.549 18.749 -8.176 1.00 48.84 353 THR A CA 1
ATOM 2707 C C . THR A 1 353 ? 27.058 18.711 -8.421 1.00 48.84 353 THR A C 1
ATOM 2709 O O . THR A 1 353 ? 27.725 17.701 -8.173 1.00 48.84 353 THR A O 1
ATOM 2712 N N . THR A 1 354 ? 27.627 19.813 -8.889 1.00 49.94 354 THR A N 1
ATOM 2713 C CA . THR A 1 354 ? 29.070 19.999 -9.065 1.00 49.94 354 THR A CA 1
ATOM 2714 C C . THR A 1 354 ? 29.820 19.805 -7.736 1.00 49.94 354 THR A C 1
ATOM 2716 O O . THR A 1 354 ? 29.690 20.627 -6.837 1.00 49.94 354 THR A O 1
ATOM 2719 N N . LYS A 1 355 ? 30.600 18.711 -7.611 1.00 46.34 355 LYS A N 1
ATOM 2720 C CA . LYS A 1 355 ? 31.962 18.630 -7.003 1.00 46.34 355 LYS A CA 1
ATOM 2721 C C . LYS A 1 355 ? 32.421 17.234 -6.545 1.00 46.34 355 LYS A C 1
ATOM 2723 O O . LYS A 1 355 ? 33.622 17.075 -6.396 1.00 46.34 355 LYS A O 1
ATOM 2728 N N . ASN A 1 356 ? 31.551 16.229 -6.387 1.00 45.75 356 ASN A N 1
ATOM 2729 C CA . ASN A 1 356 ? 31.952 14.915 -5.828 1.00 45.75 356 ASN A CA 1
ATOM 2730 C C . ASN A 1 356 ? 31.433 13.676 -6.594 1.00 45.75 356 ASN A C 1
ATOM 2732 O O . ASN A 1 356 ? 31.366 12.588 -6.029 1.00 45.75 356 ASN A O 1
ATOM 2736 N N . ARG A 1 357 ? 31.078 13.789 -7.882 1.00 50.88 357 ARG A N 1
ATOM 2737 C CA . ARG A 1 357 ? 30.690 12.614 -8.689 1.00 50.88 357 ARG A CA 1
ATOM 2738 C C . ARG A 1 357 ? 31.950 11.909 -9.204 1.00 50.88 357 ARG A C 1
ATOM 2740 O O . ARG A 1 357 ? 32.370 12.116 -10.338 1.00 50.88 357 ARG A O 1
ATOM 2747 N N . THR A 1 358 ? 32.588 11.101 -8.363 1.00 45.44 358 THR A N 1
ATOM 2748 C CA . THR A 1 358 ? 33.579 10.123 -8.827 1.00 45.44 358 THR A CA 1
ATOM 2749 C C . THR A 1 358 ? 32.851 8.819 -9.164 1.00 45.44 358 THR A C 1
ATOM 2751 O O . THR A 1 358 ? 32.328 8.156 -8.278 1.00 45.44 358 THR A O 1
ATOM 2754 N N . THR A 1 359 ? 32.829 8.492 -10.462 1.00 44.78 359 THR A N 1
ATOM 2755 C CA . THR A 1 359 ? 32.697 7.148 -11.071 1.00 44.78 359 THR A CA 1
ATOM 2756 C C . THR A 1 359 ? 31.339 6.462 -11.316 1.00 44.78 359 THR A C 1
ATOM 2758 O O . THR A 1 359 ? 31.372 5.409 -11.943 1.00 44.78 359 THR A O 1
ATOM 2761 N N . THR A 1 360 ? 30.163 6.996 -10.966 1.00 47.56 360 THR A N 1
ATOM 2762 C CA . THR A 1 360 ? 28.882 6.341 -11.347 1.00 47.56 360 THR A CA 1
ATOM 2763 C C . THR A 1 360 ? 28.371 6.792 -12.729 1.00 47.56 360 THR A C 1
ATOM 2765 O O . THR A 1 360 ? 28.193 7.999 -12.937 1.00 47.56 360 THR A O 1
ATOM 2768 N N . PRO A 1 361 ? 28.124 5.869 -13.687 1.00 48.16 361 PRO A N 1
ATOM 2769 C CA . PRO A 1 361 ? 27.512 6.180 -14.982 1.00 48.16 361 PRO A CA 1
ATOM 2770 C C . PRO A 1 361 ? 26.149 6.878 -14.840 1.00 48.16 361 PRO A C 1
ATOM 2772 O O . PRO A 1 361 ? 25.428 6.661 -13.865 1.00 48.16 361 PRO A O 1
ATOM 2775 N N . TYR A 1 362 ? 25.764 7.665 -15.852 1.00 49.88 362 TYR A N 1
ATOM 2776 C CA . TYR A 1 362 ? 24.452 8.334 -15.968 1.00 49.88 362 TYR A CA 1
ATOM 2777 C C . TYR A 1 362 ? 23.248 7.384 -15.774 1.00 49.88 362 TYR A C 1
ATOM 2779 O O . TYR A 1 362 ? 22.156 7.821 -15.444 1.00 49.88 362 TYR A O 1
ATOM 2787 N N . THR A 1 363 ? 23.443 6.076 -15.940 1.00 50.56 363 THR A N 1
ATOM 2788 C CA . THR A 1 363 ? 22.398 5.044 -15.910 1.00 50.56 363 THR A CA 1
ATOM 2789 C C . THR A 1 363 ? 22.091 4.474 -14.524 1.00 50.56 363 THR A C 1
ATOM 2791 O O . THR A 1 363 ? 21.171 3.668 -14.401 1.00 50.56 363 THR A O 1
ATOM 2794 N N . GLU A 1 364 ? 22.867 4.809 -13.487 1.00 53.94 364 GLU A N 1
ATOM 2795 C CA . GLU A 1 364 ? 22.749 4.115 -12.197 1.00 53.94 364 GLU A CA 1
ATOM 2796 C C . GLU A 1 364 ? 21.874 4.841 -11.176 1.00 53.94 364 GLU A C 1
ATOM 2798 O O . GLU A 1 364 ? 21.093 4.162 -10.518 1.00 53.94 364 GLU A O 1
ATOM 2803 N N . ASN A 1 365 ? 21.954 6.174 -11.065 1.00 59.94 365 ASN A N 1
ATOM 2804 C CA . ASN A 1 365 ? 21.173 6.966 -10.104 1.00 59.94 365 ASN A CA 1
ATOM 2805 C C . ASN A 1 365 ? 20.994 8.412 -10.584 1.00 59.94 365 ASN A C 1
ATOM 2807 O O . ASN A 1 365 ? 21.823 9.273 -10.291 1.00 59.94 365 ASN A O 1
ATOM 2811 N N . GLU A 1 366 ? 19.910 8.670 -11.313 1.00 71.06 366 GLU A N 1
ATOM 2812 C CA . GLU A 1 366 ? 19.443 10.025 -11.615 1.00 71.06 366 GLU A CA 1
ATOM 2813 C C . GLU A 1 366 ? 17.989 10.126 -11.160 1.00 71.06 366 GLU A C 1
ATOM 2815 O O . GLU A 1 366 ? 17.125 9.488 -11.782 1.00 71.06 366 GLU A O 1
ATOM 2820 N N . PRO A 1 367 ? 17.723 10.853 -10.058 1.00 72.69 367 PRO A N 1
ATOM 2821 C CA . PRO A 1 367 ? 16.384 10.949 -9.503 1.00 72.69 367 PRO A CA 1
ATOM 2822 C C . PRO A 1 367 ? 15.394 11.490 -10.531 1.00 72.69 367 PRO A C 1
ATOM 2824 O O . PRO A 1 367 ? 15.740 12.369 -11.329 1.00 72.69 367 PRO A O 1
ATOM 2827 N N . THR A 1 368 ? 14.178 10.946 -10.532 1.00 78.00 368 THR A N 1
ATOM 2828 C CA . THR A 1 368 ? 13.086 11.471 -11.368 1.00 78.00 368 THR A CA 1
ATOM 2829 C C . THR A 1 368 ? 12.407 12.617 -10.643 1.00 78.00 368 THR A C 1
ATOM 2831 O O . THR A 1 368 ? 11.880 12.437 -9.550 1.00 78.00 368 THR A O 1
ATOM 2834 N N . ASN A 1 369 ? 12.411 13.799 -11.249 1.00 79.75 369 ASN A N 1
ATOM 2835 C CA . ASN A 1 369 ? 11.773 14.964 -10.658 1.00 79.75 369 ASN A CA 1
ATOM 2836 C C . ASN A 1 369 ? 10.251 14.840 -10.724 1.00 79.75 369 ASN A C 1
ATOM 2838 O O . ASN A 1 369 ? 9.692 14.556 -11.787 1.00 79.75 369 ASN A O 1
ATOM 2842 N N . GLN A 1 370 ? 9.587 15.096 -9.599 1.00 77.81 370 GLN A N 1
ATOM 2843 C CA . GLN A 1 370 ? 8.130 15.095 -9.532 1.00 77.81 370 GLN A CA 1
ATOM 2844 C C . GLN A 1 370 ? 7.557 16.326 -10.241 1.00 77.81 370 GLN A C 1
ATOM 2846 O O . GLN A 1 370 ? 8.135 17.413 -10.173 1.00 77.81 370 GLN A O 1
ATOM 2851 N N . ILE A 1 371 ? 6.412 16.159 -10.911 1.00 79.31 371 ILE A N 1
ATOM 2852 C CA . ILE A 1 371 ? 5.646 17.288 -11.447 1.00 79.31 371 ILE A CA 1
ATOM 2853 C C . ILE A 1 371 ? 4.874 17.923 -10.295 1.00 79.31 371 ILE A C 1
ATOM 2855 O O . ILE A 1 371 ? 4.041 17.272 -9.671 1.00 79.31 371 ILE A O 1
ATOM 2859 N N . VAL A 1 372 ? 5.152 19.197 -10.038 1.00 77.69 372 VAL A N 1
ATOM 2860 C CA . VAL A 1 372 ? 4.463 19.995 -9.015 1.00 77.69 372 VAL A CA 1
ATOM 2861 C C . VAL A 1 372 ? 3.224 20.648 -9.601 1.00 77.69 372 VAL A C 1
ATOM 2863 O O . VAL A 1 372 ? 2.204 20.770 -8.930 1.00 77.69 372 VAL A O 1
ATOM 2866 N N . ASP A 1 373 ? 3.331 21.092 -10.854 1.00 77.69 373 ASP A N 1
ATOM 2867 C CA . ASP A 1 373 ? 2.292 21.884 -11.487 1.00 77.69 373 ASP A CA 1
ATOM 2868 C C . ASP A 1 373 ? 2.299 21.739 -13.007 1.00 77.69 373 ASP A C 1
ATOM 2870 O O . ASP A 1 373 ? 3.348 21.533 -13.630 1.00 77.69 373 ASP A O 1
ATOM 2874 N N . PHE A 1 374 ? 1.117 21.892 -13.596 1.00 82.19 374 PHE A N 1
ATOM 2875 C CA . PHE A 1 374 ? 0.907 21.804 -15.032 1.00 82.19 374 PHE A CA 1
ATOM 2876 C C . PHE A 1 374 ? -0.119 22.829 -15.491 1.00 82.19 374 PHE A C 1
ATOM 2878 O O . PHE A 1 374 ? -1.283 22.807 -15.086 1.00 82.19 374 PHE A O 1
ATOM 2885 N N . TYR A 1 375 ? 0.298 23.672 -16.428 1.00 85.88 375 TYR A N 1
ATOM 2886 C CA . TYR A 1 375 ? -0.536 24.711 -17.005 1.00 85.88 375 TYR A CA 1
ATOM 2887 C C . TYR A 1 375 ? -0.663 24.515 -18.510 1.00 85.88 375 TYR A C 1
ATOM 2889 O O . TYR A 1 375 ? 0.328 24.346 -19.221 1.00 85.88 375 TYR A O 1
ATOM 2897 N N . VAL A 1 376 ? -1.895 24.602 -19.010 1.00 87.94 376 VAL A N 1
ATOM 2898 C CA . VAL A 1 376 ? -2.155 24.783 -20.441 1.00 87.94 376 VAL A CA 1
ATOM 2899 C C . VAL A 1 376 ? -2.105 26.280 -20.724 1.00 87.94 376 VAL A C 1
ATOM 2901 O O . VAL A 1 376 ? -3.030 27.007 -20.368 1.00 87.94 376 VAL A O 1
ATOM 2904 N N . GLU A 1 377 ? -1.024 26.752 -21.339 1.00 88.44 377 GLU A N 1
ATOM 2905 C CA . GLU A 1 377 ? -0.862 28.172 -21.678 1.00 88.44 377 GLU A CA 1
ATOM 2906 C C . GLU A 1 377 ? -1.662 28.537 -22.931 1.00 88.44 377 GLU A C 1
ATOM 2908 O O . GLU A 1 377 ? -2.293 29.591 -23.001 1.00 88.44 377 GLU A O 1
ATOM 2913 N N . SER A 1 378 ? -1.663 27.648 -23.927 1.00 88.50 378 SER A N 1
ATOM 2914 C CA . SER A 1 378 ? -2.519 27.767 -25.104 1.00 88.50 378 SER A CA 1
ATOM 2915 C C . SER A 1 378 ? -2.825 26.395 -25.694 1.00 88.50 378 SER A C 1
ATOM 2917 O O . SER A 1 378 ? -2.003 25.483 -25.646 1.00 88.50 378 SER A O 1
ATOM 2919 N N . LEU A 1 379 ? -4.018 26.237 -26.264 1.00 87.25 379 LEU A N 1
ATOM 2920 C CA . LEU A 1 379 ? -4.401 25.033 -26.992 1.00 87.25 379 LEU A CA 1
ATOM 2921 C C . LEU A 1 379 ? -5.330 25.412 -28.145 1.00 87.25 379 LEU A C 1
ATOM 2923 O O . LEU A 1 379 ? -6.353 26.066 -27.947 1.00 87.25 379 LEU A O 1
ATOM 2927 N N . SER A 1 380 ? -4.968 25.000 -29.353 1.00 85.31 380 SER A N 1
ATOM 2928 C CA . SER A 1 380 ? -5.760 25.145 -30.569 1.00 85.31 380 SER A CA 1
ATOM 2929 C C . SER A 1 380 ? -5.908 23.791 -31.269 1.00 85.31 380 SER A C 1
ATOM 2931 O O . SER A 1 380 ? -5.356 22.781 -30.834 1.00 85.31 380 SER A O 1
ATOM 2933 N N . ALA A 1 381 ? -6.643 23.758 -32.384 1.00 78.56 381 ALA A N 1
ATOM 2934 C CA . ALA A 1 381 ? -6.757 22.551 -33.201 1.00 78.56 381 ALA A CA 1
ATOM 2935 C C . ALA A 1 381 ? -5.414 22.104 -33.818 1.00 78.56 381 ALA A C 1
ATOM 2937 O O . ALA A 1 381 ? -5.294 20.950 -34.221 1.00 78.56 381 ALA A O 1
ATOM 2938 N N . THR A 1 382 ? -4.427 23.005 -33.915 1.00 82.81 382 THR A N 1
ATOM 2939 C CA . THR A 1 382 ? -3.157 22.781 -34.631 1.00 82.81 382 THR A CA 1
ATOM 2940 C C . THR A 1 382 ? -1.915 23.254 -33.859 1.00 82.81 382 THR A C 1
ATOM 2942 O O . THR A 1 382 ? -0.820 23.298 -34.410 1.00 82.81 382 THR A O 1
ATOM 2945 N N . SER A 1 383 ? -2.035 23.643 -32.592 1.00 84.19 383 SER A N 1
ATOM 2946 C CA . SER A 1 383 ? -0.890 24.014 -31.748 1.00 84.19 383 SER A CA 1
ATOM 2947 C C . SER A 1 383 ? -1.249 23.937 -30.270 1.00 84.19 383 SER A C 1
ATOM 2949 O O . SER A 1 383 ? -2.419 24.053 -29.908 1.00 84.19 383 SER A O 1
ATOM 2951 N N . GLY A 1 384 ? -0.248 23.782 -29.409 1.00 85.12 384 GLY A N 1
ATOM 2952 C CA . GLY A 1 384 ? -0.417 23.946 -27.969 1.00 85.12 384 GLY A CA 1
ATOM 2953 C C . GLY A 1 384 ? 0.887 24.358 -27.294 1.00 85.12 384 GLY A C 1
ATOM 2954 O O . GLY A 1 384 ? 1.962 23.981 -27.762 1.00 85.12 384 GLY A O 1
ATOM 2955 N N . SER A 1 385 ? 0.770 25.117 -26.204 1.00 87.50 385 SER A N 1
ATOM 2956 C CA . SER A 1 385 ? 1.863 25.436 -25.281 1.00 87.50 385 SER A CA 1
ATOM 2957 C C . SER A 1 385 ? 1.483 25.006 -23.870 1.00 87.50 385 SER A C 1
ATOM 2959 O O . SER A 1 385 ? 0.346 25.208 -23.428 1.00 87.50 385 SER A O 1
ATOM 2961 N N . PHE A 1 386 ? 2.446 24.408 -23.175 1.00 87.50 386 PHE A N 1
ATOM 2962 C CA . PHE A 1 386 ? 2.282 23.859 -21.838 1.00 87.50 386 PHE A CA 1
ATOM 2963 C C . PHE A 1 386 ? 3.462 24.288 -20.968 1.00 87.50 386 PHE A C 1
ATOM 2965 O O . PHE A 1 386 ? 4.615 24.130 -21.367 1.00 87.50 386 PHE A O 1
ATOM 2972 N N . LEU A 1 387 ? 3.178 24.762 -19.759 1.00 85.19 387 LEU A N 1
ATOM 2973 C CA . LEU A 1 387 ? 4.190 25.061 -18.752 1.00 85.19 387 LEU A CA 1
ATOM 2974 C C . LEU A 1 387 ? 4.149 23.982 -17.673 1.00 85.19 387 LEU A C 1
ATOM 2976 O O . LEU A 1 387 ? 3.083 23.671 -17.140 1.00 85.19 387 LEU A O 1
ATOM 2980 N N . ILE A 1 388 ? 5.313 23.413 -17.361 1.00 84.88 388 ILE A N 1
ATOM 2981 C CA . ILE A 1 388 ? 5.439 22.292 -16.430 1.00 84.88 388 ILE A CA 1
ATOM 2982 C C . ILE A 1 388 ? 6.496 22.629 -15.392 1.00 84.88 388 ILE A C 1
ATOM 2984 O O . ILE A 1 388 ? 7.634 22.956 -15.734 1.00 84.88 388 ILE A O 1
ATOM 2988 N N . ASN A 1 389 ? 6.112 22.524 -14.125 1.00 82.00 389 ASN A N 1
ATOM 2989 C CA . ASN A 1 389 ? 7.007 22.769 -13.008 1.00 82.00 389 ASN A CA 1
ATOM 2990 C C . ASN A 1 389 ? 7.451 21.444 -12.408 1.00 82.00 389 ASN A C 1
ATOM 2992 O O . ASN A 1 389 ? 6.623 20.593 -12.078 1.00 82.00 389 ASN A O 1
ATOM 2996 N N . PHE A 1 390 ? 8.761 21.306 -12.239 1.00 80.25 390 PHE A N 1
ATOM 2997 C CA . PHE A 1 390 ? 9.372 20.135 -11.640 1.00 80.25 390 PHE A CA 1
ATOM 2998 C C . PHE A 1 390 ? 10.001 20.503 -10.296 1.00 80.25 390 PHE A C 1
ATOM 3000 O O . PHE A 1 390 ? 10.560 21.594 -10.128 1.00 80.25 390 PHE A O 1
ATOM 3007 N N . GLU A 1 391 ? 9.940 19.570 -9.351 1.00 75.56 391 GLU A N 1
ATOM 3008 C CA . GLU A 1 391 ? 10.841 19.589 -8.199 1.00 75.56 391 GLU A CA 1
ATOM 3009 C C . GLU A 1 391 ? 12.294 19.472 -8.674 1.00 75.56 391 GLU A C 1
ATOM 3011 O O . GLU A 1 391 ? 12.568 18.905 -9.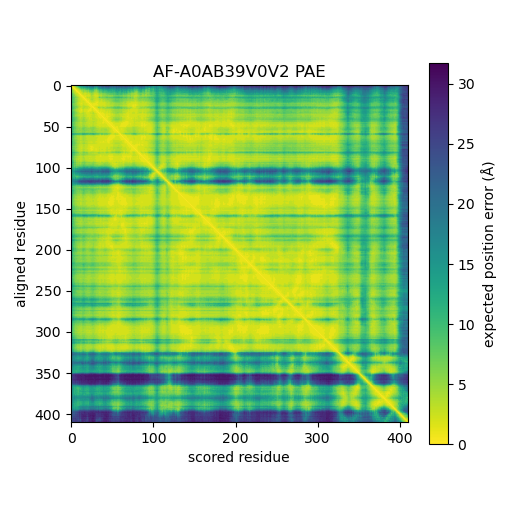729 1.00 75.56 391 GLU A O 1
ATOM 3016 N N . ASP A 1 392 ? 13.255 19.967 -7.903 1.00 67.94 392 ASP A N 1
ATOM 3017 C CA . ASP A 1 392 ? 14.683 19.791 -8.203 1.00 67.94 392 ASP A CA 1
ATOM 3018 C C . ASP A 1 392 ? 15.256 18.439 -7.738 1.00 67.94 392 ASP A C 1
ATOM 3020 O O . ASP A 1 392 ? 16.358 18.074 -8.161 1.00 67.94 392 ASP A O 1
ATOM 3024 N N . VAL A 1 393 ? 14.514 17.663 -6.934 1.00 70.56 393 VAL A N 1
ATOM 3025 C CA . VAL A 1 393 ? 14.846 16.295 -6.484 1.00 70.56 393 VAL A CA 1
ATOM 3026 C C . VAL A 1 393 ? 13.595 15.407 -6.364 1.00 70.56 393 VAL A C 1
ATOM 3028 O O . VAL A 1 393 ? 12.471 15.898 -6.367 1.00 70.56 393 VAL A O 1
ATOM 3031 N N . GLU A 1 394 ? 13.784 14.088 -6.280 1.00 72.31 394 GLU A N 1
ATOM 3032 C CA . GLU A 1 394 ? 12.698 13.090 -6.238 1.00 72.31 394 GLU A CA 1
ATOM 3033 C C . GLU A 1 394 ? 11.985 13.022 -4.874 1.00 72.31 394 GLU A C 1
ATOM 3035 O O . GLU A 1 394 ? 10.770 12.826 -4.822 1.00 72.31 394 GLU A O 1
ATOM 3040 N N . GLU A 1 395 ? 12.711 13.255 -3.775 1.00 71.69 395 GLU A N 1
ATOM 3041 C CA . GLU A 1 395 ? 12.190 13.260 -2.400 1.00 71.69 395 GLU A CA 1
ATOM 3042 C C . GLU A 1 395 ? 11.892 14.673 -1.859 1.00 71.69 395 GLU A C 1
ATOM 3044 O O . GLU A 1 395 ? 12.119 14.965 -0.684 1.00 71.69 395 GLU A O 1
ATOM 3049 N N . GLY A 1 396 ? 11.360 15.547 -2.722 1.00 60.25 396 GLY A N 1
ATOM 3050 C CA . GLY A 1 396 ? 10.896 16.896 -2.379 1.00 60.25 396 GLY A CA 1
ATOM 3051 C C . GLY A 1 396 ? 12.019 17.906 -2.113 1.00 60.25 396 GLY A C 1
ATOM 3052 O O . GLY A 1 396 ? 12.864 17.712 -1.236 1.00 60.25 396 GLY A O 1
ATOM 3053 N N . GLY A 1 397 ? 12.003 19.031 -2.836 1.00 55.41 397 GLY A N 1
ATOM 3054 C CA . GLY A 1 397 ? 13.023 20.068 -2.721 1.00 55.41 397 GLY A CA 1
ATOM 3055 C C . GLY A 1 397 ? 12.522 21.481 -3.038 1.00 55.41 397 GLY A C 1
ATOM 3056 O O . GLY A 1 397 ? 11.559 21.956 -2.440 1.00 55.41 397 GLY A O 1
ATOM 3057 N N . THR A 1 398 ? 13.265 22.215 -3.865 1.00 49.50 398 THR A N 1
ATOM 3058 C CA . THR A 1 398 ? 13.063 23.619 -4.229 1.00 49.50 398 THR A CA 1
ATOM 3059 C C . THR A 1 398 ? 12.728 23.697 -5.712 1.00 49.50 398 THR A C 1
ATOM 3061 O O . THR A 1 398 ? 13.373 23.088 -6.556 1.00 49.50 398 THR A O 1
ATOM 3064 N N . MET A 1 399 ? 11.695 24.465 -6.041 1.00 37.25 399 MET A N 1
ATOM 3065 C CA . MET A 1 399 ? 11.096 24.496 -7.378 1.00 37.25 399 MET A CA 1
ATOM 3066 C C . MET A 1 399 ? 12.098 24.926 -8.465 1.00 37.25 399 MET A C 1
ATOM 3068 O O . MET A 1 399 ? 12.755 25.963 -8.325 1.00 37.25 399 MET A O 1
ATOM 3072 N N . THR A 1 400 ? 12.158 24.191 -9.584 1.00 35.72 400 THR A N 1
ATOM 3073 C CA . THR A 1 400 ? 12.922 24.588 -10.783 1.00 35.72 400 THR A CA 1
ATOM 3074 C C . THR A 1 400 ? 11.994 24.755 -11.992 1.00 35.72 400 THR A C 1
ATOM 3076 O O . THR A 1 400 ? 11.117 23.933 -12.247 1.00 35.72 400 THR A O 1
ATOM 3079 N N . TRP A 1 401 ? 12.187 25.836 -12.755 1.00 30.19 401 TRP A N 1
ATOM 3080 C CA . TRP A 1 401 ? 11.355 26.201 -13.910 1.00 30.19 401 TRP A CA 1
ATOM 3081 C C . TRP A 1 401 ? 11.894 25.595 -15.213 1.00 30.19 401 TRP A C 1
ATOM 3083 O O . TRP A 1 401 ? 13.066 25.797 -15.539 1.00 30.19 401 TRP A O 1
ATOM 3093 N N . MET A 1 402 ? 11.038 24.936 -16.001 1.00 35.25 402 MET A N 1
ATOM 3094 C CA . MET A 1 402 ? 11.346 24.542 -17.382 1.00 35.25 402 MET A CA 1
ATOM 3095 C C . MET A 1 402 ? 10.174 24.883 -18.321 1.00 35.25 402 MET A C 1
ATOM 3097 O O . MET A 1 402 ? 9.157 24.192 -18.303 1.00 35.25 402 MET A O 1
ATOM 3101 N N . PRO A 1 403 ? 10.282 25.924 -19.167 1.00 30.31 403 PRO A N 1
ATOM 3102 C CA . PRO A 1 403 ? 9.307 26.145 -20.233 1.00 30.31 403 PRO A CA 1
ATOM 3103 C C . PRO A 1 403 ? 9.473 25.079 -21.331 1.00 30.31 403 PRO A C 1
ATOM 3105 O O . PRO A 1 403 ? 10.596 24.822 -21.776 1.00 30.31 403 PRO A O 1
ATOM 3108 N N . LEU A 1 404 ? 8.374 24.468 -21.789 1.00 36.69 404 LEU A N 1
ATOM 3109 C CA . LEU A 1 404 ? 8.389 23.667 -23.018 1.00 36.69 404 LEU A CA 1
ATOM 3110 C C . LEU A 1 404 ? 8.291 24.601 -24.239 1.00 36.69 404 LEU A C 1
ATOM 3112 O O . LEU A 1 404 ? 7.559 25.587 -24.187 1.00 36.69 404 LEU A O 1
ATOM 3116 N N . PRO A 1 405 ? 9.016 24.332 -25.338 1.00 33.84 405 PRO A N 1
ATOM 3117 C CA . PRO A 1 405 ? 8.917 25.135 -26.556 1.00 33.84 405 PRO A CA 1
ATOM 3118 C C . PRO A 1 405 ? 7.568 24.940 -27.268 1.00 33.84 405 PRO A C 1
ATOM 3120 O O . PRO A 1 405 ? 6.975 23.864 -27.186 1.00 33.84 405 PRO A O 1
ATOM 3123 N N . ASP A 1 406 ? 7.135 25.954 -28.027 1.00 34.56 406 ASP A N 1
ATOM 3124 C CA . ASP A 1 406 ? 5.932 25.918 -28.872 1.00 34.56 406 ASP A CA 1
ATOM 3125 C C . ASP A 1 406 ? 5.923 24.686 -29.793 1.00 34.56 406 ASP A C 1
ATOM 3127 O O . ASP A 1 406 ? 6.806 24.511 -30.643 1.00 34.56 406 ASP A O 1
ATOM 3131 N N . ILE A 1 407 ? 4.898 23.838 -29.664 1.00 40.38 407 ILE A N 1
ATOM 3132 C CA . ILE A 1 407 ? 4.729 22.657 -30.516 1.00 40.38 407 ILE A CA 1
ATOM 3133 C C . ILE A 1 407 ? 3.751 22.998 -31.641 1.00 40.38 407 ILE A C 1
ATOM 3135 O O . ILE A 1 407 ? 2.537 23.092 -31.438 1.00 40.38 407 ILE A O 1
ATOM 3139 N N . ALA A 1 408 ? 4.282 23.163 -32.854 1.00 29.50 408 ALA A N 1
ATOM 3140 C CA . ALA A 1 408 ? 3.478 23.250 -34.070 1.00 29.50 408 ALA A CA 1
ATOM 3141 C C . ALA A 1 408 ? 2.929 21.856 -34.427 1.00 29.50 408 ALA A C 1
ATOM 3143 O O . ALA A 1 408 ? 3.703 20.926 -34.664 1.00 29.50 408 ALA A O 1
ATOM 3144 N N . ILE A 1 409 ? 1.602 21.702 -34.455 1.00 34.00 409 ILE A N 1
ATOM 3145 C CA . ILE A 1 409 ? 0.934 20.449 -34.834 1.00 34.00 409 ILE A CA 1
ATOM 3146 C C . ILE A 1 409 ? 0.638 20.509 -36.348 1.00 34.00 409 ILE A C 1
ATOM 3148 O O . ILE A 1 409 ? 0.005 21.469 -36.793 1.00 34.00 409 ILE A O 1
ATOM 3152 N N . PRO A 1 410 ? 1.105 19.536 -37.153 1.00 36.00 410 PRO A N 1
ATOM 3153 C CA . PRO A 1 410 ? 0.886 19.508 -38.605 1.00 36.00 410 PRO A CA 1
ATOM 3154 C C . PRO A 1 410 ? -0.525 19.078 -39.048 1.00 36.00 410 PRO A C 1
ATOM 3156 O O . PRO A 1 410 ? -1.173 18.275 -38.338 1.00 36.00 410 PRO A O 1
#

Radius of gyration: 24.07 Å; Cα contacts (8 Å, |Δi|>4): 863; chains: 1; bounding box: 65×66×63 Å

Foldseek 3Di:
DPDDDDDDDDDACDVVDHDPQWDQAQLRATDGDDDCCVCQLVPVFWDWDWDAALQQQLAATFTQGAGGRSNQQADRRHRHGPPDRGDVLQVVLDDDPQWDWDDDPNDIDIDRNLDDPPQADDDDGRGLSVDAFQQLRHLQQVLCLQQQDQAGDCSRVPDDRVPCVVSVRHGCRRPRGHLPPVVRRHDALVRAAEDEAEDAPFHFSNQAQFAQGPDHPPVRHGHDDPFDPVRHLLVLQLVVLVVVVVQFDWFQAQWFQDPVRDIDHQLARGTDGGDTQRGTFQDPDAGNPRGTGPSSVSSQVDLQPAQSHPPHPDRHRYHYHYDHDDDPADWDWDADPVRHTDIDGDWDWQPDDPDDPPDDDSRRRTFIWHWPDKDFPDDDNFWTWIWTWTANGNSGDDIDGDGDDIDGHD

Nearest PDB structures (foldseek):
  1vhz-assembly1_B  TM=5.629E-01  e=2.586E+00  Escherichia coli
  5bp3-assembly2_B  TM=3.750E-01  e=5.609E+00  Mycolicibacterium smegmatis MC2 155
  8j07-assembly1_c2  TM=1.534E-01  e=2.163E+00  Homo sapiens

Organism: NCBI:txid3142973